Protein 5JLY (pdb70)

Nearest PDB structures (foldseek):
  5jly-assembly3_C  TM=1.000E+00  e=2.913E-35  Schistosoma japonicum
  3zl5-assembly1_E  TM=9.931E-01  e=4.928E-30  Schistosoma mansoni
  4kw6-assembly1_A  TM=9.925E-01  e=2.539E-27  Ancylostoma ceylanicum
  7kiz-assembly1_B  TM=9.862E-01  e=1.540E-26  Homo sapiens
  5jcg-assembly1_D  TM=9.773E-01  e=9.342E-26  Homo sapiens

CATH classification: 3.40.30.10

Solvent-accessible surface area: 22152 Å² total; per-residue (Å²): 137,96,32,31,0,83,95,92,5,32,110,6,115,14,37,1,6,43,128,31,90,73,119,129,8,48,13,141,91,27,89,46,90,6,2,0,0,0,1,6,27,56,9,97,40,155,52,44,10,87,16,2,25,38,0,0,66,68,11,88,75,0,140,90,46,68,9,45,3,0,0,0,2,23,28,44,66,142,34,0,39,44,1,21,143,52,74,83,179,76,25,1,0,12,119,25,150,5,11,1,0,6,3,79,100,63,54,16,1,131,34,4,30,1,18,12,104,114,130,20,31,0,6,13,0,5,1,0,0,15,19,178,22,36,0,40,1,12,19,11,1,14,48,60,2,19,22,24,20,114,27,5,13,77,6,0,64,26,12,25,103,43,104,139,151,40,192,98,122,28,22,1,84,73,102,5,28,123,7,116,11,36,0,6,42,120,24,78,71,109,119,8,51,10,97,91,28,62,34,93,8,1,0,0,0,0,1,16,14,0,24,27,189,79,79,5,94,20,1,26,34,0,2,86,70,8,88,73,0,108,92,51,68,8,34,2,0,0,0,0,13,13,20,58,40,1,0,40,15,0,17,140,55,76,92,191,71,27,0,0,10,114,22,142,3,10,1,0,5,2,40,48,13,55,13,0,116,27,4,21,0,14,17,103,115,103,4,29,0,6,29,0,4,1,0,1,13,13,148,15,37,2,49,0,10,17,9,1,12,41,77,3,23,20,22,21,114,28,4,14,80,8,0,62,27,12,34,118,40,95,145,158,22,151,187,132,39,100,60,102,125,101,10,35,87,5,122,14,35,0,2,46,130,24,89,72,117,105,3,33,16,143,92,30,90,46,63,9,2,0,0,0,1,2,19,9,1,26,27,156,98,32,16,84,12,4,41,33,0,0,78,59,7,94,65,0,86,93,62,64,0,23,0,0,0,1,0,11,13,20,57,66,1,0,40,18,6,18,140,60,53,83,186,72,37,3,0,12,112,11,162,2,13,0,0,5,2,46,46,14,56,12,0,122,36,4,44,1,24,25,119,148,99,6,25,0,59,12,0,4,1,0,1,13,21,176,21,34,2,72,31,61,40,78,39,97,34,109,85,33,29,57,20,108,76,4,10,128,28,0,60,39,53,27,110,85,109,148,149,76

Radius of gyration: 26.95 Å; Cα contacts (8 Å, |Δi|>4): 1079; chains: 3; bounding box: 70×69×59 Å

Structure (mmCIF, N/CA/C/O backbone):
data_5JLY
#
_entry.id   5JLY
#
_cell.length_a   135.734
_cell.length_b   199.019
_cell.length_c   70.775
_cell.angle_alpha   90.000
_cell.angle_beta   90.000
_cell.angle_gamma   90.000
#
_symmetry.space_group_name_H-M   'C 2 2 21'
#
loop_
_atom_site.group_PDB
_atom_site.id
_atom_site.type_symbol
_atom_site.label_atom_id
_atom_site.label_alt_id
_atom_site.label_comp_id
_atom_site.label_asym_id
_atom_site.label_entity_id
_atom_site.label_seq_id
_atom_site.pdbx_PDB_ins_code
_atom_site.Cartn_x
_atom_site.Cartn_y
_atom_site.Cartn_z
_atom_site.occupancy
_atom_site.B_iso_or_equiv
_atom_site.auth_seq_id
_atom_site.auth_comp_id
_atom_site.auth_asym_id
_atom_site.auth_atom_id
_atom_site.pdbx_PDB_model_num
ATOM 1 N N . MET A 1 7 ? 17.811 29.280 7.928 1.00 83.09 1 MET A N 1
ATOM 2 C CA . MET A 1 7 ? 18.445 28.028 7.548 1.00 90.57 1 MET A CA 1
ATOM 3 C C . MET A 1 7 ? 19.982 28.078 7.630 1.00 96.16 1 MET A C 1
ATOM 4 O O . MET A 1 7 ? 20.567 28.612 8.589 1.00 79.55 1 MET A O 1
ATOM 9 N N . VAL A 1 8 ? 20.610 27.494 6.605 1.00 109.72 2 VAL A N 1
ATOM 10 C CA . VAL A 1 8 ? 22.065 27.460 6.430 1.00 104.57 2 VAL A CA 1
ATOM 11 C C . VAL A 1 8 ? 22.520 28.700 5.670 1.00 96.33 2 VAL A C 1
ATOM 12 O O . VAL A 1 8 ? 22.866 28.639 4.485 1.00 95.55 2 VAL A O 1
ATOM 16 N N . LEU A 1 9 ? 22.500 29.827 6.368 1.00 80.91 3 LEU A N 1
ATOM 17 C CA . LEU A 1 9 ? 22.913 31.098 5.801 1.00 55.46 3 LEU A CA 1
ATOM 18 C C . LEU A 1 9 ? 24.429 31.219 5.887 1.00 45.65 3 LEU A C 1
ATOM 19 O O . LEU A 1 9 ? 25.048 30.931 6.903 1.00 43.62 3 LEU A O 1
ATOM 24 N N . ILE A 1 10 ? 25.039 31.610 4.790 1.00 47.24 4 ILE A N 1
ATOM 25 C CA . ILE A 1 10 ? 26.485 31.637 4.733 1.00 43.28 4 ILE A CA 1
ATOM 26 C C . ILE A 1 10 ? 26.926 32.830 3.892 1.00 38.36 4 ILE A C 1
ATOM 27 O O . ILE A 1 10 ? 26.291 33.157 2.892 1.00 46.72 4 ILE A O 1
ATOM 32 N N . PRO A 1 11 ? 27.989 33.519 4.313 1.00 29.51 5 PRO A N 1
ATOM 33 C CA . PRO A 1 11 ? 28.401 34.645 3.479 1.00 30.94 5 PRO A CA 1
ATOM 34 C C . PRO A 1 11 ? 28.972 34.190 2.144 1.00 31.34 5 PRO A C 1
ATOM 35 O O . PRO A 1 11 ? 29.325 33.030 1.978 1.00 36.73 5 PRO A O 1
ATOM 39 N N . ASN A 1 12 ? 29.060 35.129 1.213 1.00 36.63 6 ASN A N 1
ATOM 40 C CA . ASN A 1 12 ? 29.479 34.881 -0.157 1.00 41.10 6 ASN A CA 1
ATOM 41 C C . ASN A 1 12 ? 28.484 33.998 -0.918 1.00 38.88 6 ASN A C 1
ATOM 42 O O . ASN A 1 12 ? 28.829 33.349 -1.899 1.00 40.45 6 ASN A O 1
ATOM 47 N N . LYS A 1 13 ? 27.244 33.977 -0.452 1.00 40.93 7 LYS A N 1
ATOM 48 C CA . LYS A 1 13 ? 26.152 33.351 -1.188 1.00 42.72 7 LYS A CA 1
ATOM 49 C C . LYS A 1 13 ? 25.016 34.356 -1.311 1.00 49.67 7 LYS A C 1
ATOM 50 O O . LYS A 1 13 ? 24.919 35.277 -0.509 1.00 46.82 7 LYS A O 1
ATOM 56 N N . PRO A 1 14 ? 24.185 34.220 -2.353 1.00 55.72 8 PRO A N 1
ATOM 57 C CA . PRO A 1 14 ? 23.079 35.160 -2.557 1.00 59.73 8 PRO A CA 1
ATOM 58 C C . PRO A 1 14 ? 22.097 35.163 -1.399 1.00 52.62 8 PRO A C 1
ATOM 59 O O . PRO A 1 14 ? 21.640 34.114 -0.972 1.00 49.53 8 PRO A O 1
ATOM 63 N N . ALA A 1 15 ? 21.795 36.351 -0.893 1.00 54.23 9 ALA A N 1
ATOM 64 C CA . ALA A 1 15 ? 20.913 36.481 0.248 1.00 48.78 9 ALA A CA 1
ATOM 65 C C . ALA A 1 15 ? 19.520 36.076 -0.164 1.00 49.90 9 ALA A C 1
ATOM 66 O O . ALA A 1 15 ? 19.104 36.381 -1.285 1.00 58.72 9 ALA A O 1
ATOM 68 N N . PRO A 1 16 ? 18.804 35.372 0.728 1.00 40.35 10 PRO A N 1
ATOM 69 C CA . PRO A 1 16 ? 17.396 35.047 0.499 1.00 46.56 10 PRO A CA 1
ATOM 70 C C . PRO A 1 16 ? 16.583 36.266 0.090 1.00 46.93 10 PRO A C 1
ATOM 71 O O . PRO A 1 16 ? 16.677 37.332 0.700 1.00 40.07 10 PRO A O 1
ATOM 75 N N . GLU A 1 17 ? 15.812 36.109 -0.976 1.00 51.14 11 GLU A N 1
ATOM 76 C CA . GLU A 1 17 ? 15.033 37.217 -1.485 1.00 55.46 11 GLU A CA 1
ATOM 77 C C . GLU A 1 17 ? 13.810 37.418 -0.608 1.00 46.46 11 GLU A C 1
ATOM 78 O O . GLU A 1 17 ? 13.319 36.485 0.017 1.00 37.35 11 GLU A O 1
ATOM 84 N N . PHE A 1 18 ? 13.351 38.657 -0.530 1.00 44.79 12 PHE A N 1
ATOM 85 C CA . PHE A 1 18 ? 12.205 38.977 0.300 1.00 52.69 12 PHE A CA 1
ATOM 86 C C . PHE A 1 18 ? 11.438 40.110 -0.354 1.00 54.97 12 PHE A C 1
ATOM 87 O O . PHE A 1 18 ? 12.019 40.995 -0.964 1.00 56.76 12 PHE A O 1
ATOM 95 N N . HIS A 1 19 ? 10.124 40.048 -0.254 1.00 59.09 13 HIS A N 1
ATOM 96 C CA . HIS A 1 19 ? 9.249 41.119 -0.700 1.00 62.78 13 HIS A CA 1
ATOM 97 C C . HIS A 1 19 ? 8.310 41.360 0.464 1.00 56.30 13 HIS A C 1
ATOM 98 O O . HIS A 1 19 ? 8.266 40.547 1.382 1.00 52.37 13 HIS A O 1
ATOM 105 N N . GLY A 1 20 ? 7.590 42.472 0.462 1.00 44.24 14 GLY A N 1
ATOM 106 C CA . GLY A 1 20 ? 6.621 42.692 1.513 1.00 42.68 14 GLY A CA 1
ATOM 107 C C . GLY A 1 20 ? 6.106 44.107 1.515 1.00 51.41 14 GLY A C 1
ATOM 108 O O . GLY A 1 20 ? 6.599 44.949 0.770 1.00 61.40 14 GLY A O 1
ATOM 109 N N . CYS A 1 21 ? 5.103 44.374 2.340 1.00 49.43 15 CYS A N 1
ATOM 110 C CA . CYS A 1 21 ? 4.612 45.733 2.448 1.00 50.62 15 CYS A CA 1
ATOM 111 C C . CYS A 1 21 ? 5.418 46.423 3.539 1.00 46.81 15 CYS A C 1
ATOM 112 O O . CYS A 1 21 ? 5.611 45.864 4.613 1.00 52.60 15 CYS A O 1
ATOM 115 N N . ALA A 1 22 ? 5.904 47.624 3.262 1.00 43.30 16 ALA A N 1
ATOM 116 C CA . ALA A 1 22 ? 6.662 48.363 4.260 1.00 48.25 16 ALA A CA 1
ATOM 117 C C . ALA A 1 22 ? 6.083 49.756 4.397 1.00 43.74 16 ALA A C 1
ATOM 118 O O . ALA A 1 22 ? 5.672 50.339 3.408 1.00 45.77 16 ALA A O 1
ATOM 120 N N . VAL A 1 23 ? 6.033 50.297 5.608 1.00 39.39 17 VAL A N 1
ATOM 121 C CA . VAL A 1 23 ? 5.629 51.692 5.734 1.00 48.26 17 VAL A CA 1
ATOM 122 C C . VAL A 1 23 ? 6.830 52.626 5.525 1.00 48.25 17 VAL A C 1
ATOM 123 O O . VAL A 1 23 ? 7.873 52.501 6.179 1.00 43.58 17 VAL A O 1
ATOM 127 N N . ILE A 1 24 ? 6.655 53.558 4.588 1.00 54.81 18 ILE A N 1
ATOM 128 C CA . ILE A 1 24 ? 7.687 54.510 4.188 1.00 59.65 18 ILE A CA 1
ATOM 129 C C . ILE A 1 24 ? 7.126 55.922 4.121 1.00 67.66 18 ILE A C 1
ATOM 130 O O . ILE A 1 24 ? 6.239 56.191 3.305 1.00 70.42 18 ILE A O 1
ATOM 135 N N . ASP A 1 25 ? 7.657 56.815 4.956 1.00 73.81 19 ASP A N 1
ATOM 136 C CA . ASP A 1 25 ? 7.182 58.195 5.031 1.00 81.57 19 ASP A CA 1
ATOM 137 C C . ASP A 1 25 ? 5.669 58.267 5.251 1.00 80.84 19 ASP A C 1
ATOM 138 O O . ASP A 1 25 ? 4.994 59.120 4.679 1.00 85.32 19 ASP A O 1
ATOM 143 N N . GLY A 1 26 ? 5.143 57.334 6.041 1.00 74.06 20 GLY A N 1
ATOM 144 C CA . GLY A 1 26 ? 3.721 57.259 6.337 1.00 69.36 20 GLY A CA 1
ATOM 145 C C . GLY A 1 26 ? 2.805 56.640 5.297 1.00 72.43 20 GLY A C 1
ATOM 146 O O . GLY A 1 26 ? 1.597 56.880 5.336 1.00 82.22 20 GLY A O 1
ATOM 147 N N . ASP A 1 27 ? 3.353 55.818 4.403 1.00 67.50 21 ASP A N 1
ATOM 148 C CA . ASP A 1 27 ? 2.572 55.185 3.340 1.00 69.41 21 ASP A CA 1
ATOM 149 C C . ASP A 1 27 ? 2.963 53.722 3.151 1.00 65.09 21 ASP A C 1
ATOM 150 O O . ASP A 1 27 ? 4.106 53.346 3.381 1.00 66.33 21 ASP A O 1
ATOM 155 N N . PHE A 1 28 ? 2.004 52.904 2.728 1.00 66.77 22 PHE A N 1
ATOM 156 C CA . PHE A 1 28 ? 2.249 51.499 2.403 1.00 56.83 22 PHE A CA 1
ATOM 157 C C . PHE A 1 28 ? 2.821 51.388 0.993 1.00 55.64 22 PHE A C 1
ATOM 158 O O . PHE A 1 28 ? 2.141 51.712 0.020 1.00 62.65 22 PHE A O 1
ATOM 166 N N . LYS A 1 29 ? 4.067 50.942 0.882 1.00 52.15 23 LYS A N 1
ATOM 167 C CA . LYS A 1 29 ? 4.669 50.665 -0.417 1.00 53.18 23 LYS A CA 1
ATOM 168 C C . LYS A 1 29 ? 5.205 49.244 -0.413 1.00 47.33 23 LYS A C 1
ATOM 169 O O . LYS A 1 29 ? 5.708 48.767 0.606 1.00 45.45 23 LYS A O 1
ATOM 175 N N . GLU A 1 30 ? 5.132 48.567 -1.550 1.00 52.26 24 GLU A N 1
ATOM 176 C CA . GLU A 1 30 ? 5.682 47.221 -1.607 1.00 65.88 24 GLU A CA 1
ATOM 177 C C . GLU A 1 30 ? 7.150 47.275 -2.001 1.00 68.40 24 GLU A C 1
ATOM 178 O O . GLU A 1 30 ? 7.538 47.950 -2.959 1.00 74.24 24 GLU A O 1
ATOM 184 N N . ILE A 1 31 ? 7.967 46.558 -1.244 1.00 61.00 25 ILE A N 1
ATOM 185 C CA . ILE A 1 31 ? 9.386 46.558 -1.494 1.00 58.83 25 ILE A CA 1
ATOM 186 C C . ILE A 1 31 ? 9.828 45.139 -1.775 1.00 55.86 25 ILE A C 1
ATOM 187 O O . ILE A 1 31 ? 9.162 44.169 -1.395 1.00 49.33 25 ILE A O 1
ATOM 192 N N . ASN A 1 32 ? 10.908 45.041 -2.537 1.00 48.99 26 ASN A N 1
ATOM 193 C CA . ASN A 1 32 ? 11.482 43.774 -2.913 1.00 43.54 26 ASN A CA 1
ATOM 194 C C . ASN A 1 32 ? 12.981 43.919 -2.783 1.00 48.33 26 ASN A C 1
ATOM 195 O O . ASN A 1 32 ? 13.497 44.991 -3.058 1.00 60.25 26 ASN A O 1
ATOM 200 N N . LEU A 1 33 ? 13.690 42.868 -2.376 1.00 48.80 27 LEU A N 1
ATOM 201 C CA . LEU A 1 33 ? 15.148 42.949 -2.273 1.00 43.33 27 LEU A CA 1
ATOM 202 C C . LEU A 1 33 ? 15.759 43.384 -3.609 1.00 46.25 27 LEU A C 1
ATOM 203 O O . LEU A 1 33 ? 16.733 44.140 -3.631 1.00 42.29 27 LEU A O 1
ATOM 208 N N . LYS A 1 34 ? 15.177 42.914 -4.712 1.00 49.29 28 LYS A N 1
ATOM 209 C CA . LYS A 1 34 ? 15.652 43.274 -6.043 1.00 45.35 28 LYS A CA 1
ATOM 210 C C . LYS A 1 34 ? 15.554 44.778 -6.330 1.00 47.68 28 LYS A C 1
ATOM 211 O O . LYS A 1 34 ? 16.335 45.311 -7.120 1.00 40.50 28 LYS A O 1
ATOM 217 N N . ASP A 1 35 ? 14.624 45.467 -5.667 1.00 56.29 29 ASP A N 1
ATOM 218 C CA . ASP A 1 35 ? 14.497 46.928 -5.796 1.00 56.22 29 ASP A CA 1
ATOM 219 C C . ASP A 1 35 ? 15.749 47.690 -5.352 1.00 52.01 29 ASP A C 1
ATOM 220 O O . ASP A 1 35 ? 15.865 48.894 -5.580 1.00 57.24 29 ASP A O 1
ATOM 225 N N . TYR A 1 36 ? 16.656 47.011 -4.662 1.00 40.29 30 TYR A N 1
ATOM 226 C CA . TYR A 1 36 ? 17.811 47.692 -4.112 1.00 37.07 30 TYR A CA 1
ATOM 227 C C . TYR A 1 36 ? 19.072 47.196 -4.770 1.00 39.96 30 TYR A C 1
ATOM 228 O O . TYR A 1 36 ? 20.178 47.451 -4.288 1.00 38.48 30 TYR A O 1
ATOM 237 N N . SER A 1 37 ? 18.900 46.500 -5.887 1.00 39.42 31 SER A N 1
ATOM 238 C CA . SER A 1 37 ? 20.038 46.071 -6.681 1.00 40.25 31 SER A CA 1
ATOM 239 C C . SER A 1 37 ? 20.894 47.289 -6.983 1.00 40.74 31 SER A C 1
ATOM 240 O O . SER A 1 37 ? 20.371 48.348 -7.310 1.00 54.86 31 SER A O 1
ATOM 243 N N . GLY A 1 38 ? 22.196 47.168 -6.767 1.00 36.86 32 GLY A N 1
ATOM 244 C CA . GLY A 1 38 ? 23.110 48.274 -6.980 1.00 40.95 32 GLY A CA 1
ATOM 245 C C . GLY A 1 38 ? 23.460 49.009 -5.709 1.00 45.08 32 GLY A C 1
ATOM 246 O O . GLY A 1 38 ? 24.410 49.783 -5.677 1.00 45.02 32 GLY A O 1
ATOM 247 N N . LYS A 1 39 ? 22.704 48.737 -4.652 1.00 51.90 33 LYS A N 1
ATOM 248 C CA . LYS A 1 39 ? 22.934 49.343 -3.347 1.00 48.78 33 LYS A CA 1
ATOM 249 C C . LYS A 1 39 ? 23.280 48.277 -2.313 1.00 35.84 33 LYS A C 1
ATOM 250 O O . LYS A 1 39 ? 22.909 47.116 -2.463 1.00 32.84 33 LYS A O 1
ATOM 256 N N . TYR A 1 40 ? 24.030 48.667 -1.292 1.00 33.79 34 TYR A N 1
ATOM 257 C CA . TYR A 1 40 ? 24.185 47.841 -0.098 1.00 32.92 34 TYR A CA 1
ATOM 258 C C . TYR A 1 40 ? 22.884 47.871 0.680 1.00 29.93 34 TYR A C 1
ATOM 259 O O . TYR A 1 40 ? 22.191 48.894 0.718 1.00 31.60 34 TYR A O 1
ATOM 268 N N . VAL A 1 41 ? 22.536 46.752 1.296 1.00 25.76 35 VAL A N 1
ATOM 269 C CA . VAL A 1 41 ? 21.345 46.732 2.113 1.00 29.20 35 VAL A CA 1
ATOM 270 C C . VAL A 1 41 ? 21.679 46.150 3.463 1.00 23.40 35 VAL A C 1
ATOM 271 O O . VAL A 1 41 ? 22.296 45.094 3.550 1.00 37.49 35 VAL A O 1
ATOM 275 N N . VAL A 1 42 ? 21.318 46.882 4.506 1.00 23.28 36 VAL A N 1
ATOM 276 C CA . VAL A 1 42 ? 21.355 46.369 5.862 1.00 22.58 36 VAL A CA 1
ATOM 277 C C . VAL A 1 42 ? 19.934 46.004 6.299 1.00 26.80 36 VAL A C 1
ATOM 278 O O . VAL A 1 42 ? 19.060 46.870 6.430 1.00 25.65 36 VAL A O 1
ATOM 282 N N . LEU A 1 43 ? 19.705 44.716 6.497 1.00 23.31 37 LEU A N 1
ATOM 283 C CA . LEU A 1 43 ? 18.413 44.235 6.918 1.00 24.16 37 LEU A CA 1
ATOM 284 C C . LEU A 1 43 ? 18.462 43.893 8.381 1.00 23.67 37 LEU A C 1
ATOM 285 O O . LEU A 1 43 ? 19.205 43.015 8.778 1.00 41.42 37 LEU A O 1
ATOM 290 N N . PHE A 1 44 ? 17.712 44.590 9.220 1.00 26.60 38 PHE A N 1
ATOM 291 C CA . PHE A 1 44 ? 17.776 44.173 10.601 1.00 30.34 38 PHE A CA 1
ATOM 292 C C . PHE A 1 44 ? 16.401 43.975 11.220 1.00 26.59 38 PHE A C 1
ATOM 293 O O . PHE A 1 44 ? 15.495 44.792 11.065 1.00 31.15 38 PHE A O 1
ATOM 301 N N . PHE A 1 45 ? 16.286 42.845 11.913 1.00 25.02 39 PHE A N 1
ATOM 302 C CA . PHE A 1 45 ? 15.060 42.381 12.519 1.00 26.17 39 PHE A CA 1
ATOM 303 C C . PHE A 1 45 ? 15.019 42.825 13.960 1.00 30.11 39 PHE A C 1
ATOM 304 O O . PHE A 1 45 ? 16.077 43.009 14.570 1.00 25.79 39 PHE A O 1
ATOM 312 N N . TYR A 1 46 ? 13.812 42.983 14.506 1.00 30.64 40 TYR A N 1
ATOM 313 C CA . TYR A 1 46 ? 13.625 43.189 15.938 1.00 34.56 40 TYR A CA 1
ATOM 314 C C . TYR A 1 46 ? 12.355 42.444 16.345 1.00 46.03 40 TYR A C 1
ATOM 315 O O . TYR A 1 46 ? 11.603 41.980 15.477 1.00 49.57 40 TYR A O 1
ATOM 324 N N . PRO A 1 47 ? 12.144 42.268 17.663 1.00 43.60 41 PRO A N 1
ATOM 325 C CA . PRO A 1 47 ? 10.993 41.562 18.245 1.00 44.40 41 PRO A CA 1
ATOM 326 C C . PRO A 1 47 ? 9.892 42.529 18.674 1.00 49.84 41 PRO A C 1
ATOM 327 O O . PRO A 1 47 ? 10.241 43.700 18.753 1.00 50.77 41 PRO A O 1
ATOM 331 N N . ALA A 1 48 ? 8.652 42.076 18.951 1.00 58.18 42 ALA A N 1
ATOM 332 C CA . ALA A 1 48 ? 7.562 42.923 19.506 1.00 66.39 42 ALA A CA 1
ATOM 333 C C . ALA A 1 48 ? 7.436 44.286 18.805 1.00 80.14 42 ALA A C 1
ATOM 334 O O . ALA A 1 48 ? 7.661 44.372 17.604 1.00 85.68 42 ALA A O 1
ATOM 336 N N . ASP A 1 49 ? 7.041 45.331 19.544 1.00 77.32 43 ASP A N 1
ATOM 337 C CA . ASP A 1 49 ? 6.933 46.713 19.023 1.00 62.58 43 ASP A CA 1
ATOM 338 C C . ASP A 1 49 ? 7.039 47.757 20.095 1.00 71.08 43 ASP A C 1
ATOM 339 O O . ASP A 1 49 ? 8.116 47.928 20.674 1.00 78.63 43 ASP A O 1
ATOM 344 N N . PHE A 1 50 ? 5.910 48.443 20.337 1.00 63.16 44 PHE A N 1
ATOM 345 C CA . PHE A 1 50 ? 5.806 49.618 21.223 1.00 70.20 44 PHE A CA 1
ATOM 346 C C . PHE A 1 50 ? 6.427 49.365 22.598 1.00 89.51 44 PHE A C 1
ATOM 347 O O . PHE A 1 50 ? 5.767 49.527 23.617 1.00 85.93 44 PHE A O 1
ATOM 355 N N . THR A 1 51 ? 7.710 49.040 22.637 1.00 109.54 45 THR A N 1
ATOM 356 C CA . THR A 1 51 ? 8.279 48.395 23.813 1.00 120.58 45 THR A CA 1
ATOM 357 C C . THR A 1 51 ? 8.636 49.404 24.909 1.00 126.53 45 THR A C 1
ATOM 358 O O . THR A 1 51 ? 8.835 50.589 24.615 1.00 105.03 45 THR A O 1
ATOM 362 N N . PHE A 1 52 ? 8.697 48.922 26.162 1.00 156.79 46 PHE A N 1
ATOM 363 C CA . PHE A 1 52 ? 9.079 49.745 27.326 1.00 180.34 46 PHE A CA 1
ATOM 364 C C . PHE A 1 52 ? 10.588 50.013 27.303 1.00 194.98 46 PHE A C 1
ATOM 365 O O . PHE A 1 52 ? 11.092 50.860 28.048 1.00 200.81 46 PHE A O 1
ATOM 373 N N . VAL A 1 53 ? 11.302 49.267 26.463 1.00 195.85 47 VAL A N 1
ATOM 374 C CA . VAL A 1 53 ? 12.725 49.489 26.236 1.00 189.32 47 VAL A CA 1
ATOM 375 C C . VAL A 1 53 ? 12.978 49.220 24.754 1.00 180.52 47 VAL A C 1
ATOM 376 O O . VAL A 1 53 ? 12.250 48.468 24.114 1.00 169.75 47 VAL A O 1
ATOM 380 N N . CYS A 1 54 ? 13.978 49.894 24.205 1.00 185.25 48 CYS A N 1
ATOM 381 C CA . CYS A 1 54 ? 14.397 49.723 22.811 1.00 189.99 48 CYS A CA 1
ATOM 382 C C . CYS A 1 54 ? 13.410 50.106 21.671 1.00 101.36 48 CYS A C 1
ATOM 383 O O . CYS A 1 54 ? 13.339 49.410 20.653 1.00 103.08 48 CYS A O 1
ATOM 386 N N . PRO A 1 55 ? 12.658 51.216 21.832 1.00 81.85 49 PRO A N 1
ATOM 387 C CA . PRO A 1 55 ? 12.250 51.797 20.556 1.00 62.62 49 PRO A CA 1
ATOM 388 C C . PRO A 1 55 ? 13.468 52.597 20.118 1.00 61.96 49 PRO A C 1
ATOM 389 O O . PRO A 1 55 ? 13.671 52.951 18.960 1.00 58.52 49 PRO A O 1
ATOM 393 N N . THR A 1 56 ? 14.329 52.803 21.107 1.00 63.18 50 THR A N 1
ATOM 394 C CA . THR A 1 56 ? 15.550 53.582 21.008 1.00 60.52 50 THR A CA 1
ATOM 395 C C . THR A 1 56 ? 16.576 53.041 20.009 1.00 61.18 50 THR A C 1
ATOM 396 O O . THR A 1 56 ? 17.232 53.814 19.300 1.00 61.71 50 THR A O 1
ATOM 400 N N . GLU A 1 57 ? 16.733 51.723 19.963 1.00 55.77 51 GLU A N 1
ATOM 401 C CA . GLU A 1 57 ? 17.631 51.123 18.991 1.00 48.92 51 GLU A CA 1
ATOM 402 C C . GLU A 1 57 ? 17.218 51.471 17.549 1.00 45.07 51 GLU A C 1
ATOM 403 O O . GLU A 1 57 ? 18.052 51.843 16.713 1.00 40.18 51 GLU A O 1
ATOM 409 N N . ILE A 1 58 ? 15.925 51.393 17.264 1.00 42.89 52 ILE A N 1
ATOM 410 C CA . ILE A 1 58 ? 15.450 51.678 15.917 1.00 43.65 52 ILE A CA 1
ATOM 411 C C . ILE A 1 58 ? 15.621 53.172 15.658 1.00 45.44 52 ILE A C 1
ATOM 412 O O . ILE A 1 58 ? 15.943 53.606 14.545 1.00 41.07 52 ILE A O 1
ATOM 417 N N . ILE A 1 59 ? 15.414 53.963 16.701 1.00 43.27 53 ILE A N 1
ATOM 418 C CA . ILE A 1 59 ? 15.554 55.400 16.575 1.00 40.50 53 ILE A CA 1
ATOM 419 C C . ILE A 1 59 ? 16.999 55.724 16.300 1.00 41.22 53 ILE A C 1
ATOM 420 O O . ILE A 1 59 ? 17.308 56.574 15.462 1.00 36.90 53 ILE A O 1
ATOM 425 N N . ALA A 1 60 ? 17.884 54.983 16.961 1.00 45.17 54 ALA A N 1
ATOM 426 C CA . ALA A 1 60 ? 19.315 55.175 16.788 1.00 45.22 54 ALA A CA 1
ATOM 427 C C . ALA A 1 60 ? 19.718 55.067 15.317 1.00 43.96 54 ALA A C 1
ATOM 428 O O . ALA A 1 60 ? 20.404 55.922 14.787 1.00 45.10 54 ALA A O 1
ATOM 430 N N . PHE A 1 61 ? 19.265 54.021 14.649 1.00 44.50 55 PHE A N 1
ATOM 431 C CA . PHE A 1 61 ? 19.589 53.850 13.242 1.00 40.55 55 PHE A CA 1
ATOM 432 C C . PHE A 1 61 ? 18.913 54.878 12.360 1.00 36.40 55 PHE A C 1
ATOM 433 O O . PHE A 1 61 ? 19.494 55.350 11.389 1.00 38.70 55 PHE A O 1
ATOM 441 N N . SER A 1 62 ? 17.692 55.249 12.722 1.00 35.97 56 SER A N 1
ATOM 442 C CA . SER A 1 62 ? 16.945 56.214 11.943 1.00 39.68 56 SER A CA 1
ATOM 443 C C . SER A 1 62 ? 17.650 57.580 11.982 1.00 44.58 56 SER A C 1
ATOM 444 O O . SER A 1 62 ? 17.738 58.265 10.958 1.00 40.92 56 SER A O 1
ATOM 447 N N . ASP A 1 63 ? 18.145 57.971 13.158 1.00 47.80 57 ASP A N 1
ATOM 448 C CA . ASP A 1 63 ? 18.811 59.263 13.327 1.00 31.09 57 ASP A CA 1
ATOM 449 C C . ASP A 1 63 ? 20.127 59.373 12.572 1.00 49.61 57 ASP A C 1
ATOM 450 O O . ASP A 1 63 ? 20.526 60.460 12.164 1.00 56.41 57 ASP A O 1
ATOM 455 N N . GLU A 1 64 ? 20.809 58.249 12.390 1.00 36.87 58 GLU A N 1
ATOM 456 C CA . GLU A 1 64 ? 22.085 58.254 11.691 1.00 34.80 58 GLU A CA 1
ATOM 457 C C . GLU A 1 64 ? 21.934 57.821 10.243 1.00 33.33 58 GLU A C 1
ATOM 458 O O . GLU A 1 64 ? 22.910 57.436 9.590 1.00 30.73 58 GLU A O 1
ATOM 464 N N . VAL A 1 65 ? 20.711 57.935 9.733 1.00 34.05 59 VAL A N 1
ATOM 465 C CA . VAL A 1 65 ? 20.380 57.477 8.390 1.00 40.14 59 VAL A CA 1
ATOM 466 C C . VAL A 1 65 ? 21.250 58.199 7.362 1.00 44.52 59 VAL A C 1
ATOM 467 O O . VAL A 1 65 ? 21.534 57.667 6.284 1.00 41.10 59 VAL A O 1
ATOM 471 N N . ASP A 1 66 ? 21.728 59.381 7.742 1.00 53.64 60 ASP A N 1
ATOM 472 C CA . ASP A 1 66 ? 22.588 60.191 6.895 1.00 58.32 60 ASP A CA 1
ATOM 473 C C . ASP A 1 66 ? 23.885 59.452 6.585 1.00 47.48 60 ASP A C 1
ATOM 474 O O . ASP A 1 66 ? 24.375 59.465 5.449 1.00 38.09 60 ASP A O 1
ATOM 479 N N . GLN A 1 67 ? 24.421 58.795 7.611 1.00 40.56 61 GLN A N 1
ATOM 480 C CA . GLN A 1 67 ? 25.656 58.030 7.497 1.00 34.30 61 GLN A CA 1
ATOM 481 C C . GLN A 1 67 ? 25.487 56.850 6.530 1.00 37.02 61 GLN A C 1
ATOM 482 O O . GLN A 1 67 ? 26.417 56.464 5.835 1.00 33.32 61 GLN A O 1
ATOM 488 N N . PHE A 1 68 ? 24.280 56.305 6.454 1.00 39.86 62 PHE A N 1
ATOM 489 C CA . PHE A 1 68 ? 24.043 55.163 5.590 1.00 30.48 62 PHE A CA 1
ATOM 490 C C . PHE A 1 68 ? 23.795 55.590 4.151 1.00 37.16 62 PHE A C 1
ATOM 491 O O . PHE A 1 68 ? 24.287 54.942 3.228 1.00 37.19 62 PHE A O 1
ATOM 499 N N . LYS A 1 69 ? 23.059 56.686 3.961 1.00 35.60 63 LYS A N 1
ATOM 500 C CA . LYS A 1 69 ? 22.869 57.250 2.631 1.00 40.48 63 LYS A CA 1
ATOM 501 C C . LYS A 1 69 ? 24.236 57.618 2.035 1.00 43.82 63 LYS A C 1
ATOM 502 O O . LYS A 1 69 ? 24.512 57.388 0.859 1.00 32.62 63 LYS A O 1
ATOM 508 N N . SER A 1 70 ? 25.108 58.140 2.889 1.00 47.91 64 SER A N 1
ATOM 509 C CA . SER A 1 70 ? 26.486 58.433 2.538 1.00 40.70 64 SER A CA 1
ATOM 510 C C . SER A 1 70 ? 27.237 57.233 1.954 1.00 55.19 64 SER A C 1
ATOM 511 O O . SER A 1 70 ? 27.984 57.394 0.993 1.00 71.50 64 SER A O 1
ATOM 514 N N . ARG A 1 71 ? 27.029 56.037 2.513 1.00 51.07 65 ARG A N 1
ATOM 515 C CA . ARG A 1 71 ? 27.738 54.828 2.065 1.00 35.48 65 ARG A CA 1
ATOM 516 C C . ARG A 1 71 ? 26.976 54.086 0.961 1.00 36.14 65 ARG A C 1
ATOM 517 O O . ARG A 1 71 ? 27.293 52.936 0.674 1.00 29.69 65 ARG A O 1
ATOM 525 N N . ASN A 1 72 ? 26.004 54.738 0.328 1.00 26.52 66 ASN A N 1
ATOM 526 C CA . ASN A 1 72 ? 25.175 54.087 -0.680 1.00 33.46 66 ASN A CA 1
ATOM 527 C C . ASN A 1 72 ? 24.482 52.831 -0.120 1.00 33.52 66 ASN A C 1
ATOM 528 O O . ASN A 1 72 ? 24.454 51.763 -0.735 1.00 29.87 66 ASN A O 1
ATOM 533 N N . CYS A 1 73 ? 23.912 52.978 1.065 1.00 33.57 67 CYS A N 1
ATOM 534 C CA . CYS A 1 73 ? 23.287 51.858 1.746 1.00 37.06 67 CYS A CA 1
ATOM 535 C C . CYS A 1 73 ? 21.843 52.120 2.164 1.00 36.08 67 CYS A C 1
ATOM 536 O O . CYS A 1 73 ? 21.550 53.110 2.829 1.00 38.61 67 CYS A O 1
ATOM 539 N N . GLN A 1 74 ? 20.966 51.179 1.838 1.00 32.07 68 GLN A N 1
ATOM 540 C CA . GLN A 1 74 ? 19.573 51.218 2.268 1.00 29.65 68 GLN A CA 1
ATOM 541 C C . GLN A 1 74 ? 19.347 50.383 3.510 1.00 31.45 68 GLN A C 1
ATOM 542 O O . GLN A 1 74 ? 19.570 49.181 3.508 1.00 39.41 68 GLN A O 1
ATOM 548 N N . VAL A 1 75 ? 18.912 51.022 4.581 1.00 29.82 69 VAL A N 1
ATOM 549 C CA . VAL A 1 75 ? 18.628 50.291 5.802 1.00 31.43 69 VAL A CA 1
ATOM 550 C C . VAL A 1 75 ? 17.165 49.902 5.878 1.00 33.67 69 VAL A C 1
ATOM 551 O O . VAL A 1 75 ? 16.291 50.720 5.596 1.00 37.12 69 VAL A O 1
ATOM 555 N N . ILE A 1 76 ? 16.895 48.648 6.227 1.00 32.66 70 ILE A N 1
ATOM 556 C CA . ILE A 1 76 ? 15.509 48.192 6.335 1.00 33.93 70 ILE A CA 1
ATOM 557 C C . ILE A 1 76 ? 15.233 47.492 7.651 1.00 33.45 70 ILE A C 1
ATOM 558 O O . ILE A 1 76 ? 15.850 46.468 7.941 1.00 39.83 70 ILE A O 1
ATOM 563 N N . ALA A 1 77 ? 14.308 48.025 8.445 1.00 28.06 71 ALA A N 1
ATOM 564 C CA . ALA A 1 77 ? 13.925 47.354 9.692 1.00 37.77 71 ALA A CA 1
ATOM 565 C C . ALA A 1 77 ? 12.792 46.354 9.458 1.00 32.11 71 ALA A C 1
ATOM 566 O O . ALA A 1 77 ? 11.903 46.582 8.645 1.00 34.31 71 ALA A O 1
ATOM 568 N N . CYS A 1 78 ? 12.783 45.262 10.204 1.00 33.42 72 CYS A N 1
ATOM 569 C CA . CYS A 1 78 ? 11.760 44.259 9.974 1.00 35.37 72 CYS A CA 1
ATOM 570 C C . CYS A 1 78 ? 11.380 43.540 11.250 1.00 33.83 72 CYS A C 1
ATOM 571 O O . CYS A 1 78 ? 12.220 43.252 12.100 1.00 31.00 72 CYS A O 1
ATOM 574 N N . SER A 1 79 ? 10.087 43.271 11.379 1.00 33.59 73 SER A N 1
ATOM 575 C CA . SER A 1 79 ? 9.580 42.465 12.480 1.00 44.10 73 SER A CA 1
ATOM 576 C C . SER A 1 79 ? 8.366 41.720 12.025 1.00 48.61 73 SER A C 1
ATOM 577 O O . SER A 1 79 ? 7.859 41.910 10.919 1.00 34.55 73 SER A O 1
ATOM 580 N N . THR A 1 80 ? 7.897 40.887 12.933 1.00 45.15 74 THR A N 1
ATOM 581 C CA . THR A 1 80 ? 6.865 39.931 12.646 1.00 44.09 74 THR A CA 1
ATOM 582 C C . THR A 1 80 ? 5.461 40.507 12.886 1.00 54.53 74 THR A C 1
ATOM 583 O O . THR A 1 80 ? 4.472 39.785 12.931 1.00 62.38 74 THR A O 1
ATOM 587 N N . ASP A 1 81 ? 5.388 41.830 12.964 1.00 61.01 75 ASP A N 1
ATOM 588 C CA . ASP A 1 81 ? 4.128 42.541 13.159 1.00 68.77 75 ASP A CA 1
ATOM 589 C C . ASP A 1 81 ? 3.421 42.829 11.849 1.00 73.38 75 ASP A C 1
ATOM 590 O O . ASP A 1 81 ? 3.979 42.601 10.774 1.00 74.76 75 ASP A O 1
ATOM 595 N N . SER A 1 82 ? 2.173 43.290 11.945 1.00 70.50 76 SER A N 1
ATOM 596 C CA . SER A 1 82 ? 1.396 43.633 10.759 1.00 58.44 76 SER A CA 1
ATOM 597 C C . SER A 1 82 ? 1.779 45.015 10.239 1.00 59.88 76 SER A C 1
ATOM 598 O O . SER A 1 82 ? 2.277 45.872 10.982 1.00 48.92 76 SER A O 1
ATOM 601 N N . LYS A 1 83 ? 1.513 45.222 8.956 1.00 64.55 77 LYS A N 1
ATOM 602 C CA . LYS A 1 83 ? 1.754 46.493 8.301 1.00 61.75 77 LYS A CA 1
ATOM 603 C C . LYS A 1 83 ? 1.089 47.662 9.037 1.00 62.39 77 LYS A C 1
ATOM 604 O O . LYS A 1 83 ? 1.621 48.772 9.065 1.00 69.07 77 LYS A O 1
ATOM 610 N N . TYR A 1 84 ? -0.045 47.382 9.676 1.00 58.48 78 TYR A N 1
ATOM 611 C CA . TYR A 1 84 ? -0.815 48.385 10.402 1.00 57.99 78 TYR A CA 1
ATOM 612 C C . TYR A 1 84 ? -0.206 48.719 11.757 1.00 56.74 78 TYR A C 1
ATOM 613 O O . TYR A 1 84 ? -0.274 49.869 12.193 1.00 53.18 78 TYR A O 1
ATOM 622 N N . SER A 1 85 ? 0.409 47.723 12.400 1.00 55.12 79 SER A N 1
ATOM 623 C CA . SER A 1 85 ? 1.048 47.911 13.702 1.00 48.46 79 SER A CA 1
ATOM 624 C C . SER A 1 85 ? 2.223 48.847 13.570 1.00 48.23 79 SER A C 1
ATOM 625 O O . SER A 1 85 ? 2.411 49.744 14.395 1.00 43.77 79 SER A O 1
ATOM 628 N N . HIS A 1 86 ? 2.991 48.632 12.503 1.00 49.47 80 HIS A N 1
ATOM 629 C CA . HIS A 1 86 ? 4.138 49.458 12.163 1.00 43.83 80 HIS A CA 1
ATOM 630 C C . HIS A 1 86 ? 3.735 50.889 11.940 1.00 44.60 80 HIS A C 1
ATOM 631 O O . HIS A 1 86 ? 4.369 51.807 12.463 1.00 41.97 80 HIS A O 1
ATOM 638 N N . LEU A 1 87 ? 2.679 51.069 11.156 1.00 42.97 81 LEU A N 1
ATOM 639 C CA . LEU A 1 87 ? 2.160 52.390 10.874 1.00 44.34 81 LEU A CA 1
ATOM 640 C C . LEU A 1 87 ? 1.777 53.098 12.152 1.00 49.01 81 LEU A C 1
ATOM 641 O O . LEU A 1 87 ? 2.036 54.286 12.309 1.00 52.11 81 LEU A O 1
ATOM 646 N N . ALA A 1 88 ? 1.170 52.363 13.072 1.00 52.00 82 ALA A N 1
ATOM 647 C CA . ALA A 1 88 ? 0.804 52.930 14.359 1.00 55.30 82 ALA A CA 1
ATOM 648 C C . ALA A 1 88 ? 2.038 53.392 15.136 1.00 60.86 82 ALA A C 1
ATOM 649 O O . ALA A 1 88 ? 2.016 54.453 15.762 1.00 64.44 82 ALA A O 1
ATOM 651 N N . TRP A 1 89 ? 3.117 52.610 15.088 1.00 57.80 83 TRP A N 1
ATOM 652 C CA . TRP A 1 89 ? 4.315 52.984 15.824 1.00 54.53 83 TRP A CA 1
ATOM 653 C C . TRP A 1 89 ? 4.912 54.298 15.342 1.00 57.65 83 TRP A C 1
ATOM 654 O O . TRP A 1 89 ? 5.413 55.078 16.153 1.00 58.13 83 TRP A O 1
ATOM 665 N N . THR A 1 90 ? 4.848 54.549 14.037 1.00 57.29 84 THR A N 1
ATOM 666 C CA . THR A 1 90 ? 5.331 55.814 13.491 1.00 58.89 84 THR A CA 1
ATOM 667 C C . THR A 1 90 ? 4.512 56.982 14.032 1.00 63.74 84 THR A C 1
ATOM 668 O O . THR A 1 90 ? 5.066 58.026 14.364 1.00 71.42 84 THR A O 1
ATOM 672 N N . LYS A 1 91 ? 3.193 56.816 14.094 1.00 58.99 85 LYS A N 1
ATOM 673 C CA . LYS A 1 91 ? 2.319 57.899 14.530 1.00 60.02 85 LYS A CA 1
ATOM 674 C C . LYS A 1 91 ? 2.482 58.211 16.022 1.00 63.83 85 LYS A C 1
ATOM 675 O O . LYS A 1 91 ? 2.274 59.342 16.445 1.00 76.03 85 LYS A O 1
ATOM 681 N N . GLN A 1 92 ? 2.894 57.227 16.812 1.00 59.99 86 GLN A N 1
ATOM 682 C CA . GLN A 1 92 ? 3.174 57.449 18.232 1.00 68.17 86 GLN A CA 1
ATOM 683 C C . GLN A 1 92 ? 4.480 58.250 18.399 1.00 86.91 86 GLN A C 1
ATOM 684 O O . GLN A 1 92 ? 5.477 57.921 17.758 1.00 97.33 86 GLN A O 1
ATOM 690 N N . ASP A 1 93 ? 4.478 59.319 19.202 1.00 95.15 87 ASP A N 1
ATOM 691 C CA . ASP A 1 93 ? 5.686 60.151 19.351 1.00 104.74 87 ASP A CA 1
ATOM 692 C C . ASP A 1 93 ? 6.690 59.482 20.277 1.00 102.63 87 ASP A C 1
ATOM 693 O O . ASP A 1 93 ? 6.323 58.603 21.062 1.00 98.14 87 ASP A O 1
ATOM 698 N N . ARG A 1 94 ? 7.944 59.927 20.207 1.00 102.67 88 ARG A N 1
ATOM 699 C CA . ARG A 1 94 ? 9.042 59.246 20.894 1.00 99.76 88 ARG A CA 1
ATOM 700 C C . ARG A 1 94 ? 8.879 59.305 22.400 1.00 98.22 88 ARG A C 1
ATOM 701 O O . ARG A 1 94 ? 9.282 58.390 23.125 1.00 87.84 88 ARG A O 1
ATOM 709 N N . LYS A 1 95 ? 8.230 60.372 22.848 1.00 104.26 89 LYS A N 1
ATOM 710 C CA . LYS A 1 95 ? 8.027 60.635 24.265 1.00 107.29 89 LYS A CA 1
ATOM 711 C C . LYS A 1 95 ? 7.182 59.557 24.977 1.00 100.24 89 LYS A C 1
ATOM 712 O O . LYS A 1 95 ? 7.338 59.327 26.177 1.00 88.64 89 LYS A O 1
ATOM 718 N N . SER A 1 96 ? 6.310 58.884 24.228 1.00 102.58 90 SER A N 1
ATOM 719 C CA . SER A 1 96 ? 5.345 57.943 24.808 1.00 98.67 90 SER A CA 1
ATOM 720 C C . SER A 1 96 ? 5.779 56.470 24.769 1.00 90.16 90 SER A C 1
ATOM 721 O O . SER A 1 96 ? 5.048 55.595 25.235 1.00 82.05 90 SER A O 1
ATOM 724 N N . GLY A 1 97 ? 6.971 56.201 24.241 1.00 90.37 91 GLY A N 1
ATOM 725 C CA . GLY A 1 97 ? 7.414 54.830 24.022 1.00 83.52 91 GLY A CA 1
ATOM 726 C C . GLY A 1 97 ? 7.217 54.471 22.559 1.00 75.09 91 GLY A C 1
ATOM 727 O O . GLY A 1 97 ? 7.442 53.327 22.124 1.00 63.78 91 GLY A O 1
ATOM 728 N N . GLY A 1 98 ? 6.815 55.489 21.799 1.00 72.43 92 GLY A N 1
ATOM 729 C CA . GLY A 1 98 ? 6.605 55.375 20.372 1.00 65.93 92 GLY A CA 1
ATOM 730 C C . GLY A 1 98 ? 7.861 55.491 19.544 1.00 65.09 92 GLY A C 1
ATOM 731 O O . GLY A 1 98 ? 8.966 55.258 20.027 1.00 82.46 92 GLY A O 1
ATOM 732 N N . LEU A 1 99 ? 7.695 55.858 18.285 1.00 54.70 93 LEU A N 1
ATOM 733 C CA . LEU A 1 99 ? 8.814 55.845 17.361 1.00 55.99 93 LEU A CA 1
ATOM 734 C C . LEU A 1 99 ? 9.076 57.190 16.719 1.00 62.77 93 LEU A C 1
ATOM 735 O O . LEU A 1 99 ? 10.115 57.385 16.096 1.00 67.84 93 LEU A O 1
ATOM 740 N N . GLY A 1 100 ? 8.147 58.124 16.882 1.00 64.75 94 GLY A N 1
ATOM 741 C CA . GLY A 1 100 ? 8.312 59.443 16.301 1.00 69.94 94 GLY A CA 1
ATOM 742 C C . GLY A 1 100 ? 8.510 59.398 14.797 1.00 69.70 94 GLY A C 1
ATOM 743 O O . GLY A 1 100 ? 7.883 58.599 14.097 1.00 56.86 94 GLY A O 1
ATOM 744 N N . ASP A 1 101 ? 9.381 60.271 14.297 1.00 81.28 95 ASP A N 1
ATOM 745 C CA . ASP A 1 101 ? 9.647 60.329 12.866 1.00 83.24 95 ASP A CA 1
ATOM 746 C C . ASP A 1 101 ? 10.609 59.249 12.414 1.00 70.43 95 ASP A C 1
ATOM 747 O O . ASP A 1 101 ? 11.700 59.100 12.967 1.00 68.67 95 ASP A O 1
ATOM 752 N N . MET A 1 102 ? 10.198 58.528 11.373 1.00 58.32 96 MET A N 1
ATOM 753 C CA . MET A 1 102 ? 10.999 57.454 10.823 1.00 47.66 96 MET A CA 1
ATOM 754 C C . MET A 1 102 ? 11.515 57.738 9.448 1.00 49.28 96 MET A C 1
ATOM 755 O O . MET A 1 102 ? 10.766 57.997 8.504 1.00 54.86 96 MET A O 1
ATOM 760 N N . ARG A 1 103 ? 12.825 57.602 9.353 1.00 43.86 97 ARG A N 1
ATOM 761 C CA . ARG A 1 103 ? 13.542 57.860 8.142 1.00 46.90 97 ARG A CA 1
ATOM 762 C C . ARG A 1 103 ? 13.954 56.539 7.462 1.00 47.36 97 ARG A C 1
ATOM 763 O O . ARG A 1 103 ? 14.509 56.559 6.361 1.00 51.37 97 ARG A O 1
ATOM 771 N N . ILE A 1 104 ? 13.655 55.392 8.091 1.00 32.32 98 ILE A N 1
ATOM 772 C CA . ILE A 1 104 ? 13.947 54.076 7.466 1.00 47.37 98 ILE A CA 1
ATOM 773 C C . ILE A 1 104 ? 12.714 53.173 7.404 1.00 43.60 98 ILE A C 1
ATOM 774 O O . ILE A 1 104 ? 11.939 53.120 8.349 1.00 53.03 98 ILE A O 1
ATOM 779 N N . PRO A 1 105 ? 12.549 52.429 6.295 1.00 39.56 99 PRO A N 1
ATOM 780 C CA . PRO A 1 105 ? 11.376 51.577 6.052 1.00 39.68 99 PRO A CA 1
ATOM 781 C C . PRO A 1 105 ? 11.144 50.483 7.084 1.00 46.44 99 PRO A C 1
ATOM 782 O O . PRO A 1 105 ? 12.067 49.778 7.458 1.00 54.57 99 PRO A O 1
ATOM 786 N N . LEU A 1 106 ? 9.894 50.319 7.488 1.00 50.34 100 LEU A N 1
ATOM 787 C CA . LEU A 1 106 ? 9.497 49.241 8.374 1.00 46.04 100 LEU A CA 1
ATOM 788 C C . LEU A 1 106 ? 8.803 48.183 7.561 1.00 46.76 100 LEU A C 1
ATOM 789 O O . LEU A 1 106 ? 7.658 48.356 7.161 1.00 50.16 100 LEU A O 1
ATOM 794 N N . LEU A 1 107 ? 9.506 47.098 7.295 1.00 44.16 101 LEU A N 1
ATOM 795 C CA . LEU A 1 107 ? 8.975 46.051 6.454 1.00 36.33 101 LEU A CA 1
ATOM 796 C C . LEU A 1 107 ? 8.249 45.060 7.359 1.00 39.20 101 LEU A C 1
ATOM 797 O O . LEU A 1 107 ? 8.835 44.526 8.295 1.00 33.74 101 LEU A O 1
ATOM 802 N N . ALA A 1 108 ? 6.971 44.820 7.073 1.00 52.97 102 ALA A N 1
ATOM 803 C CA . ALA A 1 108 ? 6.142 43.943 7.892 1.00 37.42 102 ALA A CA 1
ATOM 804 C C . ALA A 1 108 ? 6.231 42.504 7.443 1.00 51.77 102 ALA A C 1
ATOM 805 O O . ALA A 1 108 ? 6.183 42.217 6.249 1.00 52.55 102 ALA A O 1
ATOM 807 N N . ASP A 1 109 ? 6.356 41.607 8.418 1.00 52.73 103 ASP A N 1
ATOM 808 C CA . ASP A 1 109 ? 6.506 40.176 8.170 1.00 53.84 103 ASP A CA 1
ATOM 809 C C . ASP A 1 109 ? 5.511 39.352 9.001 1.00 51.13 103 ASP A C 1
ATOM 810 O O . ASP A 1 109 ? 5.902 38.604 9.887 1.00 50.67 103 ASP A O 1
ATOM 815 N N . PRO A 1 110 ? 4.210 39.471 8.700 1.00 60.66 104 PRO A N 1
ATOM 816 C CA . PRO A 1 110 ? 3.171 38.862 9.544 1.00 62.63 104 PRO A CA 1
ATOM 817 C C . PRO A 1 110 ? 3.053 37.341 9.396 1.00 56.64 104 PRO A C 1
ATOM 818 O O . PRO A 1 110 ? 2.556 36.667 10.294 1.00 61.18 104 PRO A O 1
ATOM 822 N N . THR A 1 111 ? 3.525 36.814 8.276 1.00 52.65 105 THR A N 1
ATOM 823 C CA . THR A 1 111 ? 3.499 35.383 8.009 1.00 53.42 105 THR A CA 1
ATOM 824 C C . THR A 1 111 ? 4.722 34.695 8.577 1.00 52.43 105 THR A C 1
ATOM 825 O O . THR A 1 111 ? 4.906 33.486 8.394 1.00 54.80 105 THR A O 1
ATOM 829 N N . LYS A 1 112 ? 5.582 35.496 9.202 1.00 45.97 106 LYS A N 1
ATOM 830 C CA . LYS A 1 112 ? 6.832 35.036 9.806 1.00 46.20 106 LYS A CA 1
ATOM 831 C C . LYS A 1 112 ? 7.809 34.432 8.780 1.00 46.55 106 LYS A C 1
ATOM 832 O O . LYS A 1 112 ? 8.875 33.932 9.147 1.00 50.72 106 LYS A O 1
ATOM 838 N N . SER A 1 113 ? 7.488 34.531 7.497 1.00 46.49 107 SER A N 1
ATOM 839 C CA . SER A 1 113 ? 8.244 33.776 6.506 1.00 52.52 107 SER A CA 1
ATOM 840 C C . SER A 1 113 ? 9.606 34.399 6.194 1.00 50.67 107 SER A C 1
ATOM 841 O O . SER A 1 113 ? 10.579 33.676 5.966 1.00 47.66 107 SER A O 1
ATOM 844 N N . ILE A 1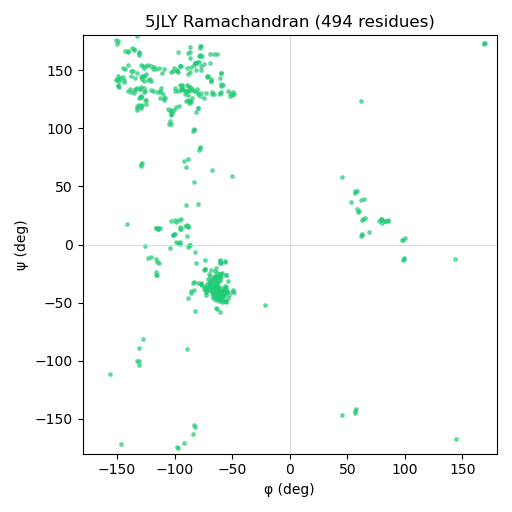 114 ? 9.685 35.727 6.227 1.00 48.36 108 ILE A N 1
ATOM 845 C CA . ILE A 1 114 ? 10.950 36.410 5.996 1.00 45.78 108 ILE A CA 1
ATOM 846 C C . ILE A 1 114 ? 11.924 36.121 7.139 1.00 47.05 108 ILE A C 1
ATOM 847 O O . ILE A 1 114 ? 13.105 35.869 6.914 1.00 47.03 108 ILE A O 1
ATOM 852 N N . ALA A 1 115 ? 11.418 36.142 8.366 1.00 48.09 109 ALA A N 1
ATOM 853 C CA . ALA A 1 115 ? 12.254 35.881 9.528 1.00 42.68 109 ALA A CA 1
ATOM 854 C C . ALA A 1 115 ? 12.760 34.450 9.522 1.00 46.58 109 ALA A C 1
ATOM 855 O O . ALA A 1 115 ? 13.926 34.194 9.806 1.00 43.56 109 ALA A O 1
ATOM 857 N N . ARG A 1 116 ? 11.898 33.509 9.162 1.00 51.53 110 ARG A N 1
ATOM 858 C CA . ARG A 1 116 ? 12.339 32.131 9.149 1.00 52.08 110 ARG A CA 1
ATOM 859 C C . ARG A 1 116 ? 13.319 31.945 7.987 1.00 48.36 110 ARG A C 1
ATOM 860 O O . ARG A 1 116 ? 14.268 31.163 8.088 1.00 44.12 110 ARG A O 1
ATOM 868 N N . ALA A 1 117 ? 13.138 32.722 6.923 1.00 37.97 111 ALA A N 1
ATOM 869 C CA . ALA A 1 117 ? 14.019 32.631 5.763 1.00 39.91 111 ALA A CA 1
ATOM 870 C C . ALA A 1 117 ? 15.452 33.072 6.086 1.00 49.47 111 ALA A C 1
ATOM 871 O O . ALA A 1 117 ? 16.412 32.542 5.530 1.00 55.77 111 ALA A O 1
ATOM 873 N N . TYR A 1 118 ? 15.588 34.059 6.966 1.00 48.87 112 TYR A N 1
ATOM 874 C CA . TYR A 1 118 ? 16.897 34.528 7.409 1.00 40.31 112 TYR A CA 1
ATOM 875 C C . TYR A 1 118 ? 17.329 33.857 8.706 1.00 43.33 112 TYR A C 1
ATOM 876 O O . TYR A 1 118 ? 18.242 34.345 9.378 1.00 43.30 112 TYR A O 1
ATOM 885 N N . GLY A 1 119 ? 16.645 32.763 9.054 1.00 46.78 113 GLY A N 1
ATOM 886 C CA . GLY A 1 119 ? 16.983 31.921 10.189 1.00 28.23 113 GLY A CA 1
ATOM 887 C C . GLY A 1 119 ? 16.993 32.591 11.549 1.00 41.95 113 GLY A C 1
ATOM 888 O O . GLY A 1 119 ? 17.679 32.138 12.457 1.00 40.35 113 GLY A O 1
ATOM 889 N N . VAL A 1 120 ? 16.198 33.638 11.726 1.00 45.49 114 VAL A N 1
ATOM 890 C CA . VAL A 1 120 ? 16.249 34.393 12.975 1.00 43.02 114 VAL A CA 1
ATOM 891 C C . VAL A 1 120 ? 14.962 34.275 13.771 1.00 44.83 114 VAL A C 1
ATOM 892 O O . VAL A 1 120 ? 14.761 34.994 14.746 1.00 48.28 114 VAL A O 1
ATOM 896 N N . LEU A 1 121 ? 14.118 33.327 13.391 1.00 52.66 115 LEU A N 1
ATOM 897 C CA . LEU A 1 121 ? 12.812 33.184 14.017 1.00 55.93 115 LEU A CA 1
ATOM 898 C C . LEU A 1 121 ? 12.851 32.331 15.278 1.00 55.20 115 LEU A C 1
ATOM 899 O O . LEU A 1 121 ? 13.263 31.178 15.239 1.00 55.00 115 LEU A O 1
ATOM 904 N N . ASP A 1 122 ? 12.409 32.897 16.397 1.00 62.35 116 ASP A N 1
ATOM 905 C CA . ASP A 1 122 ? 12.260 32.116 17.623 1.00 73.42 116 ASP A CA 1
ATOM 906 C C . ASP A 1 122 ? 10.909 31.394 17.556 1.00 77.20 116 ASP A C 1
ATOM 907 O O . ASP A 1 122 ? 9.851 31.973 17.806 1.00 83.22 116 ASP A O 1
ATOM 912 N N . GLU A 1 123 ? 10.963 30.128 17.171 1.00 72.97 117 GLU A N 1
ATOM 913 C CA . GLU A 1 123 ? 9.778 29.311 16.941 1.00 75.59 117 GLU A CA 1
ATOM 914 C C . GLU A 1 123 ? 8.943 29.107 18.215 1.00 85.37 117 GLU A C 1
ATOM 915 O O . GLU A 1 123 ? 7.715 29.034 18.155 1.00 78.26 117 GLU A O 1
ATOM 921 N N . GLU A 1 124 ? 9.621 29.056 19.362 1.00 94.98 118 GLU A N 1
ATOM 922 C CA . GLU A 1 124 ? 8.983 28.860 20.665 1.00 92.31 118 GLU A CA 1
ATOM 923 C C . GLU A 1 124 ? 8.146 30.056 21.070 1.00 87.76 118 GLU A C 1
ATOM 924 O O . GLU A 1 124 ? 7.162 29.905 21.775 1.00 92.74 118 GLU A O 1
ATOM 930 N N . GLU A 1 125 ? 8.569 31.250 20.665 1.00 85.16 119 GLU A N 1
ATOM 931 C CA . GLU A 1 125 ? 7.925 32.480 21.118 1.00 84.07 119 GLU A CA 1
ATOM 932 C C . GLU A 1 125 ? 7.245 33.236 19.966 1.00 75.14 119 GLU A C 1
ATOM 933 O O . GLU A 1 125 ? 6.451 34.144 20.198 1.00 69.01 119 GLU A O 1
ATOM 939 N N . GLY A 1 126 ? 7.575 32.879 18.727 1.00 73.60 120 GLY A N 1
ATOM 940 C CA . GLY A 1 126 ? 6.895 33.429 17.565 1.00 81.00 120 GLY A CA 1
ATOM 941 C C . GLY A 1 126 ? 7.320 34.815 17.096 1.00 87.32 120 GLY A C 1
ATOM 942 O O . GLY A 1 126 ? 6.577 35.492 16.376 1.00 86.72 120 GLY A O 1
ATOM 943 N N . ASN A 1 127 ? 8.500 35.260 17.518 1.00 87.38 121 ASN A N 1
ATOM 944 C CA . ASN A 1 127 ? 9.055 36.506 17.004 1.00 75.29 121 ASN A CA 1
ATOM 945 C C . ASN A 1 127 ? 10.538 36.301 16.713 1.00 68.09 121 ASN A C 1
ATOM 946 O O . ASN A 1 127 ? 11.134 35.292 17.100 1.00 54.40 121 ASN A O 1
ATOM 951 N N . ALA A 1 128 ? 11.127 37.273 16.035 1.00 68.73 122 ALA A N 1
ATOM 952 C CA . ALA A 1 128 ? 12.498 37.170 15.571 1.00 53.56 122 ALA A CA 1
ATOM 953 C C . ALA A 1 128 ? 13.523 37.524 16.659 1.00 50.89 122 ALA A C 1
ATOM 954 O O . ALA A 1 128 ? 13.208 38.214 17.634 1.00 49.61 122 ALA A O 1
ATOM 956 N N . PHE A 1 129 ? 14.737 36.997 16.504 1.00 45.45 123 PHE A N 1
ATOM 957 C CA . PHE A 1 129 ? 15.888 37.446 17.281 1.00 43.15 123 PHE A CA 1
ATOM 958 C C . PHE A 1 129 ? 16.413 38.763 16.732 1.00 42.61 123 PHE A C 1
ATOM 959 O O . PHE A 1 129 ? 15.998 39.218 15.664 1.00 42.32 123 PHE A O 1
ATOM 967 N N . ARG A 1 130 ? 17.342 39.371 17.455 1.00 37.98 124 ARG A N 1
ATOM 968 C CA . ARG A 1 130 ? 17.971 40.574 16.946 1.00 28.57 124 ARG A CA 1
ATOM 969 C C . ARG A 1 130 ? 19.022 40.209 15.910 1.00 30.22 124 ARG A C 1
ATOM 970 O O . ARG A 1 130 ? 20.204 40.090 16.212 1.00 39.14 124 ARG A O 1
ATOM 978 N N . GLY A 1 131 ? 18.570 40.013 14.681 1.00 32.01 125 GLY A N 1
ATOM 979 C CA . GLY A 1 131 ? 19.454 39.686 13.589 1.00 22.60 125 GLY A CA 1
ATOM 980 C C . GLY A 1 131 ? 19.700 40.919 12.758 1.00 28.03 125 GLY A C 1
ATOM 981 O O . GLY A 1 131 ? 18.849 41.787 12.650 1.00 36.68 125 GLY A O 1
ATOM 982 N N . LEU A 1 132 ? 20.887 40.969 12.173 1.00 27.02 126 LEU A N 1
ATOM 983 C CA . LEU A 1 132 ? 21.371 42.048 11.336 1.00 20.98 126 LEU A CA 1
ATOM 984 C C . LEU A 1 132 ? 22.085 41.391 10.154 1.00 25.78 126 LEU A C 1
ATOM 985 O O . LEU A 1 132 ? 22.907 40.501 10.343 1.00 20.17 126 LEU A O 1
ATOM 990 N N . PHE A 1 133 ? 21.780 41.814 8.937 1.00 24.67 127 PHE A N 1
ATOM 991 C CA . PHE A 1 133 ? 22.391 41.212 7.761 1.00 20.97 127 PHE A CA 1
ATOM 992 C C . PHE A 1 133 ? 22.865 42.264 6.767 1.00 31.19 127 PHE A C 1
ATOM 993 O O . PHE A 1 133 ? 22.138 43.184 6.422 1.00 37.31 127 PHE A O 1
ATOM 1001 N N . ILE A 1 134 ? 24.083 42.126 6.277 1.00 20.34 128 ILE A N 1
ATOM 1002 C CA . ILE A 1 134 ? 24.561 43.061 5.273 1.00 23.80 128 ILE A CA 1
ATOM 1003 C C . ILE A 1 134 ? 24.642 42.383 3.913 1.00 24.65 128 ILE A C 1
ATOM 1004 O O . ILE A 1 134 ? 25.248 41.318 3.772 1.00 27.90 128 ILE A O 1
ATOM 1009 N N . ILE A 1 135 ? 24.001 42.998 2.922 1.00 24.48 129 ILE A N 1
ATOM 1010 C CA . ILE A 1 135 ? 23.893 42.418 1.591 1.00 22.82 129 ILE A CA 1
ATOM 1011 C C . ILE A 1 135 ? 24.520 43.327 0.514 1.00 35.76 129 ILE A C 1
ATOM 1012 O O . ILE A 1 135 ? 24.395 44.556 0.565 1.00 32.85 129 ILE A O 1
ATOM 1017 N N . ASP A 1 136 ? 25.195 42.679 -0.437 1.00 40.23 130 ASP A N 1
ATOM 1018 C CA . ASP A 1 136 ? 25.965 43.265 -1.541 1.00 30.67 130 ASP A CA 1
ATOM 1019 C C . ASP A 1 136 ? 25.084 43.940 -2.551 1.00 34.78 130 ASP A C 1
ATOM 1020 O O . ASP A 1 136 ? 23.907 43.601 -2.671 1.00 30.96 130 ASP A O 1
ATOM 1025 N N . PRO A 1 137 ? 25.650 44.891 -3.304 1.00 43.98 131 PRO A N 1
ATOM 1026 C CA . PRO A 1 137 ? 24.908 45.506 -4.407 1.00 27.25 131 PRO A CA 1
ATOM 1027 C C . PRO A 1 137 ? 24.478 44.475 -5.452 1.00 36.47 131 PRO A C 1
ATOM 1028 O O . PRO A 1 137 ? 23.600 44.754 -6.274 1.00 36.39 131 PRO A O 1
ATOM 1032 N N . LYS A 1 138 ? 25.084 43.289 -5.401 1.00 37.83 132 LYS A N 1
ATOM 1033 C CA . LYS A 1 138 ? 24.719 42.189 -6.287 1.00 37.53 132 LYS A CA 1
ATOM 1034 C C . LYS A 1 138 ? 23.837 41.175 -5.541 1.00 33.82 132 LYS A C 1
ATOM 1035 O O . LYS A 1 138 ? 23.566 40.084 -6.046 1.00 35.41 132 LYS A O 1
ATOM 1041 N N . GLY A 1 139 ? 23.412 41.529 -4.327 1.00 31.94 133 GLY A N 1
ATOM 1042 C CA . GLY A 1 139 ? 22.451 40.721 -3.592 1.00 28.18 133 GLY A CA 1
ATOM 1043 C C . GLY A 1 139 ? 23.073 39.554 -2.852 1.00 40.52 133 GLY A C 1
ATOM 1044 O O . GLY A 1 139 ? 22.387 38.605 -2.471 1.00 43.03 133 GLY A O 1
ATOM 1045 N N . ILE A 1 140 ? 24.373 39.656 -2.610 1.00 38.93 134 ILE A N 1
ATOM 1046 C CA . ILE A 1 140 ? 25.144 38.600 -1.986 1.00 25.43 134 ILE A CA 1
ATOM 1047 C C . ILE A 1 140 ? 25.305 38.851 -0.494 1.00 44.59 134 ILE A C 1
ATOM 1048 O O . ILE A 1 140 ? 25.680 39.934 -0.078 1.00 46.26 134 ILE A O 1
ATOM 1053 N N . LEU A 1 141 ? 25.052 37.846 0.326 1.00 41.20 135 LEU A N 1
ATOM 1054 C CA . LEU A 1 141 ? 25.198 38.023 1.762 1.00 37.87 135 LEU A CA 1
ATOM 1055 C C . LEU A 1 141 ? 26.655 38.240 2.201 1.00 32.43 135 LEU A C 1
ATOM 1056 O O . LEU A 1 141 ? 27.532 37.465 1.840 1.00 33.46 135 LEU A O 1
ATOM 1061 N N . ARG A 1 142 ? 26.914 39.283 2.991 1.00 25.22 136 ARG A N 1
ATOM 1062 C CA . ARG A 1 142 ? 28.285 39.573 3.441 1.00 24.33 136 ARG A CA 1
ATOM 1063 C C . ARG A 1 142 ? 28.513 39.465 4.943 1.00 22.18 136 ARG A C 1
ATOM 1064 O O . ARG A 1 142 ? 29.625 39.248 5.382 1.00 18.37 136 ARG A O 1
ATOM 1072 N N . GLN A 1 143 ? 27.472 39.654 5.737 1.00 32.44 137 GLN A N 1
ATOM 1073 C CA . GLN A 1 143 ? 27.651 39.725 7.174 1.00 18.42 137 GLN A CA 1
ATOM 1074 C C . GLN A 1 143 ? 26.428 39.198 7.883 1.00 51.97 137 GLN A C 1
ATOM 1075 O O . GLN A 1 143 ? 25.299 39.469 7.484 1.00 19.52 137 GLN A O 1
ATOM 1081 N N . ILE A 1 144 ? 26.661 38.415 8.922 1.00 18.66 138 ILE A N 1
ATOM 1082 C CA . ILE A 1 144 ? 25.588 37.873 9.714 1.00 19.18 138 ILE A CA 1
ATOM 1083 C C . ILE A 1 144 ? 25.806 38.230 11.164 1.00 22.10 138 ILE A C 1
ATOM 1084 O O . ILE A 1 144 ? 26.864 37.938 11.713 1.00 29.04 138 ILE A O 1
ATOM 1089 N N . THR A 1 145 ? 24.822 38.876 11.787 1.00 20.07 139 THR A N 1
ATOM 1090 C CA . THR A 1 145 ? 24.877 39.144 13.222 1.00 25.45 139 THR A CA 1
ATOM 1091 C C . THR A 1 145 ? 23.578 38.717 13.862 1.00 25.81 139 THR A C 1
ATOM 1092 O O . THR A 1 145 ? 22.532 39.139 13.420 1.00 31.97 139 THR A O 1
ATOM 1096 N N . VAL A 1 146 ? 23.625 37.876 14.888 1.00 27.54 140 VAL A N 1
ATOM 1097 C CA . VAL A 1 146 ? 22.421 37.589 15.640 1.00 21.12 140 VAL A CA 1
ATOM 1098 C C . VAL A 1 146 ? 22.694 37.678 17.137 1.00 28.05 140 VAL A C 1
ATOM 1099 O O . VAL A 1 146 ? 23.558 36.966 17.666 1.00 22.37 140 VAL A O 1
ATOM 1103 N N . ASN A 1 147 ? 21.992 38.596 17.797 1.00 26.40 141 ASN A N 1
ATOM 1104 C CA . ASN A 1 147 ? 22.058 38.733 19.240 1.00 22.13 141 ASN A CA 1
ATOM 1105 C C . ASN A 1 147 ? 20.915 38.038 19.919 1.00 27.68 141 ASN A C 1
ATOM 1106 O O . ASN A 1 147 ? 19.800 37.990 19.391 1.00 29.64 141 ASN A O 1
ATOM 1111 N N . ASP A 1 148 ? 21.181 37.565 21.131 1.00 25.35 142 ASP A N 1
ATOM 1112 C CA . ASP A 1 148 ? 20.113 37.195 22.032 1.00 33.61 142 ASP A CA 1
ATOM 1113 C C . ASP A 1 148 ? 19.272 38.452 22.257 1.00 33.44 142 ASP A C 1
ATOM 1114 O O . ASP A 1 148 ? 19.784 39.581 22.228 1.00 30.97 142 ASP A O 1
ATOM 1119 N N . LYS A 1 149 ? 17.979 38.248 22.457 1.00 28.31 143 LYS A N 1
ATOM 1120 C CA . LYS A 1 149 ? 17.011 39.333 22.463 1.00 29.03 143 LYS A CA 1
ATOM 1121 C C . LYS A 1 149 ? 17.364 40.572 23.337 1.00 35.96 143 LYS A C 1
ATOM 1122 O O . LYS A 1 149 ? 17.134 41.712 22.897 1.00 30.19 143 LYS A O 1
ATOM 1128 N N . PRO A 1 150 ? 17.924 40.371 24.557 1.00 34.72 144 PRO A N 1
ATOM 1129 C CA . PRO A 1 150 ? 18.178 41.541 25.424 1.00 39.16 144 PRO A CA 1
ATOM 1130 C C . PRO A 1 150 ? 19.206 42.566 24.930 1.00 41.65 144 PRO A C 1
ATOM 1131 O O . PRO A 1 150 ? 19.159 43.713 25.348 1.00 56.08 144 PRO A O 1
ATOM 1135 N N . VAL A 1 151 ? 20.108 42.168 24.049 1.00 29.77 145 VAL A N 1
ATOM 1136 C CA . VAL A 1 151 ? 21.235 43.015 23.696 1.00 27.58 145 VAL A CA 1
ATOM 1137 C C . VAL A 1 151 ? 21.144 43.560 22.270 1.00 34.97 145 VAL A C 1
ATOM 1138 O O . VAL A 1 151 ? 20.980 42.801 21.311 1.00 47.89 145 VAL A O 1
ATOM 1142 N N . GLY A 1 152 ? 21.308 44.874 22.139 1.00 25.13 146 GLY A N 1
ATOM 1143 C CA . GLY A 1 152 ? 21.137 45.554 20.869 1.00 28.96 146 GLY A CA 1
ATOM 1144 C C . GLY A 1 152 ? 22.384 45.843 20.041 1.00 37.21 146 GLY A C 1
ATOM 1145 O O . GLY A 1 152 ? 23.512 45.495 20.420 1.00 34.71 146 GLY A O 1
ATOM 1146 N N . ARG A 1 153 ? 22.177 46.559 18.935 1.00 37.19 147 ARG A N 1
ATOM 1147 C CA . ARG A 1 153 ? 23.201 46.740 17.913 1.00 30.45 147 ARG A CA 1
ATOM 1148 C C . ARG A 1 153 ? 23.760 48.161 17.798 1.00 26.30 147 ARG A C 1
ATOM 1149 O O . ARG A 1 153 ? 23.051 49.132 17.983 1.00 41.62 147 ARG A O 1
ATOM 1157 N N . SER A 1 154 ? 25.033 48.263 17.433 1.00 27.50 148 SER A N 1
ATOM 1158 C CA . SER A 1 154 ? 25.710 49.544 17.314 1.00 21.10 148 SER A CA 1
ATOM 1159 C C . SER A 1 154 ? 25.648 50.097 15.887 1.00 36.03 148 SER A C 1
ATOM 1160 O O . SER A 1 154 ? 25.851 49.377 14.908 1.00 38.39 148 SER A O 1
ATOM 1163 N N . VAL A 1 155 ? 25.392 51.393 15.767 1.00 28.72 149 VAL A N 1
ATOM 1164 C CA . VAL A 1 155 ? 25.364 52.001 14.448 1.00 27.96 149 VAL A CA 1
ATOM 1165 C C . VAL A 1 155 ? 26.789 52.105 13.934 1.00 37.31 149 VAL A C 1
ATOM 1166 O O . VAL A 1 155 ? 27.067 51.861 12.760 1.00 38.76 149 VAL A O 1
ATOM 1170 N N . ASP A 1 156 ? 27.698 52.413 14.842 1.00 36.90 150 ASP A N 1
ATOM 1171 C CA . ASP A 1 156 ? 29.099 52.543 14.505 1.00 29.06 150 ASP A CA 1
ATOM 1172 C C . ASP A 1 156 ? 29.690 51.226 13.999 1.00 28.26 150 ASP A C 1
ATOM 1173 O O . ASP A 1 156 ? 30.484 51.196 13.041 1.00 22.72 150 ASP A O 1
ATOM 1178 N N . GLU A 1 157 ? 29.318 50.129 14.639 1.00 22.68 151 GLU A N 1
ATOM 1179 C CA . GLU A 1 157 ? 29.835 48.859 14.186 1.00 18.56 151 GLU A CA 1
ATOM 1180 C C . GLU A 1 157 ? 29.336 48.534 12.795 1.00 22.09 151 GLU A C 1
ATOM 1181 O O . GLU A 1 157 ? 30.083 48.037 11.961 1.00 24.84 151 GLU A O 1
ATOM 1187 N N . THR A 1 158 ? 28.074 48.816 12.534 1.00 18.87 152 THR A N 1
ATOM 1188 C CA . THR A 1 158 ? 27.536 48.540 11.218 1.00 18.91 152 THR A CA 1
ATOM 1189 C C . THR A 1 158 ? 28.205 49.378 10.136 1.00 25.39 152 THR A C 1
ATOM 1190 O O . THR A 1 158 ? 28.461 48.891 9.021 1.00 26.06 152 THR A O 1
ATOM 1194 N N . LEU A 1 159 ? 28.531 50.621 10.491 1.00 21.57 153 LEU A N 1
ATOM 1195 C CA . LEU A 1 159 ? 29.217 51.524 9.581 1.00 24.33 153 LEU A CA 1
ATOM 1196 C C . LEU A 1 159 ? 30.648 51.045 9.375 1.00 33.27 153 LEU A C 1
ATOM 1197 O O . LEU A 1 159 ? 31.158 51.042 8.249 1.00 19.33 153 LEU A O 1
ATOM 1202 N N . ARG A 1 160 ? 31.275 50.568 10.446 1.00 18.83 154 ARG A N 1
ATOM 1203 C CA . ARG A 1 160 ? 32.615 50.056 10.291 1.00 18.35 154 ARG A CA 1
ATOM 1204 C C . ARG A 1 160 ? 32.650 48.907 9.295 1.00 23.44 154 ARG A C 1
ATOM 1205 O O . ARG A 1 160 ? 33.467 48.916 8.369 1.00 26.72 154 ARG A O 1
ATOM 1213 N N . LEU A 1 161 ? 31.715 47.972 9.440 1.00 26.78 155 LEU A N 1
ATOM 1214 C CA . LEU A 1 161 ? 31.623 46.814 8.568 1.00 17.38 155 LEU A CA 1
ATOM 1215 C C . LEU A 1 161 ? 31.337 47.244 7.133 1.00 29.04 155 LEU A C 1
ATOM 1216 O O . LEU A 1 161 ? 32.010 46.797 6.198 1.00 17.87 155 LEU A O 1
ATOM 1221 N N . LEU A 1 162 ? 30.377 48.149 6.962 1.00 19.12 156 LEU A N 1
ATOM 1222 C CA . LEU A 1 162 ? 30.081 48.678 5.630 1.00 25.40 156 LEU A CA 1
ATOM 1223 C C . LEU A 1 162 ? 31.319 49.272 4.991 1.00 27.10 156 LEU A C 1
ATOM 1224 O O . LEU A 1 162 ? 31.580 49.085 3.805 1.00 22.43 156 LEU A O 1
ATOM 1229 N N . ASP A 1 163 ? 32.098 49.990 5.777 1.00 19.22 157 ASP A N 1
ATOM 1230 C CA . ASP A 1 163 ? 33.325 50.527 5.229 1.00 21.34 157 ASP A CA 1
ATOM 1231 C C . ASP A 1 163 ? 34.296 49.428 4.756 1.00 27.26 157 ASP A C 1
ATOM 1232 O O . ASP A 1 163 ? 34.820 49.501 3.640 1.00 23.94 157 ASP A O 1
ATOM 1237 N N . ALA A 1 164 ? 34.510 48.409 5.589 1.00 18.28 158 ALA A N 1
ATOM 1238 C CA . ALA A 1 164 ? 35.406 47.299 5.254 1.00 17.94 158 ALA A CA 1
ATOM 1239 C C . ALA A 1 164 ? 35.002 46.624 3.961 1.00 28.73 158 ALA A C 1
ATOM 1240 O O . ALA A 1 164 ? 35.824 46.427 3.057 1.00 27.53 158 ALA A O 1
ATOM 1242 N N . PHE A 1 165 ? 33.719 46.304 3.854 1.00 18.82 159 PHE A N 1
ATOM 1243 C CA . PHE A 1 165 ? 33.251 45.634 2.656 1.00 30.34 159 PHE A CA 1
ATOM 1244 C C . PHE A 1 165 ? 33.403 46.537 1.429 1.00 28.24 159 PHE A C 1
ATOM 1245 O O . PHE A 1 165 ? 33.965 46.120 0.421 1.00 30.88 159 PHE A O 1
ATOM 1253 N N . GLN A 1 166 ? 32.994 47.794 1.535 1.00 26.14 160 GLN A N 1
ATOM 1254 C CA . GLN A 1 166 ? 33.105 48.679 0.382 1.00 28.69 160 GLN A CA 1
ATOM 1255 C C . GLN A 1 166 ? 34.562 48.949 0.044 1.00 27.39 160 GLN A C 1
ATOM 1256 O O . GLN A 1 166 ? 34.896 49.170 -1.107 1.00 25.62 160 GLN A O 1
ATOM 1262 N N . PHE A 1 167 ? 35.432 48.922 1.046 1.00 26.79 161 PHE A N 1
ATOM 1263 C CA . PHE A 1 167 ? 36.847 49.075 0.777 1.00 20.77 161 PHE A CA 1
ATOM 1264 C C . PHE A 1 167 ? 37.339 47.898 -0.060 1.00 39.82 161 PHE A C 1
ATOM 1265 O O . PHE A 1 167 ? 37.952 48.092 -1.114 1.00 21.68 161 PHE A O 1
ATOM 1273 N N . VAL A 1 168 ? 37.104 46.681 0.432 1.00 28.93 162 VAL A N 1
ATOM 1274 C CA . VAL A 1 168 ? 37.513 45.488 -0.299 1.00 32.29 162 VAL A CA 1
ATOM 1275 C C . VAL A 1 168 ? 36.919 45.476 -1.718 1.00 35.44 162 VAL A C 1
ATOM 1276 O O . VAL A 1 168 ? 37.591 45.087 -2.679 1.00 32.65 162 VAL A O 1
ATOM 1280 N N . GLU A 1 169 ? 35.684 45.941 -1.863 1.00 39.29 163 GLU A N 1
ATOM 1281 C CA . GLU A 1 169 ? 35.053 45.999 -3.173 1.00 22.80 163 GLU A CA 1
ATOM 1282 C C . GLU A 1 169 ? 35.862 46.846 -4.166 1.00 34.75 163 GLU A C 1
ATOM 1283 O O . GLU A 1 169 ? 36.040 46.462 -5.308 1.00 34.20 163 GLU A O 1
ATOM 1289 N N . LYS A 1 170 ? 36.416 47.962 -3.708 1.00 36.89 164 LYS A N 1
ATOM 1290 C CA . LYS A 1 170 ? 37.224 48.829 -4.567 1.00 38.72 164 LYS A CA 1
ATOM 1291 C C . LYS A 1 170 ? 38.656 48.320 -4.751 1.00 34.09 164 LYS A C 1
ATOM 1292 O O . LYS A 1 170 ? 39.253 48.553 -5.793 1.00 43.64 164 LYS A O 1
ATOM 1298 N N . TYR A 1 171 ? 39.209 47.673 -3.719 1.00 27.74 165 TYR A N 1
ATOM 1299 C CA . TYR A 1 171 ? 40.620 47.251 -3.680 1.00 31.89 165 TYR A CA 1
ATOM 1300 C C . TYR A 1 171 ? 40.794 45.775 -3.216 1.00 46.46 165 TYR A C 1
ATOM 1301 O O . TYR A 1 171 ? 40.626 44.875 -4.024 1.00 49.45 165 TYR A O 1
ATOM 1310 N N . GLY A 1 172 ? 41.146 45.535 -1.942 1.00 46.03 166 GLY A N 1
ATOM 1311 C CA . GLY A 1 172 ? 41.199 44.195 -1.350 1.00 34.83 166 GLY A CA 1
ATOM 1312 C C . GLY A 1 172 ? 42.315 43.887 -0.327 1.00 61.53 166 GLY A C 1
ATOM 1313 O O . GLY A 1 172 ? 42.276 42.863 0.367 1.00 56.09 166 GLY A O 1
ATOM 1314 N N . GLU A 1 173 ? 43.314 44.767 -0.225 1.00 79.40 167 GLU A N 1
ATOM 1315 C CA . GLU A 1 173 ? 44.488 44.554 0.639 1.00 71.34 167 GLU A CA 1
ATOM 1316 C C . GLU A 1 173 ? 44.293 44.899 2.112 1.00 68.21 167 GLU A C 1
ATOM 1317 O O . GLU A 1 173 ? 45.158 45.546 2.720 1.00 63.17 167 GLU A O 1
ATOM 1323 N N . MET B 1 7 ? 24.193 25.844 9.439 1.00 101.18 1 MET B N 1
ATOM 1324 C CA . MET B 1 7 ? 23.917 25.251 10.745 1.00 102.77 1 MET B CA 1
ATOM 1325 C C . MET B 1 7 ? 22.828 26.050 11.472 1.00 103.35 1 MET B C 1
ATOM 1326 O O . MET B 1 7 ? 22.728 27.271 11.304 1.00 90.39 1 MET B O 1
ATOM 1331 N N . VAL B 1 8 ? 22.000 25.356 12.257 1.00 115.64 2 VAL B N 1
ATOM 1332 C CA . VAL B 1 8 ? 20.950 26.029 13.019 1.00 113.75 2 VAL B CA 1
ATOM 1333 C C . VAL B 1 8 ? 21.490 26.439 14.399 1.00 101.69 2 VAL B C 1
ATOM 1334 O O . VAL B 1 8 ? 21.088 25.919 15.450 1.00 100.86 2 VAL B O 1
ATOM 1338 N N . LEU B 1 9 ? 22.434 27.377 14.373 1.00 82.09 3 LEU B N 1
ATOM 1339 C CA . LEU B 1 9 ? 22.918 27.988 15.596 1.00 58.88 3 LEU B CA 1
ATOM 1340 C C . LEU B 1 9 ? 22.051 29.182 15.920 1.00 49.36 3 LEU B C 1
ATOM 1341 O O . LEU B 1 9 ? 21.799 30.024 15.061 1.00 53.60 3 LEU B O 1
ATOM 1346 N N . ILE B 1 10 ? 21.565 29.234 17.151 1.00 46.26 4 ILE B N 1
ATOM 1347 C CA . ILE B 1 10 ? 20.705 30.330 17.588 1.00 53.35 4 ILE B CA 1
ATOM 1348 C C . ILE B 1 10 ? 20.981 30.654 19.052 1.00 53.82 4 ILE B C 1
ATOM 1349 O O . ILE B 1 10 ? 21.262 29.765 19.864 1.00 47.51 4 ILE B O 1
ATOM 1354 N N . PRO B 1 11 ? 20.910 31.943 19.393 1.00 48.42 5 PRO B N 1
ATOM 1355 C CA . PRO B 1 11 ? 21.159 32.333 20.781 1.00 49.36 5 PRO B CA 1
ATOM 1356 C C . PRO B 1 11 ? 20.124 31.736 21.726 1.00 38.98 5 PRO B C 1
ATOM 1357 O O . PRO B 1 11 ? 19.101 31.263 21.257 1.00 34.07 5 PRO B O 1
ATOM 1361 N N . ASN B 1 12 ? 20.414 31.744 23.024 1.00 40.97 6 ASN B N 1
ATOM 1362 C CA . ASN B 1 12 ? 19.581 31.106 24.038 1.00 35.39 6 ASN B CA 1
ATOM 1363 C C . ASN B 1 12 ? 19.484 29.582 23.890 1.00 36.85 6 ASN B C 1
ATOM 1364 O O . ASN B 1 12 ? 18.537 28.969 24.370 1.00 48.22 6 ASN B O 1
ATOM 1369 N N . LYS B 1 13 ? 20.458 28.980 23.212 1.00 38.63 7 LYS B N 1
ATOM 1370 C CA . LYS B 1 13 ? 20.606 27.522 23.163 1.00 45.29 7 LYS B CA 1
ATOM 1371 C C . LYS B 1 13 ? 22.045 27.169 23.526 1.00 48.26 7 LYS B C 1
ATOM 1372 O O . LYS B 1 13 ? 22.940 28.000 23.377 1.00 37.28 7 LYS B O 1
ATOM 1378 N N . PRO B 1 14 ? 22.270 25.947 24.041 1.00 52.36 8 PRO B N 1
ATOM 1379 C CA . PRO B 1 14 ? 23.618 25.504 24.421 1.00 48.73 8 PRO B CA 1
ATOM 1380 C C . PRO B 1 14 ? 24.607 25.504 23.251 1.00 49.69 8 PRO B C 1
ATOM 1381 O O . PRO B 1 14 ? 24.304 24.998 22.175 1.00 33.04 8 PRO B O 1
ATOM 1385 N N . ALA B 1 15 ? 25.778 26.090 23.450 1.00 47.00 9 ALA B N 1
ATOM 1386 C CA . ALA B 1 15 ? 26.764 26.126 22.382 1.00 44.67 9 ALA B CA 1
ATOM 1387 C C . ALA B 1 15 ? 27.295 24.728 22.109 1.00 44.66 9 ALA B C 1
ATOM 1388 O O . ALA B 1 15 ? 27.473 23.948 23.046 1.00 53.16 9 ALA B O 1
ATOM 1390 N N . PRO B 1 16 ? 27.538 24.408 20.826 1.00 40.57 10 PRO B N 1
ATOM 1391 C CA . PRO B 1 16 ? 28.208 23.165 20.421 1.00 42.40 10 PRO B CA 1
ATOM 1392 C C . PRO B 1 16 ? 29.480 22.937 21.231 1.00 48.30 10 PRO B C 1
ATOM 1393 O O . PRO B 1 16 ? 30.271 23.866 21.363 1.00 46.93 10 PRO B O 1
ATOM 1397 N N . GLU B 1 17 ? 29.655 21.754 21.812 1.00 57.78 11 GLU B N 1
ATOM 1398 C CA . GLU B 1 17 ? 30.842 21.505 22.623 1.00 62.02 11 GLU B CA 1
ATOM 1399 C C . GLU B 1 17 ? 31.995 21.162 21.697 1.00 55.24 11 GLU B C 1
ATOM 1400 O O . GLU B 1 17 ? 31.792 20.651 20.602 1.00 51.97 11 GLU B O 1
ATOM 1406 N N . PHE B 1 18 ? 33.204 21.487 22.119 1.00 54.33 12 PHE B N 1
ATOM 1407 C CA . PHE B 1 18 ? 34.372 21.259 21.292 1.00 50.31 12 PHE B CA 1
ATOM 1408 C C . PHE B 1 18 ? 35.597 20.975 22.157 1.00 54.18 12 PHE B C 1
ATOM 1409 O O . PHE B 1 18 ? 35.753 21.522 23.253 1.00 54.06 12 PHE B O 1
ATOM 1417 N N . HIS B 1 19 ? 36.462 20.102 21.675 1.00 55.03 13 HIS B N 1
ATOM 1418 C CA . HIS B 1 19 ? 37.724 19.860 22.352 1.00 54.78 13 HIS B CA 1
ATOM 1419 C C . HIS B 1 19 ? 38.834 19.947 21.323 1.00 48.48 13 HIS B C 1
ATOM 1420 O O . HIS B 1 19 ? 38.577 19.876 20.129 1.00 40.46 13 HIS B O 1
ATOM 1427 N N . GLY B 1 20 ? 40.074 20.068 21.763 1.00 51.30 14 GLY B N 1
ATOM 1428 C CA . GLY B 1 20 ? 41.148 20.066 20.799 1.00 39.97 14 GLY B CA 1
ATOM 1429 C C . GLY B 1 20 ? 42.474 20.449 21.388 1.00 71.39 14 GLY B C 1
ATOM 1430 O O . GLY B 1 20 ? 42.577 20.832 22.556 1.00 67.77 14 GLY B O 1
ATOM 1431 N N . CYS B 1 21 ? 43.501 20.330 20.564 1.00 41.42 15 CYS B N 1
ATOM 1432 C CA . CYS B 1 21 ? 44.817 20.726 20.985 1.00 42.34 15 CYS B CA 1
ATOM 1433 C C . CYS B 1 21 ? 44.966 22.221 20.697 1.00 51.79 15 CYS B C 1
ATOM 1434 O O . CYS B 1 21 ? 44.554 22.701 19.634 1.00 47.75 15 CYS B O 1
ATOM 1437 N N . ALA B 1 22 ? 45.514 22.958 21.662 1.00 50.18 16 ALA B N 1
ATOM 1438 C CA . ALA B 1 22 ? 45.748 24.390 21.496 1.00 41.17 16 ALA B CA 1
ATOM 1439 C C . ALA B 1 22 ? 47.183 24.792 21.831 1.00 49.07 16 ALA B C 1
ATOM 1440 O O . ALA B 1 22 ? 47.808 24.245 22.744 1.00 54.97 16 ALA B O 1
ATOM 1442 N N . VAL B 1 23 ? 47.697 25.767 21.092 1.00 50.13 17 VAL B N 1
ATOM 1443 C CA . VAL B 1 23 ? 48.978 26.365 21.432 1.00 51.31 17 VAL B CA 1
ATOM 1444 C C . VAL B 1 23 ? 48.704 27.366 22.525 1.00 49.54 17 VAL B C 1
ATOM 1445 O O . VAL B 1 23 ? 47.757 28.152 22.420 1.00 47.43 17 VAL B O 1
ATOM 1449 N N . ILE B 1 24 ? 49.480 27.313 23.601 1.00 53.30 18 ILE B N 1
ATOM 1450 C CA . ILE B 1 24 ? 49.272 28.265 24.683 1.00 61.44 18 ILE B CA 1
ATOM 1451 C C . ILE B 1 24 ? 50.607 28.907 25.103 1.00 67.97 18 ILE B C 1
ATOM 1452 O O . ILE B 1 24 ? 51.000 29.937 24.546 1.00 69.93 18 ILE B O 1
ATOM 1457 N N . ASP B 1 25 ? 51.331 28.315 26.039 1.00 71.29 19 ASP B N 1
ATOM 1458 C CA . ASP B 1 25 ? 52.587 28.932 26.454 1.00 88.80 19 ASP B CA 1
ATOM 1459 C C . ASP B 1 25 ? 53.675 28.607 25.445 1.00 84.26 19 ASP B C 1
ATOM 1460 O O . ASP B 1 25 ? 54.828 28.392 25.807 1.00 94.26 19 ASP B O 1
ATOM 1465 N N . GLY B 1 26 ? 53.292 28.536 24.178 1.00 72.43 20 GLY B N 1
ATOM 1466 C CA . GLY B 1 26 ? 54.210 28.141 23.133 1.00 76.09 20 GLY B CA 1
ATOM 1467 C C . GLY B 1 26 ? 54.382 26.638 23.177 1.00 83.65 20 GLY B C 1
ATOM 1468 O O . GLY B 1 26 ? 55.366 26.107 22.670 1.00 94.95 20 GLY B O 1
ATOM 1469 N N . ASP B 1 27 ? 53.419 25.961 23.802 1.00 83.00 21 ASP B N 1
ATOM 1470 C CA . ASP B 1 27 ? 53.408 24.503 23.938 1.00 87.63 21 ASP B CA 1
ATOM 1471 C C . ASP B 1 27 ? 51.975 23.989 23.751 1.00 78.40 21 ASP B C 1
ATOM 1472 O O . ASP B 1 27 ? 51.007 24.726 23.957 1.00 78.25 21 ASP B O 1
ATOM 1477 N N . PHE B 1 28 ? 51.854 22.734 23.327 1.00 73.53 22 PHE B N 1
ATOM 1478 C CA . PHE B 1 28 ? 50.562 22.101 23.058 1.00 65.86 22 PHE B CA 1
ATOM 1479 C C . PHE B 1 28 ? 49.825 21.611 24.306 1.00 64.49 22 PHE B C 1
ATOM 1480 O O . PHE B 1 28 ? 50.304 20.738 25.019 1.00 72.52 22 PHE B O 1
ATOM 1488 N N . LYS B 1 29 ? 48.654 22.179 24.565 1.00 61.18 23 LYS B N 1
ATOM 1489 C CA . LYS B 1 29 ? 47.802 21.708 25.651 1.00 64.96 23 LYS B CA 1
ATOM 1490 C C . LYS B 1 29 ? 46.424 21.378 25.098 1.00 56.50 23 LYS B C 1
ATOM 1491 O O . LYS B 1 29 ? 45.953 22.001 24.154 1.00 53.95 23 LYS B O 1
ATOM 1497 N N . GLU B 1 30 ? 45.773 20.379 25.658 1.00 57.56 24 GLU B N 1
ATOM 1498 C CA . GLU B 1 30 ? 44.452 20.071 25.170 1.00 62.93 24 GLU B CA 1
ATOM 1499 C C . GLU B 1 30 ? 43.379 20.824 25.938 1.00 59.33 24 GLU B C 1
ATOM 1500 O O . GLU B 1 30 ? 43.403 20.879 27.163 1.00 66.06 24 GLU B O 1
ATOM 1506 N N . ILE B 1 31 ? 42.455 21.439 25.212 1.00 53.61 25 ILE B N 1
ATOM 1507 C CA . ILE B 1 31 ? 41.389 22.196 25.857 1.00 54.79 25 ILE B CA 1
ATOM 1508 C C . ILE B 1 31 ? 40.004 21.713 25.455 1.00 56.72 25 ILE B C 1
ATOM 1509 O O . ILE B 1 31 ? 39.813 21.096 24.408 1.00 54.89 25 ILE B O 1
ATOM 1514 N N . ASN B 1 32 ? 39.053 21.952 26.347 1.00 52.90 26 ASN B N 1
ATOM 1515 C CA . ASN B 1 32 ? 37.673 21.570 26.134 1.00 49.15 26 ASN B CA 1
ATOM 1516 C C . ASN B 1 32 ? 36.768 22.727 26.520 1.00 48.51 26 ASN B C 1
ATOM 1517 O O . ASN B 1 32 ? 37.044 23.421 27.494 1.00 50.69 26 ASN B O 1
ATOM 1522 N N . LEU B 1 33 ? 35.674 22.918 25.788 1.00 43.73 27 LEU B N 1
ATOM 1523 C CA . LEU B 1 33 ? 34.757 24.004 26.107 1.00 41.28 27 LEU B CA 1
ATOM 1524 C C . LEU B 1 33 ? 34.310 23.918 27.565 1.00 46.35 27 LEU B C 1
ATOM 1525 O O . LEU B 1 33 ? 34.261 24.938 28.264 1.00 40.18 27 LEU B O 1
ATOM 1530 N N . LYS B 1 34 ? 34.063 22.691 28.032 1.00 51.25 28 LYS B N 1
ATOM 1531 C CA . LYS B 1 34 ? 33.627 22.468 29.405 1.00 54.50 28 LYS B CA 1
ATOM 1532 C C . LYS B 1 34 ? 34.649 22.944 30.426 1.00 55.62 28 LYS B C 1
ATOM 1533 O O . LYS B 1 34 ? 34.283 23.293 31.544 1.00 60.08 28 LYS B O 1
ATOM 1539 N N . ASP B 1 35 ? 35.917 22.996 30.033 1.00 56.20 29 ASP B N 1
ATOM 1540 C CA . ASP B 1 35 ? 36.968 23.494 30.911 1.00 53.00 29 ASP B CA 1
ATOM 1541 C C . ASP B 1 35 ? 36.702 24.943 31.315 1.00 55.54 29 ASP B C 1
ATOM 1542 O O . ASP B 1 35 ? 37.270 25.431 32.286 1.00 60.69 29 ASP B O 1
ATOM 1547 N N . TYR B 1 36 ? 35.816 25.629 30.600 1.00 52.79 30 TYR B N 1
ATOM 1548 C CA . TYR B 1 36 ? 35.616 27.044 30.877 1.00 48.88 30 TYR B CA 1
ATOM 1549 C C . TYR B 1 36 ? 34.256 27.351 31.450 1.00 55.08 30 TYR B C 1
ATOM 1550 O O . TYR B 1 36 ? 33.863 28.518 31.514 1.00 54.09 30 TYR B O 1
ATOM 1559 N N . SER B 1 37 ? 33.562 26.307 31.896 1.00 62.40 31 SER B N 1
ATOM 1560 C CA . SER B 1 37 ? 32.310 26.470 32.620 1.00 60.68 31 SER B CA 1
ATOM 1561 C C . SER B 1 37 ? 32.509 27.441 33.779 1.00 52.29 31 SER B C 1
ATOM 1562 O O . SER B 1 37 ? 33.472 27.330 34.533 1.00 50.26 31 SER B O 1
ATOM 1565 N N . GLY B 1 38 ? 31.621 28.423 33.879 1.00 43.63 32 GLY B N 1
ATOM 1566 C CA . GLY B 1 38 ? 31.760 29.460 34.878 1.00 43.01 32 GLY B CA 1
ATOM 1567 C C . GLY B 1 38 ? 32.370 30.714 34.280 1.00 46.63 32 GLY B C 1
ATOM 1568 O O . GLY B 1 38 ? 32.402 31.759 34.917 1.00 50.48 32 GLY B O 1
ATOM 1569 N N . LYS B 1 39 ? 32.880 30.606 33.059 1.00 51.96 33 LYS B N 1
ATOM 1570 C CA . LYS B 1 39 ? 33.432 31.762 32.362 1.00 53.25 33 LYS B CA 1
ATOM 1571 C C . LYS B 1 39 ? 32.694 32.074 31.056 1.00 52.17 33 LYS B C 1
ATOM 1572 O O . LYS B 1 39 ? 32.154 31.180 30.399 1.00 51.49 33 LYS B O 1
ATOM 1578 N N . TYR B 1 40 ? 32.688 33.349 30.680 1.00 45.13 34 TYR B N 1
ATOM 1579 C CA . TYR B 1 40 ? 32.279 33.730 29.339 1.00 35.39 34 TYR B CA 1
ATOM 1580 C C . TYR B 1 40 ? 33.359 33.286 28.357 1.00 36.13 34 TYR B C 1
ATOM 1581 O O . TYR B 1 40 ? 34.543 33.300 28.672 1.00 28.49 34 TYR B O 1
ATOM 1590 N N . VAL B 1 41 ? 32.953 32.883 27.164 1.00 33.32 35 VAL B N 1
ATOM 1591 C CA . VAL B 1 41 ? 33.917 32.509 26.146 1.00 27.97 35 VAL B CA 1
ATOM 1592 C C . VAL B 1 41 ? 33.644 33.211 24.836 1.00 29.89 35 VAL B C 1
ATOM 1593 O O . VAL B 1 41 ? 32.526 33.197 24.329 1.00 24.17 35 VAL B O 1
ATOM 1597 N N . VAL B 1 42 ? 34.676 33.861 24.318 1.00 23.96 36 VAL B N 1
ATOM 1598 C CA . VAL B 1 42 ? 34.643 34.390 22.965 1.00 32.86 36 VAL B CA 1
ATOM 1599 C C . VAL B 1 42 ? 35.453 33.462 22.083 1.00 31.66 36 VAL B C 1
ATOM 1600 O O . VAL B 1 42 ? 36.665 33.313 22.242 1.00 34.80 36 VAL B O 1
ATOM 1604 N N . LEU B 1 43 ? 34.747 32.798 21.185 1.00 34.04 37 LEU B N 1
ATOM 1605 C CA . LEU B 1 43 ? 35.347 31.881 20.246 1.00 33.34 37 LEU B CA 1
ATOM 1606 C C . LEU B 1 43 ? 35.374 32.533 18.871 1.00 29.41 37 LEU B C 1
ATOM 1607 O O . LEU B 1 43 ? 34.331 32.860 18.315 1.00 24.64 37 LEU B O 1
ATOM 1612 N N . PHE B 1 44 ? 36.552 32.774 18.326 1.00 21.98 38 PHE B N 1
ATOM 1613 C CA . PHE B 1 44 ? 36.579 33.348 16.999 1.00 36.48 38 PHE B CA 1
ATOM 1614 C C . PHE B 1 44 ? 37.492 32.594 16.030 1.00 32.87 38 PHE B C 1
ATOM 1615 O O . PHE B 1 44 ? 38.619 32.211 16.358 1.00 39.65 38 PHE B O 1
ATOM 1623 N N . PHE B 1 45 ? 36.943 32.363 14.836 1.00 22.71 39 PHE B N 1
ATOM 1624 C CA . PHE B 1 45 ? 37.607 31.627 13.768 1.00 24.65 39 PHE B CA 1
ATOM 1625 C C . PHE B 1 45 ? 38.317 32.564 12.785 1.00 24.59 39 PHE B C 1
ATOM 1626 O O . PHE B 1 45 ? 37.929 33.701 12.595 1.00 31.55 39 PHE B O 1
ATOM 1634 N N . TYR B 1 46 ? 39.346 32.062 12.130 1.00 27.16 40 TYR B N 1
ATOM 1635 C CA . TYR B 1 46 ? 39.962 32.795 11.043 1.00 30.86 40 TYR B CA 1
ATOM 1636 C C . TYR B 1 46 ? 40.308 31.777 9.969 1.00 40.38 40 TYR B C 1
ATOM 1637 O O . TYR B 1 46 ? 40.310 30.578 10.240 1.00 47.51 40 TYR B O 1
ATOM 1646 N N . PRO B 1 47 ? 40.625 32.237 8.755 1.00 25.70 41 PRO B N 1
ATOM 1647 C CA . PRO B 1 47 ? 40.703 31.200 7.728 1.00 53.59 41 PRO B CA 1
ATOM 1648 C C . PRO B 1 47 ? 42.049 30.524 7.572 1.00 50.15 41 PRO B C 1
ATOM 1649 O O . PRO B 1 47 ? 42.048 29.288 7.521 1.00 58.52 41 PRO B O 1
ATOM 1653 N N . ALA B 1 48 ? 43.152 31.267 7.529 1.00 40.46 42 ALA B N 1
ATOM 1654 C CA . ALA B 1 48 ? 44.451 30.618 7.360 1.00 40.73 42 ALA B CA 1
ATOM 1655 C C . ALA B 1 48 ? 45.631 31.256 8.089 1.00 44.61 42 ALA B C 1
ATOM 1656 O O . ALA B 1 48 ? 45.685 32.465 8.292 1.00 50.83 42 ALA B O 1
ATOM 1658 N N . ASP B 1 49 ? 46.604 30.414 8.419 1.00 45.89 43 ASP B N 1
ATOM 1659 C CA . ASP B 1 49 ? 47.825 30.822 9.098 1.00 42.45 43 ASP B CA 1
ATOM 1660 C C . ASP B 1 49 ? 48.811 31.250 8.026 1.00 51.14 43 ASP B C 1
ATOM 1661 O O . ASP B 1 49 ? 48.669 30.832 6.875 1.00 66.64 43 ASP B O 1
ATOM 1666 N N . PHE B 1 50 ? 49.832 32.017 8.402 1.00 49.84 44 PHE B N 1
ATOM 1667 C CA . PHE B 1 50 ? 50.771 32.603 7.434 1.00 55.19 44 PHE B CA 1
ATOM 1668 C C . PHE B 1 50 ? 49.998 33.183 6.283 1.00 51.51 44 PHE B C 1
ATOM 1669 O O . PHE B 1 50 ? 50.255 32.860 5.119 1.00 44.37 44 PHE B O 1
ATOM 1677 N N . THR B 1 51 ? 49.123 34.115 6.634 1.00 54.15 45 THR B N 1
ATOM 1678 C CA . THR B 1 51 ? 48.005 34.482 5.796 1.00 59.38 45 THR B CA 1
ATOM 1679 C C . THR B 1 51 ? 48.311 35.462 4.687 1.00 67.76 45 THR B C 1
ATOM 1680 O O . THR B 1 51 ? 47.424 35.730 3.873 1.00 82.28 45 THR B O 1
ATOM 1684 N N . PHE B 1 52 ? 49.535 36.000 4.653 1.00 61.48 46 PHE B N 1
ATOM 1685 C CA . PHE B 1 52 ? 49.968 36.910 3.576 1.00 65.00 46 PHE B CA 1
ATOM 1686 C C . PHE B 1 52 ? 49.216 38.270 3.673 1.00 83.86 46 PHE B C 1
ATOM 1687 O O . PHE B 1 52 ? 49.323 39.123 2.792 1.00 77.47 46 PHE B O 1
ATOM 1695 N N . VAL B 1 53 ? 48.507 38.493 4.780 1.00 82.79 47 VAL B N 1
ATOM 1696 C CA . VAL B 1 53 ? 47.725 39.713 4.939 1.00 80.18 47 VAL B CA 1
ATOM 1697 C C . VAL B 1 53 ? 47.772 40.273 6.366 1.00 88.45 47 VAL B C 1
ATOM 1698 O O . VAL B 1 53 ? 46.940 41.105 6.744 1.00 92.18 47 VAL B O 1
ATOM 1702 N N . CYS B 1 54 ? 48.759 39.828 7.144 1.00 90.58 48 CYS B N 1
ATOM 1703 C CA . CYS B 1 54 ? 48.986 40.323 8.509 1.00 89.42 48 CYS B CA 1
ATOM 1704 C C . CYS B 1 54 ? 47.793 40.045 9.422 1.00 84.72 48 CYS B C 1
ATOM 1705 O O . CYS B 1 54 ? 46.670 40.501 9.179 1.00 90.30 48 CYS B O 1
ATOM 1708 N N . PRO B 1 55 ? 48.055 39.354 10.531 1.00 68.95 49 PRO B N 1
ATOM 1709 C CA . PRO B 1 55 ? 47.037 39.055 11.538 1.00 72.39 49 PRO B CA 1
ATOM 1710 C C . PRO B 1 55 ? 46.822 40.195 12.508 1.00 67.40 49 PRO B C 1
ATOM 1711 O O . PRO B 1 55 ? 46.858 39.958 13.713 1.00 66.24 49 PRO B O 1
ATOM 1715 N N . THR B 1 56 ? 46.556 41.393 12.001 1.00 62.62 50 THR B N 1
ATOM 1716 C CA . THR B 1 56 ? 46.394 42.556 12.870 1.00 57.81 50 THR B CA 1
ATOM 1717 C C . THR B 1 56 ? 45.219 42.318 13.821 1.00 46.43 50 THR B C 1
ATOM 1718 O O . THR B 1 56 ? 45.286 42.593 15.022 1.00 42.76 50 THR B O 1
ATOM 1722 N N . GLU B 1 57 ? 44.166 41.752 13.261 1.00 34.17 51 GLU B N 1
ATOM 1723 C CA . GLU B 1 57 ? 42.989 41.355 13.995 1.00 32.22 51 GLU B CA 1
ATOM 1724 C C . GLU B 1 57 ? 43.273 40.348 15.121 1.00 33.96 51 GLU B C 1
ATOM 1725 O O . GLU B 1 57 ? 42.740 40.464 16.221 1.00 38.76 51 GLU B O 1
ATOM 1731 N N . ILE B 1 58 ? 44.090 39.341 14.846 1.00 32.04 52 ILE B N 1
ATOM 1732 C CA . ILE B 1 58 ? 44.332 38.311 15.849 1.00 33.51 52 ILE B CA 1
ATOM 1733 C C . ILE B 1 58 ? 45.252 38.859 16.932 1.00 39.68 52 ILE B C 1
ATOM 1734 O O . ILE B 1 58 ? 45.039 38.625 18.120 1.00 37.42 52 ILE B O 1
ATOM 1739 N N . ILE B 1 59 ? 46.230 39.655 16.519 1.00 46.39 53 ILE B N 1
ATOM 1740 C CA . ILE B 1 59 ? 47.180 40.263 17.448 1.00 41.53 53 ILE B CA 1
ATOM 1741 C C . ILE B 1 59 ? 46.452 41.239 18.368 1.00 40.33 53 ILE B C 1
ATOM 1742 O O . ILE B 1 59 ? 46.731 41.284 19.569 1.00 36.56 53 ILE B O 1
ATOM 1747 N N . ALA B 1 60 ? 45.471 41.957 17.814 1.00 42.03 54 ALA B N 1
ATOM 1748 C CA . ALA B 1 60 ? 44.653 42.891 18.582 1.00 24.78 54 ALA B CA 1
ATOM 1749 C C . ALA B 1 60 ? 43.998 42.222 19.783 1.00 24.47 54 ALA B C 1
ATOM 1750 O O . ALA B 1 60 ? 44.134 42.680 20.904 1.00 36.60 54 ALA B O 1
ATOM 1752 N N . PHE B 1 61 ? 43.351 41.087 19.556 1.00 23.76 55 PHE B N 1
ATOM 1753 C CA . PHE B 1 61 ? 42.707 40.360 20.633 1.00 23.68 55 PHE B CA 1
ATOM 1754 C C . PHE B 1 61 ? 43.721 39.854 21.656 1.00 43.41 55 PHE B C 1
ATOM 1755 O O . PHE B 1 61 ? 43.435 39.831 22.852 1.00 42.03 55 PHE B O 1
ATOM 1763 N N . SER B 1 62 ? 44.910 39.468 21.202 1.00 37.34 56 SER B N 1
ATOM 1764 C CA . SER B 1 62 ? 45.933 39.039 22.145 1.00 44.04 56 SER B CA 1
ATOM 1765 C C . SER B 1 62 ? 46.407 40.229 23.021 1.00 43.89 56 SER B C 1
ATOM 1766 O O . SER B 1 62 ? 46.500 40.100 24.244 1.00 34.14 56 SER B O 1
ATOM 1769 N N . ASP B 1 63 ? 46.643 41.396 22.414 1.00 39.69 57 ASP B N 1
ATOM 1770 C CA . ASP B 1 63 ? 47.146 42.550 23.167 1.00 44.59 57 ASP B CA 1
ATOM 1771 C C . ASP B 1 63 ? 46.159 43.048 24.223 1.00 51.67 57 ASP B C 1
ATOM 1772 O O . ASP B 1 63 ? 46.551 43.467 25.319 1.00 49.96 57 ASP B O 1
ATOM 1777 N N . GLU B 1 64 ? 44.873 42.918 23.910 1.00 48.90 58 GLU B N 1
ATOM 1778 C CA . GLU B 1 64 ? 43.806 43.428 24.755 1.00 35.31 58 GLU B CA 1
ATOM 1779 C C . GLU B 1 64 ? 43.207 42.326 25.623 1.00 37.72 58 GLU B C 1
ATOM 1780 O O . GLU B 1 64 ? 42.102 42.468 26.162 1.00 35.21 58 GLU B O 1
ATOM 1786 N N . VAL B 1 65 ? 43.952 41.238 25.782 1.00 38.58 59 VAL B N 1
ATOM 1787 C CA . VAL B 1 65 ? 43.464 40.083 26.520 1.00 37.05 59 VAL B CA 1
ATOM 1788 C C . VAL B 1 65 ? 43.100 40.420 27.979 1.00 40.41 59 VAL B C 1
ATOM 1789 O O . VAL B 1 65 ? 42.268 39.761 28.594 1.00 44.88 59 VAL B O 1
ATOM 1793 N N . ASP B 1 66 ? 43.710 41.461 28.522 1.00 40.89 60 ASP B N 1
ATOM 1794 C CA . ASP B 1 66 ? 43.422 41.888 29.881 1.00 47.86 60 ASP B CA 1
ATOM 1795 C C . ASP B 1 66 ? 41.982 42.365 30.058 1.00 43.82 60 ASP B C 1
ATOM 1796 O O . ASP B 1 66 ? 41.368 42.145 31.111 1.00 32.07 60 ASP B O 1
ATOM 1801 N N . GLN B 1 67 ? 41.460 43.032 29.032 1.00 40.29 61 GLN B N 1
ATOM 1802 C CA . GLN B 1 67 ? 40.092 43.533 29.042 1.00 44.90 61 GLN B CA 1
ATOM 1803 C C . GLN B 1 67 ? 39.072 42.403 29.192 1.00 47.04 61 GLN B C 1
ATOM 1804 O O . GLN B 1 67 ? 38.003 42.586 29.772 1.00 50.37 61 GLN B O 1
ATOM 1810 N N . PHE B 1 68 ? 39.419 41.231 28.677 1.00 42.72 62 PHE B N 1
ATOM 1811 C CA . PHE B 1 68 ? 38.515 40.094 28.705 1.00 43.36 62 PHE B CA 1
ATOM 1812 C C . PHE B 1 68 ? 38.624 39.332 30.015 1.00 48.07 62 PHE B C 1
ATOM 1813 O O . PHE B 1 68 ? 37.620 38.903 30.586 1.00 50.15 62 PHE B O 1
ATOM 1821 N N . LYS B 1 69 ? 39.852 39.157 30.489 1.00 50.06 63 LYS B N 1
ATOM 1822 C CA . LYS B 1 69 ? 40.079 38.576 31.803 1.00 51.23 63 LYS B CA 1
ATOM 1823 C C . LYS B 1 69 ? 39.447 39.499 32.847 1.00 53.21 63 LYS B C 1
ATOM 1824 O O . LYS B 1 69 ? 38.891 39.036 33.843 1.00 48.26 63 LYS B O 1
ATOM 1830 N N . SER B 1 70 ? 39.518 40.807 32.594 1.00 56.97 64 SER B N 1
ATOM 1831 C CA . SER B 1 70 ? 38.796 41.787 33.397 1.00 54.72 64 SER B CA 1
ATOM 1832 C C . SER B 1 70 ? 37.317 41.409 33.481 1.00 51.91 64 SER B C 1
ATOM 1833 O O . SER B 1 70 ? 36.716 41.458 34.552 1.00 59.03 64 SER B O 1
ATOM 1836 N N . ARG B 1 71 ? 36.751 41.005 32.348 1.00 38.86 65 ARG B N 1
ATOM 1837 C CA . ARG B 1 71 ? 35.334 40.668 32.268 1.00 37.54 65 ARG B CA 1
ATOM 1838 C C . ARG B 1 71 ? 35.019 39.188 32.408 1.00 37.15 65 ARG B C 1
ATOM 1839 O O . ARG B 1 71 ? 33.956 38.752 31.978 1.00 37.45 65 ARG B O 1
ATOM 1847 N N . ASN B 1 72 ? 35.927 38.420 32.996 1.00 32.35 66 ASN B N 1
ATOM 1848 C CA . ASN B 1 72 ? 35.701 36.987 33.179 1.00 52.77 66 ASN B CA 1
ATOM 1849 C C . ASN B 1 72 ? 35.458 36.245 31.860 1.00 47.32 66 ASN B C 1
ATOM 1850 O O . ASN B 1 72 ? 34.544 35.425 31.737 1.00 45.57 66 ASN B O 1
ATOM 1855 N N . CYS B 1 73 ? 36.292 36.536 30.872 1.00 41.15 67 CYS B N 1
ATOM 1856 C CA . CYS B 1 73 ? 36.110 35.959 29.553 1.00 37.84 67 CYS B CA 1
ATOM 1857 C C . CYS B 1 73 ? 37.363 35.257 29.015 1.00 38.25 67 CYS B C 1
ATOM 1858 O O . CYS B 1 73 ? 38.476 35.771 29.091 1.00 45.40 67 CYS B O 1
ATOM 1861 N N . GLN B 1 74 ? 37.167 34.069 28.465 1.00 34.51 68 GLN B N 1
ATOM 1862 C CA . GLN B 1 74 ? 38.237 33.362 27.791 1.00 40.86 68 GLN B CA 1
ATOM 1863 C C . GLN B 1 74 ? 38.150 33.547 26.275 1.00 41.26 68 GLN B C 1
ATOM 1864 O O . GLN B 1 74 ? 37.161 33.186 25.650 1.00 41.17 68 GLN B O 1
ATOM 1870 N N . VAL B 1 75 ? 39.164 34.138 25.673 1.00 26.61 69 VAL B N 1
ATOM 1871 C CA . VAL B 1 75 ? 39.132 34.284 24.224 1.00 33.98 69 VAL B CA 1
ATOM 1872 C C . VAL B 1 75 ? 39.855 33.144 23.573 1.00 25.90 69 VAL B C 1
ATOM 1873 O O . VAL B 1 75 ? 40.967 32.789 23.978 1.00 36.66 69 VAL B O 1
ATOM 1877 N N . ILE B 1 76 ? 39.231 32.551 22.563 1.00 31.82 70 ILE B N 1
ATOM 1878 C CA . ILE B 1 76 ? 39.870 31.431 21.886 1.00 40.11 70 ILE B CA 1
ATOM 1879 C C . ILE B 1 76 ? 39.853 31.593 20.373 1.00 25.06 70 ILE B C 1
ATOM 1880 O O . ILE B 1 76 ? 38.800 31.693 19.766 1.00 39.36 70 ILE B O 1
ATOM 1885 N N . ALA B 1 77 ? 41.038 31.620 19.777 1.00 37.79 71 ALA B N 1
ATOM 1886 C CA . ALA B 1 77 ? 41.186 31.682 18.329 1.00 28.87 71 ALA B CA 1
ATOM 1887 C C . ALA B 1 77 ? 41.149 30.263 17.742 1.00 34.05 71 ALA B C 1
ATOM 1888 O O . ALA B 1 77 ? 41.559 29.294 18.393 1.00 38.19 71 ALA B O 1
ATOM 1890 N N . CYS B 1 78 ? 40.636 30.119 16.529 1.00 33.12 72 CYS B N 1
ATOM 1891 C CA . CYS B 1 78 ? 40.567 28.792 15.945 1.00 35.57 72 CYS B CA 1
ATOM 1892 C C . CYS B 1 78 ? 40.639 28.834 14.420 1.00 31.54 72 CYS B C 1
ATOM 1893 O O . CYS B 1 78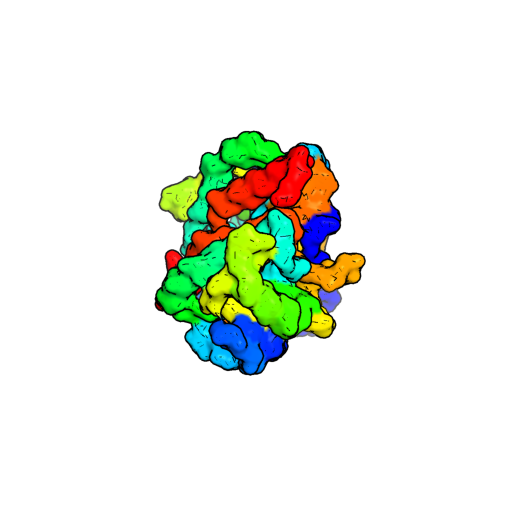 ? 40.077 29.723 13.796 1.00 25.56 72 CYS B O 1
ATOM 1896 N N . SER B 1 79 ? 41.339 27.879 13.818 1.00 31.99 73 SER B N 1
ATOM 1897 C CA . SER B 1 79 ? 41.307 27.728 12.360 1.00 33.86 73 SER B CA 1
ATOM 1898 C C . SER B 1 79 ? 41.532 26.279 11.966 1.00 37.57 73 SER B C 1
ATOM 1899 O O . SER B 1 79 ? 41.799 25.440 12.811 1.00 31.29 73 SER B O 1
ATOM 1902 N N . THR B 1 80 ? 41.435 25.996 10.673 1.00 33.94 74 THR B N 1
ATOM 1903 C CA . THR B 1 80 ? 41.491 24.628 10.205 1.00 32.79 74 THR B CA 1
ATOM 1904 C C . THR B 1 80 ? 42.919 24.172 9.937 1.00 34.61 74 THR B C 1
ATOM 1905 O O . THR B 1 80 ? 43.133 23.129 9.330 1.00 68.82 74 THR B O 1
ATOM 1909 N N . ASP B 1 81 ? 43.894 24.923 10.435 1.00 40.31 75 ASP B N 1
ATOM 1910 C CA . ASP B 1 81 ? 45.306 24.592 10.255 1.00 45.38 75 ASP B CA 1
ATOM 1911 C C . ASP B 1 81 ? 45.803 23.663 11.390 1.00 49.57 75 ASP B C 1
ATOM 1912 O O . ASP B 1 81 ? 45.146 23.569 12.431 1.00 46.05 75 ASP B O 1
ATOM 1917 N N . SER B 1 82 ? 46.965 23.014 11.226 1.00 47.79 76 SER B N 1
ATOM 1918 C CA . SER B 1 82 ? 47.449 22.089 12.266 1.00 47.56 76 SER B CA 1
ATOM 1919 C C . SER B 1 82 ? 48.083 22.824 13.427 1.00 48.54 76 SER B C 1
ATOM 1920 O O . SER B 1 82 ? 48.517 23.959 13.287 1.00 52.23 76 SER B O 1
ATOM 1923 N N . LYS B 1 83 ? 48.124 22.171 14.581 1.00 49.05 77 LYS B N 1
ATOM 1924 C CA . LYS B 1 83 ? 48.787 22.737 15.744 1.00 48.31 77 LYS B CA 1
ATOM 1925 C C . LYS B 1 83 ? 50.249 23.110 15.432 1.00 52.44 77 LYS B C 1
ATOM 1926 O O . LYS B 1 83 ? 50.810 24.015 16.046 1.00 56.79 77 LYS B O 1
ATOM 1932 N N . TYR B 1 84 ? 50.855 22.429 14.462 1.00 49.55 78 TYR B N 1
ATOM 1933 C CA . TYR B 1 84 ? 52.241 22.703 14.097 1.00 56.67 78 TYR B CA 1
ATOM 1934 C C . TYR B 1 84 ? 52.348 24.043 13.357 1.00 64.09 78 TYR B C 1
ATOM 1935 O O . TYR B 1 84 ? 53.356 24.744 13.462 1.00 68.94 78 TYR B O 1
ATOM 1944 N N . SER B 1 85 ? 51.324 24.375 12.581 1.00 43.81 79 SER B N 1
ATOM 1945 C CA . SER B 1 85 ? 51.271 25.654 11.900 1.00 46.33 79 SER B CA 1
ATOM 1946 C C . SER B 1 85 ? 50.997 26.788 12.865 1.00 45.13 79 SER B C 1
ATOM 1947 O O . SER B 1 85 ? 51.566 27.867 12.739 1.00 49.36 79 SER B O 1
ATOM 1950 N N . HIS B 1 86 ? 50.099 26.541 13.812 1.00 42.53 80 HIS B N 1
ATOM 1951 C CA . HIS B 1 86 ? 49.793 27.530 14.827 1.00 42.72 80 HIS B CA 1
ATOM 1952 C C . HIS B 1 86 ? 51.076 27.860 15.567 1.00 52.49 80 HIS B C 1
ATOM 1953 O O . HIS B 1 86 ? 51.436 29.027 15.711 1.00 58.90 80 HIS B O 1
ATOM 1960 N N . LEU B 1 87 ? 51.789 26.826 15.998 1.00 49.58 81 LEU B N 1
ATOM 1961 C CA . LEU B 1 87 ? 53.026 27.042 16.731 1.00 51.29 81 LEU B CA 1
ATOM 1962 C C . LEU B 1 87 ? 54.034 27.808 15.884 1.00 50.63 81 LEU B C 1
ATOM 1963 O O . LEU B 1 87 ? 54.640 28.763 16.346 1.00 47.27 81 LEU B O 1
ATOM 1968 N N . ALA B 1 88 ? 54.150 27.429 14.620 1.00 44.82 82 ALA B N 1
ATOM 1969 C CA . ALA B 1 88 ? 55.107 28.055 13.731 1.00 45.94 82 ALA B CA 1
ATOM 1970 C C . ALA B 1 88 ? 54.863 29.551 13.543 1.00 59.45 82 ALA B C 1
ATOM 1971 O O . ALA B 1 88 ? 55.807 30.333 13.494 1.00 45.14 82 ALA B O 1
ATOM 1973 N N . TRP B 1 89 ? 53.599 29.935 13.415 1.00 41.41 83 TRP B N 1
ATOM 1974 C CA . TRP B 1 89 ? 53.224 31.324 13.242 1.00 39.63 83 TRP B CA 1
ATOM 1975 C C . TRP B 1 89 ? 53.606 32.126 14.495 1.00 52.10 83 TRP B C 1
ATOM 1976 O O . TRP B 1 89 ? 53.922 33.317 14.423 1.00 44.47 83 TRP B O 1
ATOM 1987 N N . THR B 1 90 ? 53.540 31.467 15.644 1.00 50.07 84 THR B N 1
ATOM 1988 C CA . THR B 1 90 ? 53.983 32.043 16.907 1.00 47.20 84 THR B CA 1
ATOM 1989 C C . THR B 1 90 ? 55.474 32.376 16.872 1.00 55.52 84 THR B C 1
ATOM 1990 O O . THR B 1 90 ? 55.913 33.452 17.271 1.00 62.65 84 THR B O 1
ATOM 1994 N N . LYS B 1 91 ? 56.248 31.427 16.374 1.00 51.65 85 LYS B N 1
ATOM 1995 C CA . LYS B 1 91 ? 57.692 31.528 16.347 1.00 53.96 85 LYS B CA 1
ATOM 1996 C C . LYS B 1 91 ? 58.189 32.603 15.381 1.00 50.51 85 LYS B C 1
ATOM 1997 O O . LYS B 1 91 ? 59.348 33.014 15.456 1.00 50.50 85 LYS B O 1
ATOM 2003 N N . GLN B 1 92 ? 57.356 32.970 14.412 1.00 49.09 86 GLN B N 1
ATOM 2004 C CA . GLN B 1 92 ? 57.640 34.117 13.557 1.00 60.11 86 GLN B CA 1
ATOM 2005 C C . GLN B 1 92 ? 57.318 35.431 14.282 1.00 66.95 86 GLN B C 1
ATOM 2006 O O . GLN B 1 92 ? 56.197 35.619 14.757 1.00 70.03 86 GLN B O 1
ATOM 2012 N N . ASP B 1 93 ? 58.261 36.365 14.333 1.00 68.71 87 ASP B N 1
ATOM 2013 C CA . ASP B 1 93 ? 57.989 37.598 15.064 1.00 76.63 87 ASP B CA 1
ATOM 2014 C C . ASP B 1 93 ? 57.069 38.490 14.240 1.00 67.06 87 ASP B C 1
ATOM 2015 O O . ASP B 1 93 ? 56.908 38.288 13.032 1.00 68.55 87 ASP B O 1
ATOM 2020 N N . ARG B 1 94 ? 56.444 39.454 14.903 1.00 52.82 88 ARG B N 1
ATOM 2021 C CA . ARG B 1 94 ? 55.412 40.257 14.262 1.00 50.19 88 ARG B CA 1
ATOM 2022 C C . ARG B 1 94 ? 55.942 41.113 13.121 1.00 55.94 88 ARG B C 1
ATOM 2023 O O . ARG B 1 94 ? 55.207 41.427 12.190 1.00 54.52 88 ARG B O 1
ATOM 2031 N N . LYS B 1 95 ? 57.215 41.481 13.183 1.00 68.83 89 LYS B N 1
ATOM 2032 C CA . LYS B 1 95 ? 57.808 42.305 12.135 1.00 73.28 89 LYS B CA 1
ATOM 2033 C C . LYS B 1 95 ? 57.787 41.618 10.755 1.00 76.35 89 LYS B C 1
ATOM 2034 O O . LYS B 1 95 ? 57.728 42.294 9.726 1.00 71.24 89 LYS B O 1
ATOM 2040 N N . SER B 1 96 ? 57.796 40.282 10.744 1.00 76.55 90 SER B N 1
ATOM 2041 C CA . SER B 1 96 ? 57.923 39.498 9.511 1.00 70.75 90 SER B CA 1
ATOM 2042 C C . SER B 1 96 ? 56.587 39.060 8.931 1.00 69.69 90 SER B C 1
ATOM 2043 O O . SER B 1 96 ? 56.532 38.336 7.935 1.00 66.74 90 SER B O 1
ATOM 2046 N N . GLY B 1 97 ? 55.508 39.467 9.582 1.00 69.97 91 GLY B N 1
ATOM 2047 C CA . GLY B 1 97 ? 54.187 39.039 9.182 1.00 65.93 91 GLY B CA 1
ATOM 2048 C C . GLY B 1 97 ? 53.731 37.881 10.042 1.00 62.04 91 GLY B C 1
ATOM 2049 O O . GLY B 1 97 ? 52.671 37.310 9.794 1.00 65.41 91 GLY B O 1
ATOM 2050 N N . GLY B 1 98 ? 54.536 37.511 11.038 1.00 52.11 92 GLY B N 1
ATOM 2051 C CA . GLY B 1 98 ? 54.116 36.471 11.958 1.00 53.00 92 GLY B CA 1
ATOM 2052 C C . GLY B 1 98 ? 53.262 37.080 13.049 1.00 52.30 92 GLY B C 1
ATOM 2053 O O . GLY B 1 98 ? 52.791 38.215 12.901 1.00 60.66 92 GLY B O 1
ATOM 2054 N N . LEU B 1 99 ? 53.075 36.367 14.155 1.00 42.89 93 LEU B N 1
ATOM 2055 C CA . LEU B 1 99 ? 52.206 36.901 15.195 1.00 46.82 93 LEU B CA 1
ATOM 2056 C C . LEU B 1 99 ? 52.885 36.963 16.564 1.00 51.54 93 LEU B C 1
ATOM 2057 O O . LEU B 1 99 ? 52.280 37.369 17.551 1.00 56.11 93 LEU B O 1
ATOM 2062 N N . GLY B 1 100 ? 54.126 36.513 16.631 1.00 38.28 94 GLY B N 1
ATOM 2063 C CA . GLY B 1 100 ? 54.883 36.615 17.861 1.00 57.40 94 GLY B CA 1
ATOM 2064 C C . GLY B 1 100 ? 54.232 35.951 19.053 1.00 55.12 94 GLY B C 1
ATOM 2065 O O . GLY B 1 100 ? 53.593 34.917 18.915 1.00 59.33 94 GLY B O 1
ATOM 2066 N N . ASP B 1 101 ? 54.367 36.560 20.224 1.00 56.67 95 ASP B N 1
ATOM 2067 C CA . ASP B 1 101 ? 53.797 35.976 21.426 1.00 62.31 95 ASP B CA 1
ATOM 2068 C C . ASP B 1 101 ? 52.315 36.214 21.450 1.00 61.65 95 ASP B C 1
ATOM 2069 O O . ASP B 1 101 ? 51.845 37.327 21.223 1.00 71.95 95 ASP B O 1
ATOM 2074 N N . MET B 1 102 ? 51.581 35.140 21.694 1.00 50.35 96 MET B N 1
ATOM 2075 C CA . MET B 1 102 ? 50.149 35.213 21.755 1.00 42.28 96 MET B CA 1
ATOM 2076 C C . MET B 1 102 ? 49.688 34.872 23.164 1.00 41.95 96 MET B C 1
ATOM 2077 O O . MET B 1 102 ? 50.137 33.883 23.743 1.00 50.15 96 MET B O 1
ATOM 2082 N N . ARG B 1 103 ? 48.817 35.705 23.729 1.00 39.36 97 ARG B N 1
ATOM 2083 C CA . ARG B 1 103 ? 48.327 35.453 25.076 1.00 45.70 97 ARG B CA 1
ATOM 2084 C C . ARG B 1 103 ? 46.936 34.832 25.072 1.00 45.00 97 ARG B C 1
ATOM 2085 O O . ARG B 1 103 ? 46.284 34.766 26.117 1.00 45.20 97 ARG B O 1
ATOM 2093 N N . ILE B 1 104 ? 46.465 34.444 23.890 1.00 31.29 98 ILE B N 1
ATOM 2094 C CA . ILE B 1 104 ? 45.210 33.708 23.766 1.00 30.21 98 ILE B CA 1
ATOM 2095 C C . ILE B 1 104 ? 45.485 32.375 23.076 1.00 38.00 98 ILE B C 1
ATOM 2096 O O . ILE B 1 104 ? 46.323 32.302 22.177 1.00 50.88 98 ILE B O 1
ATOM 2101 N N . PRO B 1 105 ? 44.791 31.308 23.501 1.00 35.19 99 PRO B N 1
ATOM 2102 C CA . PRO B 1 105 ? 44.969 29.977 22.902 1.00 46.85 99 PRO B CA 1
ATOM 2103 C C . PRO B 1 105 ? 44.692 29.938 21.398 1.00 43.12 99 PRO B C 1
ATOM 2104 O O . PRO B 1 105 ? 43.744 30.550 20.927 1.00 44.45 99 PRO B O 1
ATOM 2108 N N . LEU B 1 106 ? 45.538 29.244 20.648 1.00 41.24 100 LEU B N 1
ATOM 2109 C CA . LEU B 1 106 ? 45.267 29.011 19.239 1.00 37.35 100 LEU B CA 1
ATOM 2110 C C . LEU B 1 106 ? 44.823 27.557 19.061 1.00 39.87 100 LEU B C 1
ATOM 2111 O O . LEU B 1 106 ? 45.631 26.623 19.086 1.00 37.58 100 LEU B O 1
ATOM 2116 N N . LEU B 1 107 ? 43.525 27.378 18.875 1.00 37.08 101 LEU B N 1
ATOM 2117 C CA . LEU B 1 107 ? 42.950 26.058 18.787 1.00 32.05 101 LEU B CA 1
ATOM 2118 C C . LEU B 1 107 ? 42.995 25.516 17.359 1.00 32.32 101 LEU B C 1
ATOM 2119 O O . LEU B 1 107 ? 42.479 26.123 16.426 1.00 33.96 101 LEU B O 1
ATOM 2124 N N . ALA B 1 108 ? 43.614 24.355 17.190 1.00 36.60 102 ALA B N 1
ATOM 2125 C CA . ALA B 1 108 ? 43.725 23.750 15.869 1.00 38.05 102 ALA B CA 1
ATOM 2126 C C . ALA B 1 108 ? 42.505 22.867 15.612 1.00 35.75 102 ALA B C 1
ATOM 2127 O O . ALA B 1 108 ? 42.032 22.168 16.499 1.00 41.69 102 ALA B O 1
ATOM 2129 N N . ASP B 1 109 ? 41.970 22.956 14.403 1.00 34.96 103 ASP B N 1
ATOM 2130 C CA . ASP B 1 109 ? 40.792 22.212 14.008 1.00 34.69 103 ASP B CA 1
ATOM 2131 C C . ASP B 1 109 ? 41.120 21.498 12.694 1.00 46.56 103 ASP B C 1
ATOM 2132 O O . ASP B 1 109 ? 40.590 21.827 11.635 1.00 44.94 103 ASP B O 1
ATOM 2137 N N . PRO B 1 110 ? 42.011 20.500 12.764 1.00 46.18 104 PRO B N 1
ATOM 2138 C CA . PRO B 1 110 ? 42.526 19.870 11.551 1.00 51.94 104 PRO B CA 1
ATOM 2139 C C . PRO B 1 110 ? 41.490 18.972 10.886 1.00 58.69 104 PRO B C 1
ATOM 2140 O O . PRO B 1 110 ? 41.619 18.680 9.701 1.00 57.84 104 PRO B O 1
ATOM 2144 N N . THR B 1 111 ? 40.492 18.529 11.649 1.00 63.58 105 THR B N 1
ATOM 2145 C CA . THR B 1 111 ? 39.410 17.704 11.110 1.00 68.02 105 THR B CA 1
ATOM 2146 C C . THR B 1 111 ? 38.246 18.543 10.567 1.00 64.11 105 THR B C 1
ATOM 2147 O O . THR B 1 111 ? 37.265 17.980 10.040 1.00 40.45 105 THR B O 1
ATOM 2151 N N . LYS B 1 112 ? 38.370 19.872 10.715 1.00 53.11 106 LYS B N 1
ATOM 2152 C CA . LYS B 1 112 ? 37.372 20.850 10.266 1.00 35.69 106 LYS B CA 1
ATOM 2153 C C . LYS B 1 112 ? 36.008 20.727 10.952 1.00 38.06 106 LYS B C 1
ATOM 2154 O O . LYS B 1 112 ? 35.042 21.381 10.562 1.00 34.08 106 LYS B O 1
ATOM 2160 N N . SER B 1 113 ? 35.939 19.896 11.983 1.00 37.45 107 SER B N 1
ATOM 2161 C CA . SER B 1 113 ? 34.676 19.547 12.607 1.00 40.25 107 SER B CA 1
ATOM 2162 C C . SER B 1 113 ? 34.142 20.661 13.539 1.00 42.06 107 SER B C 1
ATOM 2163 O O . SER B 1 113 ? 32.936 20.864 13.634 1.00 45.63 107 SER B O 1
ATOM 2166 N N . ILE B 1 114 ? 35.030 21.393 14.204 1.00 38.97 108 ILE B N 1
ATOM 2167 C CA . ILE B 1 114 ? 34.605 22.504 15.051 1.00 31.56 108 ILE B CA 1
ATOM 2168 C C . ILE B 1 114 ? 33.999 23.642 14.207 1.00 39.47 108 ILE B C 1
ATOM 2169 O O . ILE B 1 114 ? 32.989 24.234 14.578 1.00 31.22 108 ILE B O 1
ATOM 2174 N N . ALA B 1 115 ? 34.615 23.937 13.067 1.00 41.32 109 ALA B N 1
ATOM 2175 C CA . ALA B 1 115 ? 34.119 24.967 12.154 1.00 38.02 109 ALA B CA 1
ATOM 2176 C C . ALA B 1 115 ? 32.765 24.560 11.577 1.00 42.47 109 ALA B C 1
ATOM 2177 O O . ALA B 1 115 ? 31.869 25.389 11.406 1.00 38.02 109 ALA B O 1
ATOM 2179 N N . ARG B 1 116 ? 32.632 23.269 11.284 1.00 44.17 110 ARG B N 1
ATOM 2180 C CA . ARG B 1 116 ? 31.408 22.713 10.727 1.00 50.09 110 ARG B CA 1
ATOM 2181 C C . ARG B 1 116 ? 30.318 22.715 11.778 1.00 31.78 110 ARG B C 1
ATOM 2182 O O . ARG B 1 116 ? 29.160 22.933 11.469 1.00 32.34 110 ARG B O 1
ATOM 2190 N N . ALA B 1 117 ? 30.710 22.529 13.032 1.00 46.76 111 ALA B N 1
ATOM 2191 C CA . ALA B 1 117 ? 29.758 22.509 14.130 1.00 31.75 111 ALA B CA 1
ATOM 2192 C C . ALA B 1 117 ? 29.150 23.872 14.338 1.00 46.17 111 ALA B C 1
ATOM 2193 O O . ALA B 1 117 ? 27.957 23.989 14.619 1.00 50.65 111 ALA B O 1
ATOM 2195 N N . TYR B 1 118 ? 29.974 24.901 14.155 1.00 41.40 112 TYR B N 1
ATOM 2196 C CA . TYR B 1 118 ? 29.557 26.278 14.354 1.00 40.23 112 TYR B CA 1
ATOM 2197 C C . TYR B 1 118 ? 29.100 26.926 13.066 1.00 40.79 112 TYR B C 1
ATOM 2198 O O . TYR B 1 118 ? 28.935 28.141 13.008 1.00 43.17 112 TYR B O 1
ATOM 2207 N N . GLY B 1 119 ? 28.877 26.104 12.049 1.00 27.90 113 GLY B N 1
ATOM 2208 C CA . GLY B 1 119 ? 28.341 26.551 10.780 1.00 28.04 113 GLY B CA 1
ATOM 2209 C C . GLY B 1 119 ? 29.163 27.588 10.050 1.00 27.01 113 GLY B C 1
ATOM 2210 O O . GLY B 1 119 ? 28.625 28.411 9.319 1.00 41.19 113 GLY B O 1
ATOM 2211 N N . VAL B 1 120 ? 30.472 27.578 10.251 1.00 37.30 114 VAL B N 1
ATOM 2212 C CA . VAL B 1 120 ? 31.303 28.603 9.620 1.00 33.49 114 VAL B CA 1
ATOM 2213 C C . VAL B 1 120 ? 32.301 28.037 8.617 1.00 36.20 114 VAL B C 1
ATOM 2214 O O . VAL B 1 120 ? 33.222 28.730 8.202 1.00 39.23 114 VAL B O 1
ATOM 2218 N N . LEU B 1 121 ? 32.110 26.784 8.225 1.00 40.75 115 LEU B N 1
ATOM 2219 C CA . LEU B 1 121 ? 33.048 26.129 7.335 1.00 29.47 115 LEU B CA 1
ATOM 2220 C C . LEU B 1 121 ? 32.712 26.351 5.872 1.00 30.34 115 LEU B C 1
ATOM 2221 O O . LEU B 1 121 ? 31.601 26.077 5.439 1.00 56.38 115 LEU B O 1
ATOM 2226 N N . ASP B 1 122 ? 33.673 26.872 5.123 1.00 42.19 116 ASP B N 1
ATOM 2227 C CA . ASP B 1 122 ? 33.566 26.942 3.668 1.00 47.58 116 ASP B CA 1
ATOM 2228 C C . ASP B 1 122 ? 33.995 25.592 3.091 1.00 54.23 116 ASP B C 1
ATOM 2229 O O . ASP B 1 122 ? 35.193 25.306 2.972 1.00 52.35 116 ASP B O 1
ATOM 2234 N N . GLU B 1 123 ? 33.010 24.765 2.747 1.00 51.45 117 GLU B N 1
ATOM 2235 C CA . GLU B 1 123 ? 33.275 23.398 2.317 1.00 52.02 117 GLU B CA 1
ATOM 2236 C C . GLU B 1 123 ? 34.121 23.333 1.048 1.00 54.17 117 GLU B C 1
ATOM 2237 O O . GLU B 1 123 ? 34.923 22.411 0.865 1.00 59.74 117 GLU B O 1
ATOM 2243 N N . GLU B 1 124 ? 33.958 24.335 0.193 1.00 54.61 118 GLU B N 1
ATOM 2244 C CA . GLU B 1 124 ? 34.668 24.400 -1.080 1.00 53.45 118 GLU B CA 1
ATOM 2245 C C . GLU B 1 124 ? 36.173 24.632 -0.898 1.00 47.00 118 GLU B C 1
ATOM 2246 O O . GLU B 1 124 ? 36.969 24.133 -1.677 1.00 57.02 118 GLU B O 1
ATOM 2252 N N . GLU B 1 125 ? 36.567 25.365 0.135 1.00 44.77 119 GLU B N 1
ATOM 2253 C CA . GLU B 1 125 ? 37.965 25.767 0.297 1.00 46.45 119 GLU B CA 1
ATOM 2254 C C . GLU B 1 125 ? 38.599 25.106 1.509 1.00 47.72 119 GLU B C 1
ATOM 2255 O O . GLU B 1 125 ? 39.826 25.105 1.662 1.00 45.16 119 GLU B O 1
ATOM 2261 N N . GLY B 1 126 ? 37.755 24.573 2.389 1.00 48.14 120 GLY B N 1
ATOM 2262 C CA . GLY B 1 126 ? 38.237 23.799 3.516 1.00 50.14 120 GLY B CA 1
ATOM 2263 C C . GLY B 1 126 ? 38.737 24.650 4.663 1.00 52.94 120 GLY B C 1
ATOM 2264 O O . GLY B 1 126 ? 39.531 24.200 5.487 1.00 53.31 120 GLY B O 1
ATOM 2265 N N . ASN B 1 127 ? 38.301 25.897 4.717 1.00 32.96 121 ASN B N 1
ATOM 2266 C CA . ASN B 1 127 ? 38.703 26.738 5.825 1.00 33.36 121 ASN B CA 1
ATOM 2267 C C . ASN B 1 127 ? 37.533 27.499 6.377 1.00 33.28 121 ASN B C 1
ATOM 2268 O O . ASN B 1 127 ? 36.462 27.538 5.761 1.00 35.50 121 ASN B O 1
ATOM 2273 N N . ALA B 1 128 ? 37.727 28.099 7.546 1.00 31.75 122 ALA B N 1
ATOM 2274 C CA . ALA B 1 128 ? 36.607 28.756 8.196 1.00 33.25 122 ALA B CA 1
ATOM 2275 C C . ALA B 1 128 ? 36.389 30.207 7.710 1.00 32.40 122 ALA B C 1
ATOM 2276 O O . ALA B 1 128 ? 37.316 30.888 7.272 1.00 29.33 122 ALA B O 1
ATOM 2278 N N . PHE B 1 129 ? 35.146 30.667 7.793 1.00 34.11 123 PHE B N 1
ATOM 2279 C CA . PHE B 1 129 ? 34.832 32.078 7.627 1.00 29.61 123 PHE B CA 1
ATOM 2280 C C . PHE B 1 129 ? 35.184 32.836 8.915 1.00 29.71 123 PHE B C 1
ATOM 2281 O O . PHE B 1 129 ? 35.386 32.230 9.966 1.00 34.63 123 PHE B O 1
ATOM 2289 N N . ARG B 1 130 ? 35.174 34.161 8.863 1.00 24.89 124 ARG B N 1
ATOM 2290 C CA . ARG B 1 130 ? 35.472 34.955 10.049 1.00 27.02 124 ARG B CA 1
ATOM 2291 C C . ARG B 1 130 ? 34.257 35.013 10.989 1.00 31.67 124 ARG B C 1
ATOM 2292 O O . ARG B 1 130 ? 33.494 35.982 11.008 1.00 37.80 124 ARG B O 1
ATOM 2300 N N . GLY B 1 131 ? 34.116 33.971 11.796 1.00 26.19 125 GLY B N 1
ATOM 2301 C CA . GLY B 1 131 ? 33.031 33.886 12.751 1.00 28.26 125 GLY B CA 1
ATOM 2302 C C . GLY B 1 131 ? 33.472 34.247 14.158 1.00 30.22 125 GLY B C 1
ATOM 2303 O O . GLY B 1 131 ? 34.634 34.135 14.516 1.00 35.35 125 GLY B O 1
ATOM 2304 N N . LEU B 1 132 ? 32.537 34.750 14.942 1.00 26.51 126 LEU B N 1
ATOM 2305 C CA . LEU B 1 132 ? 32.800 35.143 16.313 1.00 25.81 126 LEU B CA 1
ATOM 2306 C C . LEU B 1 132 ? 31.575 34.699 17.104 1.00 35.32 126 LEU B C 1
ATOM 2307 O O . LEU B 1 132 ? 30.435 34.940 16.684 1.00 20.20 126 LEU B O 1
ATOM 2312 N N . PHE B 1 133 ? 31.806 34.031 18.228 1.00 38.67 127 PHE B N 1
ATOM 2313 C CA . PHE B 1 133 ? 30.714 33.508 19.035 1.00 21.31 127 PHE B CA 1
ATOM 2314 C C . PHE B 1 133 ? 30.925 33.802 20.513 1.00 33.52 127 PHE B C 1
ATOM 2315 O O . PHE B 1 133 ? 32.029 33.648 21.051 1.00 23.13 127 PHE B O 1
ATOM 2323 N N . ILE B 1 134 ? 29.868 34.269 21.162 1.00 21.91 128 ILE B N 1
ATOM 2324 C CA . ILE B 1 134 ? 29.947 34.498 22.583 1.00 28.23 128 ILE B CA 1
ATOM 2325 C C . ILE B 1 134 ? 29.120 33.493 23.363 1.00 31.86 128 ILE B C 1
ATOM 2326 O O . ILE B 1 134 ? 27.919 33.316 23.120 1.00 32.10 128 ILE B O 1
ATOM 2331 N N . ILE B 1 135 ? 29.780 32.842 24.310 1.00 24.70 129 ILE B N 1
ATOM 2332 C CA . ILE B 1 135 ? 29.152 31.800 25.096 1.00 32.03 129 ILE B CA 1
ATOM 2333 C C . ILE B 1 135 ? 29.151 32.196 26.567 1.00 36.08 129 ILE B C 1
ATOM 2334 O O . ILE B 1 135 ? 30.166 32.666 27.089 1.00 38.03 129 ILE B O 1
ATOM 2339 N N . ASP B 1 136 ? 28.002 32.058 27.221 1.00 28.34 130 ASP B N 1
ATOM 2340 C CA . ASP B 1 136 ? 27.890 32.453 28.622 1.00 43.86 130 ASP B CA 1
ATOM 2341 C C . ASP B 1 136 ? 28.509 31.400 29.571 1.00 44.72 130 ASP B C 1
ATOM 2342 O O . ASP B 1 136 ? 28.795 30.272 29.157 1.00 41.70 130 ASP B O 1
ATOM 2347 N N . PRO B 1 137 ? 28.784 31.787 30.829 1.00 48.21 131 PRO B N 1
ATOM 2348 C CA . PRO B 1 137 ? 29.360 30.868 31.817 1.00 51.29 131 PRO B CA 1
ATOM 2349 C C . PRO B 1 137 ? 28.567 29.575 32.066 1.00 50.05 131 PRO B C 1
ATOM 2350 O O . PRO B 1 137 ? 29.109 28.672 32.698 1.00 58.46 131 PRO B O 1
ATOM 2354 N N . LYS B 1 138 ? 27.319 29.485 31.619 1.00 40.13 132 LYS B N 1
ATOM 2355 C CA . LYS B 1 138 ? 26.596 28.216 31.709 1.00 39.80 132 LYS B CA 1
ATOM 2356 C C . LYS B 1 138 ? 26.574 27.493 30.345 1.00 40.74 132 LYS B C 1
ATOM 2357 O O . LYS B 1 138 ? 25.899 26.479 30.168 1.00 39.10 132 LYS B O 1
ATOM 2363 N N . GLY B 1 139 ? 27.333 28.018 29.386 1.00 42.33 133 GLY B N 1
ATOM 2364 C CA . GLY B 1 139 ? 27.539 27.353 28.109 1.00 41.19 133 GLY B CA 1
ATOM 2365 C C . GLY B 1 139 ? 26.515 27.575 27.019 1.00 43.52 133 GLY B C 1
ATOM 2366 O O . GLY B 1 139 ? 26.434 26.797 26.061 1.00 46.75 133 GLY B O 1
ATOM 2367 N N . ILE B 1 140 ? 25.754 28.651 27.153 1.00 32.15 134 ILE B N 1
ATOM 2368 C CA . ILE B 1 140 ? 24.718 29.006 26.193 1.00 31.50 134 ILE B CA 1
ATOM 2369 C C . ILE B 1 140 ? 25.185 30.082 25.224 1.00 49.31 134 ILE B C 1
ATOM 2370 O O . ILE B 1 140 ? 25.819 31.074 25.611 1.00 28.56 134 ILE B O 1
ATOM 2375 N N . LEU B 1 141 ? 24.893 29.856 23.952 1.00 28.78 135 LEU B N 1
ATOM 2376 C CA . LEU B 1 141 ? 25.238 30.798 22.921 1.00 38.27 135 LEU B CA 1
ATOM 2377 C C . LEU B 1 141 ? 24.434 32.114 23.102 1.00 39.34 135 LEU B C 1
ATOM 2378 O O . LEU B 1 141 ? 23.215 32.102 23.296 1.00 27.82 135 LEU B O 1
ATOM 2383 N N . ARG B 1 142 ? 25.127 33.251 23.098 1.00 30.37 136 ARG B N 1
ATOM 2384 C CA . ARG B 1 142 ? 24.447 34.532 23.281 1.00 26.30 136 ARG B CA 1
ATOM 2385 C C . ARG B 1 142 ? 24.572 35.419 22.060 1.00 31.18 136 ARG B C 1
ATOM 2386 O O . ARG B 1 142 ? 23.767 36.334 21.866 1.00 33.58 136 ARG B O 1
ATOM 2394 N N . GLN B 1 143 ? 25.607 35.184 21.262 1.00 23.32 137 GLN B N 1
ATOM 2395 C CA . GLN B 1 143 ? 25.871 36.064 20.137 1.00 32.68 137 GLN B CA 1
ATOM 2396 C C . GLN B 1 143 ? 26.526 35.320 18.971 1.00 28.76 137 GLN B C 1
ATOM 2397 O O . GLN B 1 143 ? 27.428 34.500 19.170 1.00 25.69 137 GLN B O 1
ATOM 2403 N N . ILE B 1 144 ? 26.057 35.606 17.760 1.00 21.78 138 ILE B N 1
ATOM 2404 C CA . ILE B 1 144 ? 26.606 35.004 16.553 1.00 21.58 138 ILE B CA 1
ATOM 2405 C C . ILE B 1 144 ? 27.030 36.079 15.598 1.00 27.55 138 ILE B C 1
ATOM 2406 O O . ILE B 1 144 ? 26.237 36.944 15.262 1.00 29.37 138 ILE B O 1
ATOM 2411 N N . THR B 1 145 ? 28.294 36.034 15.189 1.00 33.79 139 THR B N 1
ATOM 2412 C CA . THR B 1 145 ? 28.839 36.947 14.194 1.00 33.47 139 THR B CA 1
ATOM 2413 C C . THR B 1 145 ? 29.535 36.116 13.168 1.00 30.62 139 THR B C 1
ATOM 2414 O O . THR B 1 145 ? 30.355 35.268 13.547 1.00 20.24 139 THR B O 1
ATOM 2418 N N . VAL B 1 146 ? 29.185 36.319 11.896 1.00 26.74 140 VAL B N 1
ATOM 2419 C CA . VAL B 1 146 ? 29.941 35.758 10.788 1.00 21.03 140 VAL B CA 1
ATOM 2420 C C . VAL B 1 146 ? 30.228 36.779 9.691 1.00 29.47 140 VAL B C 1
ATOM 2421 O O . VAL B 1 146 ? 29.319 37.265 9.041 1.00 31.25 140 VAL B O 1
ATOM 2425 N N . ASN B 1 147 ? 31.499 37.091 9.480 1.00 26.49 141 ASN B N 1
ATOM 2426 C CA . ASN B 1 147 ? 31.899 37.965 8.386 1.00 27.38 141 ASN B CA 1
ATOM 2427 C C . ASN B 1 147 ? 32.355 37.126 7.233 1.00 31.87 141 ASN B C 1
ATOM 2428 O O . ASN B 1 147 ? 32.882 36.031 7.426 1.00 33.84 141 ASN B O 1
ATOM 2433 N N . ASP B 1 148 ? 32.159 37.661 6.038 1.00 32.83 142 ASP B N 1
ATOM 2434 C CA . ASP B 1 148 ? 32.825 37.173 4.850 1.00 24.28 142 ASP B CA 1
ATOM 2435 C C . ASP B 1 148 ? 34.312 37.327 5.122 1.00 39.35 142 ASP B C 1
ATOM 2436 O O . ASP B 1 148 ? 34.720 38.232 5.851 1.00 30.30 142 ASP B O 1
ATOM 2441 N N . LYS B 1 149 ? 35.109 36.419 4.576 1.00 44.96 143 LYS B N 1
ATOM 2442 C CA . LYS B 1 149 ? 36.520 36.288 4.937 1.00 42.21 143 LYS B CA 1
ATOM 2443 C C . LYS B 1 149 ? 37.424 37.545 4.928 1.00 39.58 143 LYS B C 1
ATOM 2444 O O . LYS B 1 149 ? 38.269 37.678 5.819 1.00 33.24 143 LYS B O 1
ATOM 2450 N N . PRO B 1 150 ? 37.282 38.447 3.932 1.00 39.23 144 PRO B N 1
ATOM 2451 C CA . PRO B 1 150 ? 38.182 39.596 3.868 1.00 25.83 144 PRO B CA 1
ATOM 2452 C C . PRO B 1 150 ? 38.095 40.578 5.028 1.00 28.81 144 PRO B C 1
ATOM 2453 O O . PRO B 1 150 ? 39.000 41.387 5.191 1.00 29.92 144 PRO B O 1
ATOM 2457 N N . VAL B 1 151 ? 36.997 40.579 5.773 1.00 27.08 145 VAL B N 1
ATOM 2458 C CA . VAL B 1 151 ? 36.743 41.626 6.768 1.00 22.79 145 VAL B CA 1
ATOM 2459 C C . VAL B 1 151 ? 36.780 41.138 8.205 1.00 27.25 145 VAL B C 1
ATOM 2460 O O . VAL B 1 151 ? 36.141 40.148 8.541 1.00 39.22 145 VAL B O 1
ATOM 2464 N N . GLY B 1 152 ? 37.502 41.853 9.062 1.00 23.83 146 GLY B N 1
ATOM 2465 C CA . GLY B 1 152 ? 37.718 41.406 10.429 1.00 27.00 146 GLY B CA 1
ATOM 2466 C C . GLY B 1 152 ? 36.826 41.973 11.523 1.00 34.01 146 GLY B C 1
ATOM 2467 O O . GLY B 1 152 ? 35.919 42.774 11.277 1.00 29.31 146 GLY B O 1
ATOM 2468 N N . ARG B 1 153 ? 37.161 41.608 12.758 1.00 36.22 147 ARG B N 1
ATOM 2469 C CA . ARG B 1 153 ? 36.343 41.891 13.929 1.00 27.31 147 ARG B CA 1
ATOM 2470 C C . ARG B 1 153 ? 36.971 42.936 14.832 1.00 26.03 147 ARG B C 1
ATOM 2471 O O . ARG B 1 153 ? 38.181 43.091 14.866 1.00 47.48 147 ARG B O 1
ATOM 2479 N N . SER B 1 154 ? 36.120 43.670 15.538 1.00 30.14 148 SER B N 1
ATOM 2480 C CA . SER B 1 154 ? 36.522 44.739 16.452 1.00 19.76 148 SER B CA 1
ATOM 2481 C C . SER B 1 154 ? 36.626 44.243 17.875 1.00 19.80 148 SER B C 1
ATOM 2482 O O . SER B 1 154 ? 35.782 43.494 18.342 1.00 45.96 148 SER B O 1
ATOM 2485 N N . VAL B 1 155 ? 37.665 44.655 18.576 1.00 31.64 149 VAL B N 1
ATOM 2486 C CA . VAL B 1 155 ? 37.769 44.297 19.980 1.00 29.06 149 VAL B CA 1
ATOM 2487 C C . VAL B 1 155 ? 36.777 45.106 20.794 1.00 37.88 149 VAL B C 1
ATOM 2488 O O . VAL B 1 155 ? 36.160 44.594 21.738 1.00 34.98 149 VAL B O 1
ATOM 2492 N N . ASP B 1 156 ? 36.615 46.370 20.407 1.00 38.53 150 ASP B N 1
ATOM 2493 C CA . ASP B 1 156 ? 35.690 47.240 21.097 1.00 37.24 150 ASP B CA 1
ATOM 2494 C C . ASP B 1 156 ? 34.269 46.728 20.977 1.00 39.12 150 ASP B C 1
ATOM 2495 O O . ASP B 1 156 ? 33.550 46.680 21.977 1.00 21.56 150 ASP B O 1
ATOM 2500 N N . GLU B 1 157 ? 33.870 46.280 19.790 1.00 34.66 151 GLU B N 1
ATOM 2501 C CA . GLU B 1 157 ? 32.504 45.766 19.655 1.00 28.97 151 GLU B CA 1
ATOM 2502 C C . GLU B 1 157 ? 32.284 44.535 20.516 1.00 24.47 151 GLU B C 1
ATOM 2503 O O . GLU B 1 157 ? 31.258 44.417 21.177 1.00 27.65 151 GLU B O 1
ATOM 2509 N N . THR B 1 158 ? 33.270 43.652 20.546 1.00 22.96 152 THR B N 1
ATOM 2510 C CA . THR B 1 158 ? 33.176 42.457 21.358 1.00 20.04 152 THR B CA 1
ATOM 2511 C C . THR B 1 158 ? 33.097 42.766 22.847 1.00 29.86 152 THR B C 1
ATOM 2512 O O . THR B 1 158 ? 32.395 42.072 23.581 1.00 21.28 152 THR B O 1
ATOM 2516 N N . LEU B 1 159 ? 33.785 43.816 23.288 1.00 21.37 153 LEU B N 1
ATOM 2517 C CA . LEU B 1 159 ? 33.698 44.257 24.683 1.00 36.97 153 LEU B CA 1
ATOM 2518 C C . LEU B 1 159 ? 32.346 44.912 24.980 1.00 41.84 153 LEU B C 1
ATOM 2519 O O . LEU B 1 159 ? 31.779 44.746 26.057 1.00 23.71 153 LEU B O 1
ATOM 2524 N N . ARG B 1 160 ? 31.832 45.660 24.015 1.00 22.41 154 ARG B N 1
ATOM 2525 C CA . ARG B 1 160 ? 30.550 46.289 24.208 1.00 22.98 154 ARG B CA 1
ATOM 2526 C C . ARG B 1 160 ? 29.478 45.256 24.455 1.00 24.30 154 ARG B C 1
ATOM 2527 O O . ARG B 1 160 ? 28.693 45.379 25.404 1.00 24.05 154 ARG B O 1
ATOM 2535 N N . LEU B 1 161 ? 29.487 44.222 23.612 1.00 23.91 155 LEU B N 1
ATOM 2536 C CA . LEU B 1 161 ? 28.548 43.118 23.680 1.00 22.26 155 LEU B CA 1
ATOM 2537 C C . LEU B 1 161 ? 28.702 42.349 24.975 1.00 36.16 155 LEU B C 1
ATOM 2538 O O . LEU B 1 161 ? 27.733 42.020 25.660 1.00 29.35 155 LEU B O 1
ATOM 2543 N N . LEU B 1 162 ? 29.945 42.069 25.308 1.00 22.90 156 LEU B N 1
ATOM 2544 C CA . LEU B 1 162 ? 30.257 41.369 26.532 1.00 23.85 156 LEU B CA 1
ATOM 2545 C C . LEU B 1 162 ? 29.710 42.129 27.739 1.00 31.51 156 LEU B C 1
ATOM 2546 O O . LEU B 1 162 ? 29.127 41.556 28.650 1.00 26.28 156 LEU B O 1
ATOM 2551 N N . ASP B 1 163 ? 29.878 43.439 27.729 1.00 31.52 157 ASP B N 1
ATOM 2552 C CA . ASP B 1 163 ? 29.361 44.242 28.813 1.00 36.86 157 ASP B CA 1
ATOM 2553 C C . ASP B 1 163 ? 27.851 44.148 28.899 1.00 35.61 157 ASP B C 1
ATOM 2554 O O . ASP B 1 163 ? 27.301 43.994 29.990 1.00 28.81 157 ASP B O 1
ATOM 2559 N N . ALA B 1 164 ? 27.196 44.246 27.742 1.00 32.49 158 ALA B N 1
ATOM 2560 C CA . ALA B 1 164 ? 25.733 44.219 27.670 1.00 32.02 158 ALA B CA 1
ATOM 2561 C C . ALA B 1 164 ? 25.191 42.964 28.300 1.00 32.55 158 ALA B C 1
ATOM 2562 O O . ALA B 1 164 ? 24.297 43.027 29.134 1.00 37.31 158 ALA B O 1
ATOM 2564 N N . PHE B 1 165 ? 25.755 41.824 27.936 1.00 27.02 159 PHE B N 1
ATOM 2565 C CA . PHE B 1 165 ? 25.267 40.571 28.483 1.00 29.52 159 PHE B CA 1
ATOM 2566 C C . PHE B 1 165 ? 25.484 40.458 29.985 1.00 32.01 159 PHE B C 1
ATOM 2567 O O . PHE B 1 165 ? 24.582 40.056 30.715 1.00 43.49 159 PHE B O 1
ATOM 2575 N N . GLN B 1 166 ? 26.652 40.858 30.459 1.00 30.98 160 GLN B N 1
ATOM 2576 C CA . GLN B 1 166 ? 26.931 40.766 31.883 1.00 38.30 160 GLN B CA 1
ATOM 2577 C C . GLN B 1 166 ? 26.020 41.704 32.661 1.00 32.69 160 GLN B C 1
ATOM 2578 O O . GLN B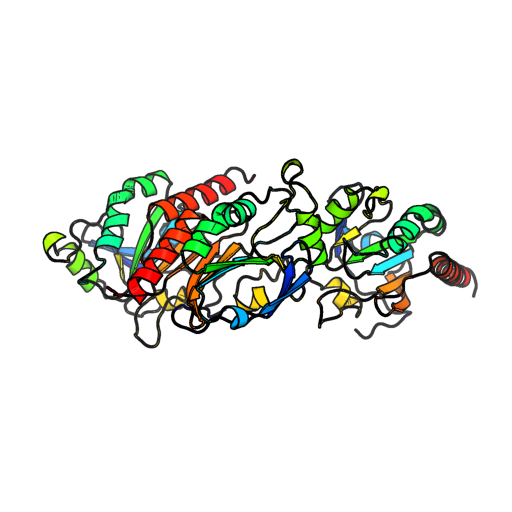 1 166 ? 25.625 41.416 33.792 1.00 34.60 160 GLN B O 1
ATOM 2584 N N . PHE B 1 167 ? 25.648 42.804 32.020 1.00 37.66 161 PHE B N 1
ATOM 2585 C CA . PHE B 1 167 ? 24.713 43.737 32.608 1.00 33.64 161 PHE B CA 1
ATOM 2586 C C . PHE B 1 167 ? 23.359 43.066 32.816 1.00 46.07 161 PHE B C 1
ATOM 2587 O O . PHE B 1 167 ? 22.807 43.080 33.908 1.00 51.75 161 PHE B O 1
ATOM 2595 N N . VAL B 1 168 ? 22.801 42.520 31.745 1.00 46.75 162 VAL B N 1
ATOM 2596 C CA . VAL B 1 168 ? 21.521 41.807 31.806 1.00 49.02 162 VAL B CA 1
ATOM 2597 C C . VAL B 1 168 ? 21.516 40.636 32.817 1.00 50.31 162 VAL B C 1
ATOM 2598 O O . VAL B 1 168 ? 20.524 40.407 33.515 1.00 38.23 162 VAL B O 1
ATOM 2602 N N . GLU B 1 169 ? 22.643 39.934 32.914 1.00 43.60 163 GLU B N 1
ATOM 2603 C CA . GLU B 1 169 ? 22.815 38.812 33.836 1.00 42.18 163 GLU B CA 1
ATOM 2604 C C . GLU B 1 169 ? 22.546 39.220 35.286 1.00 51.05 163 GLU B C 1
ATOM 2605 O O . GLU B 1 169 ? 21.972 38.447 36.050 1.00 57.47 163 GLU B O 1
ATOM 2611 N N . LYS B 1 170 ? 22.978 40.427 35.659 1.00 53.67 164 LYS B N 1
ATOM 2612 C CA . LYS B 1 170 ? 22.745 40.969 37.002 1.00 59.12 164 LYS B CA 1
ATOM 2613 C C . LYS B 1 170 ? 21.351 41.610 37.129 1.00 62.07 164 LYS B C 1
ATOM 2614 O O . LYS B 1 170 ? 20.761 41.600 38.209 1.00 67.12 164 LYS B O 1
ATOM 2620 N N . TYR B 1 171 ? 20.842 42.182 36.034 1.00 56.57 165 TYR B N 1
ATOM 2621 C CA . TYR B 1 171 ? 19.575 42.938 36.035 1.00 50.89 165 TYR B CA 1
ATOM 2622 C C . TYR B 1 171 ? 18.615 42.494 34.889 1.00 76.65 165 TYR B C 1
ATOM 2623 O O . TYR B 1 171 ? 17.922 41.489 35.027 1.00 80.41 165 TYR B O 1
ATOM 2632 N N . GLY B 1 172 ? 18.562 43.243 33.781 1.00 69.85 166 GLY B N 1
ATOM 2633 C CA . GLY B 1 172 ? 17.761 42.883 32.607 1.00 61.68 166 GLY B CA 1
ATOM 2634 C C . GLY B 1 172 ? 17.158 44.119 31.934 1.00 72.82 166 GLY B C 1
ATOM 2635 O O . GLY B 1 172 ? 17.576 45.232 32.246 1.00 82.09 166 GLY B O 1
ATOM 2636 N N . GLU B 1 173 ? 16.199 43.947 31.017 1.00 70.83 167 GLU B N 1
ATOM 2637 C CA . GLU B 1 173 ? 15.550 45.086 30.329 1.00 82.79 167 GLU B CA 1
ATOM 2638 C C . GLU B 1 173 ? 16.483 46.054 29.603 1.00 78.05 167 GLU B C 1
ATOM 2639 O O . GLU B 1 173 ? 16.292 47.277 29.690 1.00 71.03 167 GLU B O 1
ATOM 2645 N N . MET C 1 7 ? 40.309 4.517 -2.169 1.00 97.64 1 MET C N 1
ATOM 2646 C CA . MET C 1 7 ? 40.126 3.580 -1.067 1.00 111.39 1 MET C CA 1
ATOM 2647 C C . MET C 1 7 ? 40.628 2.180 -1.436 1.00 120.61 1 MET C C 1
ATOM 2648 O O . MET C 1 7 ? 41.536 1.649 -0.790 1.00 118.47 1 MET C O 1
ATOM 2653 N N . VAL C 1 8 ? 40.005 1.573 -2.446 1.00 131.55 2 VAL C N 1
ATOM 2654 C CA . VAL C 1 8 ? 40.432 0.276 -2.980 1.00 129.57 2 VAL C CA 1
ATOM 2655 C C . VAL C 1 8 ? 41.413 0.519 -4.135 1.00 121.53 2 VAL C C 1
ATOM 2656 O O . VAL C 1 8 ? 41.103 0.315 -5.314 1.00 124.02 2 VAL C O 1
ATOM 2660 N N . LEU C 1 9 ? 42.611 0.965 -3.780 1.00 102.40 3 LEU C N 1
ATOM 2661 C CA . LEU C 1 9 ? 43.644 1.228 -4.771 1.00 72.77 3 LEU C CA 1
ATOM 2662 C C . LEU C 1 9 ? 44.402 -0.013 -5.127 1.00 58.23 3 LEU C C 1
ATOM 2663 O O . LEU C 1 9 ? 44.793 -0.778 -4.254 1.00 62.67 3 LEU C O 1
ATOM 2668 N N . ILE C 1 10 ? 44.579 -0.231 -6.421 1.00 51.44 4 ILE C N 1
ATOM 2669 C CA . ILE C 1 10 ? 45.265 -1.425 -6.882 1.00 52.66 4 ILE C CA 1
ATOM 2670 C C . ILE C 1 10 ? 46.112 -1.091 -8.115 1.00 52.54 4 ILE C C 1
ATOM 2671 O O . ILE C 1 10 ? 45.720 -0.265 -8.945 1.00 53.60 4 ILE C O 1
ATOM 2676 N N . PRO C 1 11 ? 47.307 -1.695 -8.210 1.00 49.97 5 PRO C N 1
ATOM 2677 C CA . PRO C 1 11 ? 48.200 -1.444 -9.352 1.00 47.53 5 PRO C CA 1
ATOM 2678 C C . PRO C 1 11 ? 47.653 -1.953 -10.685 1.00 47.36 5 PRO C C 1
ATOM 2679 O O . PRO C 1 11 ? 46.720 -2.759 -10.730 1.00 50.22 5 PRO C O 1
ATOM 2683 N N . ASN C 1 12 ? 48.248 -1.459 -11.763 1.00 51.78 6 ASN C N 1
ATOM 2684 C CA . ASN C 1 12 ? 47.811 -1.755 -13.119 1.00 55.74 6 ASN C CA 1
ATOM 2685 C C . ASN C 1 12 ? 46.385 -1.239 -13.369 1.00 53.73 6 ASN C C 1
ATOM 2686 O O . ASN C 1 12 ? 45.703 -1.688 -14.283 1.00 60.66 6 ASN C O 1
ATOM 2691 N N . LYS C 1 13 ? 45.948 -0.279 -12.560 1.00 51.28 7 LYS C N 1
ATOM 2692 C CA . LYS C 1 13 ? 44.702 0.443 -12.813 1.00 51.55 7 LYS C CA 1
ATOM 2693 C C . LYS C 1 13 ? 45.026 1.936 -12.799 1.00 60.95 7 LYS C C 1
ATOM 2694 O O . LYS C 1 13 ? 45.965 2.357 -12.120 1.00 64.12 7 LYS C O 1
ATOM 2700 N N . PRO C 1 14 ? 44.253 2.744 -13.543 1.00 58.49 8 PRO C N 1
ATOM 2701 C CA . PRO C 1 14 ? 44.538 4.183 -13.620 1.00 56.69 8 PRO C CA 1
ATOM 2702 C C . PRO C 1 14 ? 44.474 4.888 -12.255 1.00 44.68 8 PRO C C 1
ATOM 2703 O O . PRO C 1 14 ? 43.517 4.705 -11.504 1.00 38.48 8 PRO C O 1
ATOM 2707 N N . ALA C 1 15 ? 45.507 5.661 -11.935 1.00 39.34 9 ALA C N 1
ATOM 2708 C CA . ALA C 1 15 ? 45.567 6.363 -10.658 1.00 41.40 9 ALA C CA 1
ATOM 2709 C C . ALA C 1 15 ? 44.508 7.463 -10.581 1.00 49.78 9 ALA C C 1
ATOM 2710 O O . ALA C 1 15 ? 44.260 8.165 -11.569 1.00 53.61 9 ALA C O 1
ATOM 2712 N N . PRO C 1 16 ? 43.888 7.620 -9.397 1.00 50.81 10 PRO C N 1
ATOM 2713 C CA . PRO C 1 16 ? 42.935 8.704 -9.131 1.00 51.50 10 PRO C CA 1
ATOM 2714 C C . PRO C 1 16 ? 43.525 10.030 -9.542 1.00 51.65 10 PRO C C 1
ATOM 2715 O O . PRO C 1 16 ? 44.632 10.350 -9.121 1.00 52.71 10 PRO C O 1
ATOM 2719 N N . GLU C 1 17 ? 42.795 10.799 -10.334 1.00 52.02 11 GLU C N 1
ATOM 2720 C CA . GLU C 1 17 ? 43.341 12.038 -10.848 1.00 57.57 11 GLU C CA 1
ATOM 2721 C C . GLU C 1 17 ? 43.303 13.083 -9.745 1.00 56.42 11 GLU C C 1
ATOM 2722 O O . GLU C 1 17 ? 42.539 12.950 -8.793 1.00 58.71 11 GLU C O 1
ATOM 2728 N N . PHE C 1 18 ? 44.199 14.060 -9.813 1.00 52.91 12 PHE C N 1
ATOM 2729 C CA . PHE C 1 18 ? 44.242 15.080 -8.789 1.00 57.71 12 PHE C CA 1
ATOM 2730 C C . PHE C 1 18 ? 44.694 16.404 -9.342 1.00 65.92 12 PHE C C 1
ATOM 2731 O O . PHE C 1 18 ? 45.573 16.467 -10.202 1.00 68.96 12 PHE C O 1
ATOM 2739 N N . HIS C 1 19 ? 44.078 17.461 -8.834 1.00 66.91 13 HIS C N 1
ATOM 2740 C CA . HIS C 1 19 ? 44.505 18.814 -9.128 1.00 66.63 13 HIS C CA 1
ATOM 2741 C C . HIS C 1 19 ? 44.627 19.581 -7.824 1.00 61.27 13 HIS C C 1
ATOM 2742 O O . HIS C 1 19 ? 44.096 19.182 -6.796 1.00 66.45 13 HIS C O 1
ATOM 2749 N N . GLY C 1 20 ? 45.322 20.696 -7.863 1.00 56.48 14 GLY C N 1
ATOM 2750 C CA . GLY C 1 20 ? 45.434 21.501 -6.675 1.00 60.71 14 GLY C CA 1
ATOM 2751 C C . GLY C 1 20 ? 46.478 22.569 -6.867 1.00 62.62 14 GLY C C 1
ATOM 2752 O O . GLY C 1 20 ? 47.194 22.591 -7.868 1.00 63.33 14 GLY C O 1
ATOM 2753 N N . CYS C 1 21 ? 46.575 23.448 -5.886 1.00 52.18 15 CYS C N 1
ATOM 2754 C CA . CYS C 1 21 ? 47.566 24.495 -5.919 1.00 51.54 15 CYS C CA 1
ATOM 2755 C C . CYS C 1 21 ? 48.879 23.974 -5.336 1.00 54.32 15 CYS C C 1
ATOM 2756 O O . CYS C 1 21 ? 48.886 23.349 -4.279 1.00 51.22 15 CYS C O 1
ATOM 2759 N N . ALA C 1 22 ? 49.989 24.223 -6.021 1.00 61.99 16 ALA C N 1
ATOM 2760 C CA . ALA C 1 22 ? 51.295 23.803 -5.514 1.00 61.34 16 ALA C CA 1
ATOM 2761 C C . ALA C 1 22 ? 52.282 24.972 -5.521 1.00 70.33 16 ALA C C 1
ATOM 2762 O O . ALA C 1 22 ? 52.204 25.842 -6.388 1.00 79.57 16 ALA C O 1
ATOM 2764 N N . VAL C 1 23 ? 53.159 25.037 -4.519 1.00 64.51 17 VAL C N 1
ATOM 2765 C CA . VAL C 1 23 ? 54.258 26.002 -4.544 1.00 64.00 17 VAL C CA 1
ATOM 2766 C C . VAL C 1 23 ? 55.405 25.365 -5.324 1.00 61.37 17 VAL C C 1
ATOM 2767 O O . VAL C 1 23 ? 55.721 24.189 -5.149 1.00 56.22 17 VAL C O 1
ATOM 2771 N N . ILE C 1 24 ? 55.999 26.127 -6.227 1.00 72.02 18 ILE C N 1
ATOM 2772 C CA . ILE C 1 24 ? 57.035 25.570 -7.074 1.00 82.28 18 ILE C CA 1
ATOM 2773 C C . ILE C 1 24 ? 58.284 26.434 -7.004 1.00 93.58 18 ILE C C 1
ATOM 2774 O O . ILE C 1 24 ? 59.203 26.128 -6.246 1.00 97.44 18 ILE C O 1
ATOM 2779 N N . ASP C 1 25 ? 58.311 27.526 -7.753 1.00 99.68 19 ASP C N 1
ATOM 2780 C CA . ASP C 1 25 ? 59.484 28.387 -7.780 1.00 109.31 19 ASP C CA 1
ATOM 2781 C C . ASP C 1 25 ? 59.370 29.462 -6.705 1.00 102.13 19 ASP C C 1
ATOM 2782 O O . ASP C 1 25 ? 59.852 30.581 -6.874 1.00 102.81 19 ASP C O 1
ATOM 2787 N N . GLY C 1 26 ? 58.753 29.099 -5.585 1.00 92.53 20 GLY C N 1
ATOM 2788 C CA . GLY C 1 26 ? 58.463 30.055 -4.536 1.00 87.03 20 GLY C CA 1
ATOM 2789 C C . GLY C 1 26 ? 57.231 30.817 -4.988 1.00 89.84 20 GLY C C 1
ATOM 2790 O O . GLY C 1 26 ? 56.949 31.916 -4.514 1.00 94.97 20 GLY C O 1
ATOM 2791 N N . ASP C 1 27 ? 56.475 30.200 -5.894 1.00 88.70 21 ASP C N 1
ATOM 2792 C CA . ASP C 1 27 ? 55.274 30.802 -6.457 1.00 83.48 21 ASP C CA 1
ATOM 2793 C C . ASP C 1 27 ? 54.159 29.764 -6.509 1.00 76.47 21 ASP C C 1
ATOM 2794 O O . ASP C 1 27 ? 54.412 28.572 -6.667 1.00 76.31 21 ASP C O 1
ATOM 2799 N N . PHE C 1 28 ? 52.924 30.235 -6.379 1.00 67.75 22 PHE C N 1
ATOM 2800 C CA . PHE C 1 28 ? 51.747 29.386 -6.437 1.00 59.34 22 PHE C CA 1
ATOM 2801 C C . PHE C 1 28 ? 51.379 29.056 -7.875 1.00 70.08 22 PHE C C 1
ATOM 2802 O O . PHE C 1 28 ? 51.086 29.955 -8.659 1.00 78.42 22 PHE C O 1
ATOM 2810 N N . LYS C 1 29 ? 51.426 27.778 -8.234 1.00 70.53 23 LYS C N 1
ATOM 2811 C CA . LYS C 1 29 ? 50.956 27.338 -9.544 1.00 68.59 23 LYS C CA 1
ATOM 2812 C C . LYS C 1 29 ? 49.943 26.210 -9.344 1.00 70.78 23 LYS C C 1
ATOM 2813 O O . LYS C 1 29 ? 50.071 25.419 -8.410 1.00 78.17 23 LYS C O 1
ATOM 2819 N N . GLU C 1 30 ? 48.924 26.144 -10.195 1.00 65.66 24 GLU C N 1
ATOM 2820 C CA . GLU C 1 30 ? 47.956 25.063 -10.100 1.00 64.54 24 GLU C CA 1
ATOM 2821 C C . GLU C 1 30 ? 48.430 23.911 -11.004 1.00 72.83 24 GLU C C 1
ATOM 2822 O O . GLU C 1 30 ? 48.792 24.143 -12.158 1.00 82.32 24 GLU C O 1
ATOM 2828 N N . ILE C 1 31 ? 48.484 22.687 -10.472 1.00 71.55 25 ILE C N 1
ATOM 2829 C CA . ILE C 1 31 ? 48.934 21.523 -11.254 1.00 68.10 25 ILE C CA 1
ATOM 2830 C C . ILE C 1 31 ? 47.930 20.368 -11.271 1.00 67.26 25 ILE C C 1
ATOM 2831 O O . ILE C 1 31 ? 47.140 20.187 -10.348 1.00 72.21 25 ILE C O 1
ATOM 2836 N N . ASN C 1 32 ? 48.004 19.574 -12.330 1.00 64.24 26 ASN C N 1
ATOM 2837 C CA . ASN C 1 32 ? 47.102 18.455 -12.558 1.00 54.29 26 ASN C CA 1
ATOM 2838 C C . ASN C 1 32 ? 47.891 17.213 -12.938 1.00 56.53 26 ASN C C 1
ATOM 2839 O O . ASN C 1 32 ? 48.940 17.303 -13.570 1.00 58.41 26 ASN C O 1
ATOM 2844 N N . LEU C 1 33 ? 47.397 16.048 -12.550 1.00 60.97 27 LEU C N 1
ATOM 2845 C CA . LEU C 1 33 ? 48.096 14.822 -12.895 1.00 64.32 27 LEU C CA 1
ATOM 2846 C C . LEU C 1 33 ? 48.300 14.724 -14.406 1.00 66.34 27 LEU C C 1
ATOM 2847 O O . LEU C 1 33 ? 49.381 14.347 -14.875 1.00 74.92 27 LEU C O 1
ATOM 2852 N N . LYS C 1 34 ? 47.286 15.141 -15.157 1.00 54.06 28 LYS C N 1
ATOM 2853 C CA . LYS C 1 34 ? 47.333 15.068 -16.608 1.00 53.21 28 LYS C CA 1
ATOM 2854 C C . LYS C 1 34 ? 48.504 15.878 -17.162 1.00 57.31 28 LYS C C 1
ATOM 2855 O O . LYS C 1 34 ? 49.078 15.527 -18.194 1.00 58.51 28 LYS C O 1
ATOM 2861 N N . ASP C 1 35 ? 48.901 16.919 -16.433 1.00 57.52 29 ASP C N 1
ATOM 2862 C CA . ASP C 1 35 ? 50.025 17.751 -16.849 1.00 65.37 29 ASP C CA 1
ATOM 2863 C C . ASP C 1 35 ? 51.312 16.946 -16.956 1.00 69.50 29 ASP C C 1
ATOM 2864 O O . ASP C 1 35 ? 52.294 17.423 -17.513 1.00 76.38 29 ASP C O 1
ATOM 2869 N N . TYR C 1 36 ? 51.329 15.741 -16.403 1.00 61.80 30 TYR C N 1
ATOM 2870 C CA . TYR C 1 36 ? 52.558 14.968 -16.419 1.00 59.73 30 TYR C CA 1
ATOM 2871 C C . TYR C 1 36 ? 52.424 13.722 -17.256 1.00 66.15 30 TYR C C 1
ATOM 2872 O O . TYR C 1 36 ? 53.301 12.854 -17.220 1.00 69.25 30 TYR C O 1
ATOM 2881 N N . SER C 1 37 ? 51.357 13.674 -18.051 1.00 69.65 31 SER C N 1
ATOM 2882 C CA . SER C 1 37 ? 51.157 12.589 -19.000 1.00 75.26 31 SER C CA 1
ATOM 2883 C C . SER C 1 37 ? 52.420 12.434 -19.842 1.00 77.13 31 SER C C 1
ATOM 2884 O O . SER C 1 37 ? 52.922 13.409 -20.396 1.00 81.81 31 SER C O 1
ATOM 2887 N N . GLY C 1 38 ? 52.949 11.214 -19.903 1.00 71.04 32 GLY C N 1
ATOM 2888 C CA . GLY C 1 38 ? 54.208 10.963 -20.586 1.00 74.54 32 GLY C CA 1
ATOM 2889 C C . GLY C 1 38 ? 55.407 10.886 -19.648 1.00 76.14 32 GLY C C 1
ATOM 2890 O O . GLY C 1 38 ? 56.490 10.437 -20.034 1.00 74.25 32 GLY C O 1
ATOM 2891 N N . LYS C 1 39 ? 55.211 11.293 -18.399 1.00 76.29 33 LYS C N 1
ATOM 2892 C CA . LYS C 1 39 ? 56.273 11.219 -17.402 1.00 78.00 33 LYS C CA 1
ATOM 2893 C C . LYS C 1 39 ? 55.875 10.245 -16.293 1.00 81.35 33 LYS C C 1
ATOM 2894 O O . LYS C 1 39 ? 54.690 10.040 -16.030 1.00 84.15 33 LYS C O 1
ATOM 2900 N N . TYR C 1 40 ? 56.862 9.613 -15.669 1.00 75.90 34 TYR C N 1
ATOM 2901 C CA . TYR C 1 40 ? 56.614 8.912 -14.418 1.00 68.30 34 TYR C CA 1
ATOM 2902 C C . TYR C 1 40 ? 56.381 9.947 -13.323 1.00 73.90 34 TYR C C 1
ATOM 2903 O O . TYR C 1 40 ? 56.975 11.022 -13.337 1.00 86.13 34 TYR C O 1
ATOM 2912 N N . VAL C 1 41 ? 55.503 9.630 -12.383 1.00 62.73 35 VAL C N 1
ATOM 2913 C CA . VAL C 1 41 ? 55.228 10.528 -11.273 1.00 50.77 35 VAL C CA 1
ATOM 2914 C C . VAL C 1 41 ? 55.328 9.804 -9.945 1.00 51.69 35 VAL C C 1
ATOM 2915 O O . VAL C 1 41 ? 54.705 8.759 -9.744 1.00 54.81 35 VAL C O 1
ATOM 2919 N N . VAL C 1 42 ? 56.128 10.349 -9.042 1.00 49.42 36 VAL C N 1
ATOM 2920 C CA . VAL C 1 42 ? 56.117 9.876 -7.671 1.00 52.24 36 VAL C CA 1
ATOM 2921 C C . VAL C 1 42 ? 55.346 10.871 -6.824 1.00 53.16 36 VAL C C 1
ATOM 2922 O O . VAL C 1 42 ? 55.766 12.009 -6.626 1.00 57.37 36 VAL C O 1
ATOM 2926 N N . LEU C 1 43 ? 54.189 10.439 -6.353 1.00 54.03 37 LEU C N 1
ATOM 2927 C CA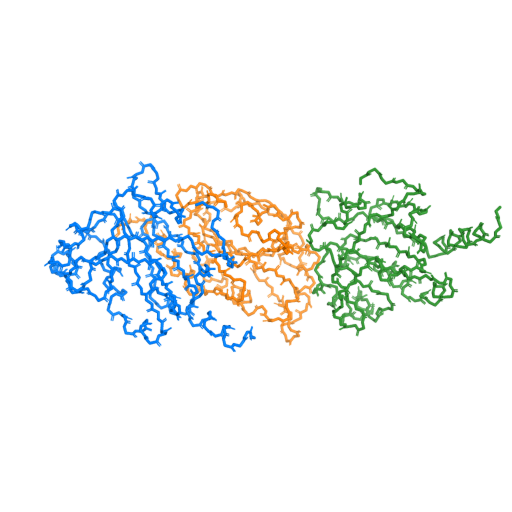 . LEU C 1 43 ? 53.370 11.276 -5.510 1.00 52.06 37 LEU C CA 1
ATOM 2928 C C . LEU C 1 43 ? 53.517 10.772 -4.096 1.00 51.01 37 LEU C C 1
ATOM 2929 O O . LEU C 1 43 ? 53.122 9.652 -3.801 1.00 57.78 37 LEU C O 1
ATOM 2934 N N . PHE C 1 44 ? 54.095 11.574 -3.213 1.00 44.64 38 PHE C N 1
ATOM 2935 C CA . PHE C 1 44 ? 54.222 11.104 -1.845 1.00 47.83 38 PHE C CA 1
ATOM 2936 C C . PHE C 1 44 ? 53.700 12.090 -0.802 1.00 41.82 38 PHE C C 1
ATOM 2937 O O . PHE C 1 44 ? 53.937 13.282 -0.879 1.00 49.54 38 PHE C O 1
ATOM 2945 N N . PHE C 1 45 ? 52.948 11.548 0.152 1.00 42.31 39 PHE C N 1
ATOM 2946 C CA . PHE C 1 45 ? 52.284 12.302 1.207 1.00 42.85 39 PHE C CA 1
ATOM 2947 C C . PHE C 1 45 ? 53.115 12.341 2.480 1.00 48.85 39 PHE C C 1
ATOM 2948 O O . PHE C 1 45 ? 53.898 11.438 2.743 1.00 57.49 39 PHE C O 1
ATOM 2956 N N . TYR C 1 46 ? 52.913 13.380 3.279 1.00 52.45 40 TYR C N 1
ATOM 2957 C CA . TYR C 1 46 ? 53.479 13.466 4.619 1.00 52.05 40 TYR C CA 1
ATOM 2958 C C . TYR C 1 46 ? 52.413 14.090 5.511 1.00 48.92 40 TYR C C 1
ATOM 2959 O O . TYR C 1 46 ? 51.450 14.662 5.006 1.00 51.77 40 TYR C O 1
ATOM 2968 N N . PRO C 1 47 ? 52.589 14.027 6.835 1.00 44.46 41 PRO C N 1
ATOM 2969 C CA . PRO C 1 47 ? 51.414 14.382 7.634 1.00 48.26 41 PRO C CA 1
ATOM 2970 C C . PRO C 1 47 ? 51.187 15.856 7.852 1.00 51.04 41 PRO C C 1
ATOM 2971 O O . PRO C 1 47 ? 50.110 16.338 7.496 1.00 50.41 41 PRO C O 1
ATOM 2975 N N . ALA C 1 48 ? 52.160 16.554 8.421 1.00 58.36 42 ALA C N 1
ATOM 2976 C CA . ALA C 1 48 ? 52.029 17.988 8.634 1.00 55.93 42 ALA C CA 1
ATOM 2977 C C . ALA C 1 48 ? 53.278 18.749 8.185 1.00 53.68 42 ALA C C 1
ATOM 2978 O O . ALA C 1 48 ? 54.270 18.141 7.787 1.00 52.46 42 ALA C O 1
ATOM 2980 N N . ASP C 1 49 ? 53.257 20.073 8.328 1.00 52.91 43 ASP C N 1
ATOM 2981 C CA . ASP C 1 49 ? 54.378 20.881 7.893 1.00 50.38 43 ASP C CA 1
ATOM 2982 C C . ASP C 1 49 ? 55.445 21.086 8.940 1.00 62.44 43 ASP C C 1
ATOM 2983 O O . ASP C 1 49 ? 56.384 20.309 9.042 1.00 93.62 43 ASP C O 1
ATOM 2988 N N . PHE C 1 50 ? 55.305 22.138 9.716 1.00 44.82 44 PHE C N 1
ATOM 2989 C CA . PHE C 1 50 ? 56.349 22.558 10.647 1.00 44.31 44 PHE C CA 1
ATOM 2990 C C . PHE C 1 50 ? 56.548 21.570 11.777 1.00 61.00 44 PHE C C 1
ATOM 2991 O O . PHE C 1 50 ? 56.255 21.867 12.931 1.00 56.03 44 PHE C O 1
ATOM 2999 N N . THR C 1 51 ? 56.982 20.366 11.416 1.00 75.41 45 THR C N 1
ATOM 3000 C CA . THR C 1 51 ? 57.013 19.231 12.331 1.00 82.26 45 THR C CA 1
ATOM 3001 C C . THR C 1 51 ? 58.284 19.169 13.145 1.00 99.50 45 THR C C 1
ATOM 3002 O O . THR C 1 51 ? 59.370 19.361 12.587 1.00 107.07 45 THR C O 1
ATOM 3006 N N . PHE C 1 52 ? 58.132 18.969 14.458 1.00 104.25 46 PHE C N 1
ATOM 3007 C CA . PHE C 1 52 ? 59.240 18.669 15.373 1.00 110.30 46 PHE C CA 1
ATOM 3008 C C . PHE C 1 52 ? 60.508 18.085 14.691 1.00 118.49 46 PHE C C 1
ATOM 3009 O O . PHE C 1 52 ? 61.609 18.594 14.902 1.00 117.39 46 PHE C O 1
ATOM 3017 N N . VAL C 1 53 ? 60.352 17.030 13.888 1.00 118.53 47 VAL C N 1
ATOM 3018 C CA . VAL C 1 53 ? 61.441 16.499 13.060 1.00 119.44 47 VAL C CA 1
ATOM 3019 C C . VAL C 1 53 ? 60.916 15.932 11.735 1.00 123.76 47 VAL C C 1
ATOM 3020 O O . VAL C 1 53 ? 59.746 16.091 11.385 1.00 126.18 47 VAL C O 1
ATOM 3024 N N . CYS C 1 54 ? 61.820 15.280 11.010 1.00 124.01 48 CYS C N 1
ATOM 3025 C CA . CYS C 1 54 ? 61.566 14.625 9.720 1.00 115.97 48 CYS C CA 1
ATOM 3026 C C . CYS C 1 54 ? 61.094 15.529 8.563 1.00 110.84 48 CYS C C 1
ATOM 3027 O O . CYS C 1 54 ? 60.203 15.124 7.793 1.00 96.74 48 CYS C O 1
ATOM 3030 N N . PRO C 1 55 ? 61.644 16.770 8.453 1.00 108.53 49 PRO C N 1
ATOM 3031 C CA . PRO C 1 55 ? 61.520 17.343 7.111 1.00 97.42 49 PRO C CA 1
ATOM 3032 C C . PRO C 1 55 ? 62.747 16.922 6.303 1.00 96.03 49 PRO C C 1
ATOM 3033 O O . PRO C 1 55 ? 62.956 17.348 5.166 1.00 95.30 49 PRO C O 1
ATOM 3037 N N . THR C 1 56 ? 63.532 16.043 6.923 1.00 90.78 50 THR C N 1
ATOM 3038 C CA . THR C 1 56 ? 64.751 15.495 6.365 1.00 87.45 50 THR C CA 1
ATOM 3039 C C . THR C 1 56 ? 64.413 14.625 5.161 1.00 80.02 50 THR C C 1
ATOM 3040 O O . THR C 1 56 ? 65.079 14.659 4.122 1.00 75.35 50 THR C O 1
ATOM 3044 N N . GLU C 1 57 ? 63.349 13.854 5.332 1.00 69.36 51 GLU C N 1
ATOM 3045 C CA . GLU C 1 57 ? 62.821 12.993 4.303 1.00 67.68 51 GLU C CA 1
ATOM 3046 C C . GLU C 1 57 ? 62.430 13.788 3.059 1.00 61.90 51 GLU C C 1
ATOM 3047 O O . GLU C 1 57 ? 62.665 13.365 1.927 1.00 56.97 51 GLU C O 1
ATOM 3053 N N . ILE C 1 58 ? 61.816 14.941 3.277 1.00 66.00 52 ILE C N 1
ATOM 3054 C CA . ILE C 1 58 ? 61.347 15.772 2.175 1.00 69.25 52 ILE C CA 1
ATOM 3055 C C . ILE C 1 58 ? 62.493 16.480 1.415 1.00 65.63 52 ILE C C 1
ATOM 3056 O O . ILE C 1 58 ? 62.472 16.548 0.183 1.00 59.70 52 ILE C O 1
ATOM 3061 N N . ILE C 1 59 ? 63.498 16.982 2.134 1.00 65.45 53 ILE C N 1
ATOM 3062 C CA . ILE C 1 59 ? 64.635 17.639 1.477 1.00 70.96 53 ILE C CA 1
ATOM 3063 C C . ILE C 1 59 ? 65.476 16.615 0.708 1.00 71.58 53 ILE C C 1
ATOM 3064 O O . ILE C 1 59 ? 66.060 16.936 -0.329 1.00 70.12 53 ILE C O 1
ATOM 3069 N N . ALA C 1 60 ? 65.553 15.393 1.234 1.00 68.75 54 ALA C N 1
ATOM 3070 C CA . ALA C 1 60 ? 66.263 14.298 0.569 1.00 64.17 54 ALA C CA 1
ATOM 3071 C C . ALA C 1 60 ? 65.760 14.119 -0.857 1.00 62.08 54 ALA C C 1
ATOM 3072 O O . ALA C 1 60 ? 66.541 13.965 -1.775 1.00 61.13 54 ALA C O 1
ATOM 3074 N N . PHE C 1 61 ? 64.450 14.125 -1.044 1.00 69.29 55 PHE C N 1
ATOM 3075 C CA . PHE C 1 61 ? 63.898 14.020 -2.390 1.00 75.10 55 PHE C CA 1
ATOM 3076 C C . PHE C 1 61 ? 64.215 15.250 -3.240 1.00 74.85 55 PHE C C 1
ATOM 3077 O O . PHE C 1 61 ? 64.445 15.130 -4.449 1.00 71.61 55 PHE C O 1
ATOM 3085 N N . SER C 1 62 ? 64.246 16.423 -2.607 1.00 72.03 56 SER C N 1
ATOM 3086 C CA . SER C 1 62 ? 64.571 17.651 -3.316 1.00 71.59 56 SER C CA 1
ATOM 3087 C C . SER C 1 62 ? 66.018 17.619 -3.784 1.00 75.43 56 SER C C 1
ATOM 3088 O O . SER C 1 62 ? 66.306 17.924 -4.941 1.00 78.06 56 SER C O 1
ATOM 3091 N N . ASP C 1 63 ? 66.918 17.208 -2.892 1.00 72.50 57 ASP C N 1
ATOM 3092 C CA . ASP C 1 63 ? 68.346 17.177 -3.200 1.00 72.00 57 ASP C CA 1
ATOM 3093 C C . ASP C 1 63 ? 68.672 16.162 -4.288 1.00 70.41 57 ASP C C 1
ATOM 3094 O O . ASP C 1 63 ? 69.657 16.300 -5.012 1.00 67.24 57 ASP C O 1
ATOM 3099 N N . GLU C 1 64 ? 67.865 15.116 -4.380 1.00 66.48 58 GLU C N 1
ATOM 3100 C CA . GLU C 1 64 ? 68.134 14.076 -5.351 1.00 62.56 58 GLU C CA 1
ATOM 3101 C C . GLU C 1 64 ? 67.218 14.170 -6.588 1.00 62.47 58 GLU C C 1
ATOM 3102 O O . GLU C 1 64 ? 67.061 13.198 -7.330 1.00 65.29 58 GLU C O 1
ATOM 3108 N N . VAL C 1 65 ? 66.634 15.343 -6.815 1.00 68.06 59 VAL C N 1
ATOM 3109 C CA . VAL C 1 65 ? 65.673 15.529 -7.905 1.00 77.48 59 VAL C CA 1
ATOM 3110 C C . VAL C 1 65 ? 66.293 15.256 -9.280 1.00 86.07 59 VAL C C 1
ATOM 3111 O O . VAL C 1 65 ? 65.590 14.885 -10.223 1.00 87.92 59 VAL C O 1
ATOM 3115 N N . ASP C 1 66 ? 67.609 15.413 -9.392 1.00 91.55 60 ASP C N 1
ATOM 3116 C CA . ASP C 1 66 ? 68.287 15.135 -10.652 1.00 97.30 60 ASP C CA 1
ATOM 3117 C C . ASP C 1 66 ? 68.157 13.664 -11.017 1.00 92.27 60 ASP C C 1
ATOM 3118 O O . ASP C 1 66 ? 67.927 13.319 -12.178 1.00 88.57 60 ASP C O 1
ATOM 3123 N N . GLN C 1 67 ? 68.280 12.806 -10.006 1.00 87.59 61 GLN C N 1
ATOM 3124 C CA . GLN C 1 67 ? 68.178 11.366 -10.189 1.00 86.48 61 GLN C CA 1
ATOM 3125 C C . GLN C 1 67 ? 66.801 10.986 -10.723 1.00 93.84 61 GLN C C 1
ATOM 3126 O O . GLN C 1 67 ? 66.645 9.970 -11.398 1.00 97.62 61 GLN C O 1
ATOM 3132 N N . PHE C 1 68 ? 65.795 11.789 -10.397 1.00 91.90 62 PHE C N 1
ATOM 3133 C CA . PHE C 1 68 ? 64.442 11.514 -10.857 1.00 85.45 62 PHE C CA 1
ATOM 3134 C C . PHE C 1 68 ? 64.186 12.091 -12.246 1.00 82.13 62 PHE C C 1
ATOM 3135 O O . PHE C 1 68 ? 63.546 11.442 -13.081 1.00 65.72 62 PHE C O 1
ATOM 3143 N N . LYS C 1 69 ? 64.691 13.299 -12.495 1.00 90.35 63 LYS C N 1
ATOM 3144 C CA . LYS C 1 69 ? 64.606 13.878 -13.830 1.00 93.12 63 LYS C CA 1
ATOM 3145 C C . LYS C 1 69 ? 65.372 13.004 -14.821 1.00 88.70 63 LYS C C 1
ATOM 3146 O O . LYS C 1 69 ? 64.934 12.799 -15.950 1.00 86.73 63 LYS C O 1
ATOM 3152 N N . SER C 1 70 ? 66.503 12.471 -14.374 1.00 83.71 64 SER C N 1
ATOM 3153 C CA . SER C 1 70 ? 67.263 11.503 -15.153 1.00 86.03 64 SER C CA 1
ATOM 3154 C C . SER C 1 70 ? 66.375 10.320 -15.563 1.00 86.06 64 SER C C 1
ATOM 3155 O O . SER C 1 70 ? 66.443 9.834 -16.694 1.00 86.88 64 SER C O 1
ATOM 3158 N N . ARG C 1 71 ? 65.529 9.878 -14.636 1.00 83.50 65 ARG C N 1
ATOM 3159 C CA . ARG C 1 71 ? 64.651 8.731 -14.860 1.00 75.17 65 ARG C CA 1
ATOM 3160 C C . ARG C 1 71 ? 63.256 9.147 -15.353 1.00 69.69 65 ARG C C 1
ATOM 3161 O O . ARG C 1 71 ? 62.289 8.414 -15.175 1.00 63.89 65 ARG C O 1
ATOM 3169 N N . ASN C 1 72 ? 63.162 10.341 -15.933 1.00 71.64 66 ASN C N 1
ATOM 3170 C CA . ASN C 1 72 ? 61.910 10.867 -16.480 1.00 68.80 66 ASN C CA 1
ATOM 3171 C C . ASN C 1 72 ? 60.808 10.909 -15.440 1.00 73.33 66 ASN C C 1
ATOM 3172 O O . ASN C 1 72 ? 59.657 10.554 -15.712 1.00 74.03 66 ASN C O 1
ATOM 3177 N N . CYS C 1 73 ? 61.147 11.378 -14.248 1.00 72.80 67 CYS C N 1
ATOM 3178 C CA . CYS C 1 73 ? 60.179 11.334 -13.170 1.00 64.39 67 CYS C CA 1
ATOM 3179 C C . CYS C 1 73 ? 59.948 12.681 -12.512 1.00 72.89 67 CYS C C 1
ATOM 3180 O O . CYS C 1 73 ? 60.886 13.405 -12.171 1.00 81.07 67 CYS C O 1
ATOM 3183 N N . GLN C 1 74 ? 58.680 13.020 -12.347 1.00 73.68 68 GLN C N 1
ATOM 3184 C CA . GLN C 1 74 ? 58.332 14.179 -11.559 1.00 71.73 68 GLN C CA 1
ATOM 3185 C C . GLN C 1 74 ? 57.904 13.722 -10.183 1.00 64.10 68 GLN C C 1
ATOM 3186 O O . GLN C 1 74 ? 56.908 13.021 -10.042 1.00 68.42 68 GLN C O 1
ATOM 3192 N N . VAL C 1 75 ? 58.660 14.106 -9.166 1.00 55.25 69 VAL C N 1
ATOM 3193 C CA . VAL C 1 75 ? 58.263 13.771 -7.813 1.00 54.47 69 VAL C CA 1
ATOM 3194 C C . VAL C 1 75 ? 57.482 14.959 -7.246 1.00 53.66 69 VAL C C 1
ATOM 3195 O O . VAL C 1 75 ? 57.868 16.126 -7.399 1.00 59.58 69 VAL C O 1
ATOM 3199 N N . ILE C 1 76 ? 56.352 14.638 -6.629 1.00 46.25 70 ILE C N 1
ATOM 3200 C CA . ILE C 1 76 ? 55.433 15.625 -6.072 1.00 48.44 70 ILE C CA 1
ATOM 3201 C C . ILE C 1 76 ? 55.082 15.326 -4.625 1.00 48.58 70 ILE C C 1
ATOM 3202 O O . ILE C 1 76 ? 54.542 14.256 -4.321 1.00 46.06 70 ILE C O 1
ATOM 3207 N N . ALA C 1 77 ? 55.406 16.262 -3.737 1.00 41.56 71 ALA C N 1
ATOM 3208 C CA . ALA C 1 77 ? 55.064 16.129 -2.327 1.00 40.71 71 ALA C CA 1
ATOM 3209 C C . ALA C 1 77 ? 53.689 16.715 -2.062 1.00 54.71 71 ALA C C 1
ATOM 3210 O O . ALA C 1 77 ? 53.227 17.602 -2.786 1.00 53.11 71 ALA C O 1
ATOM 3212 N N . CYS C 1 78 ? 53.019 16.191 -1.044 1.00 51.41 72 CYS C N 1
ATOM 3213 C CA . CYS C 1 78 ? 51.670 16.628 -0.751 1.00 47.76 72 CYS C CA 1
ATOM 3214 C C . CYS C 1 78 ? 51.342 16.532 0.733 1.00 45.44 72 CYS C C 1
ATOM 3215 O O . CYS C 1 78 ? 51.810 15.626 1.408 1.00 49.75 72 CYS C O 1
ATOM 3218 N N . SER C 1 79 ? 50.585 17.491 1.257 1.00 36.90 73 SER C N 1
ATOM 3219 C CA . SER C 1 79 ? 50.025 17.330 2.598 1.00 46.87 73 SER C CA 1
ATOM 3220 C C . SER C 1 79 ? 48.706 18.072 2.726 1.00 49.09 73 SER C C 1
ATOM 3221 O O . SER C 1 79 ? 48.314 18.839 1.852 1.00 35.97 73 SER C O 1
ATOM 3224 N N . THR C 1 80 ? 48.034 17.874 3.848 1.00 45.40 74 THR C N 1
ATOM 3225 C CA . THR C 1 80 ? 46.695 18.416 3.990 1.00 39.56 74 THR C CA 1
ATOM 3226 C C . THR C 1 80 ? 46.744 19.829 4.537 1.00 40.46 74 THR C C 1
ATOM 3227 O O . THR C 1 80 ? 45.726 20.368 4.949 1.00 51.74 74 THR C O 1
ATOM 3231 N N . ASP C 1 81 ? 47.928 20.434 4.481 1.00 36.33 75 ASP C N 1
ATOM 3232 C CA . ASP C 1 81 ? 48.160 21.798 4.939 1.00 43.31 75 ASP C CA 1
ATOM 3233 C C . ASP C 1 81 ? 47.847 22.786 3.807 1.00 48.31 75 ASP C C 1
ATOM 3234 O O . ASP C 1 81 ? 47.724 22.374 2.656 1.00 44.35 75 ASP C O 1
ATOM 3239 N N . SER C 1 82 ? 47.713 24.080 4.124 1.00 55.23 76 SER C N 1
ATOM 3240 C CA . SER C 1 82 ? 47.404 25.090 3.097 1.00 45.67 76 SER C CA 1
ATOM 3241 C C . SER C 1 82 ? 48.640 25.535 2.336 1.00 48.00 76 SER C C 1
ATOM 3242 O O . SER C 1 82 ? 49.754 25.424 2.843 1.00 53.12 76 SER C O 1
ATOM 3245 N N . LYS C 1 83 ? 48.440 26.040 1.121 1.00 48.94 77 LYS C N 1
ATOM 3246 C CA . LYS C 1 83 ? 49.546 26.560 0.313 1.00 48.16 77 LYS C CA 1
ATOM 3247 C C . LYS C 1 83 ? 50.329 27.626 1.054 1.00 54.81 77 LYS C C 1
ATOM 3248 O O . LYS C 1 83 ? 51.509 27.843 0.789 1.00 64.55 77 LYS C O 1
ATOM 3254 N N . TYR C 1 84 ? 49.659 28.297 1.981 1.00 50.91 78 TYR C N 1
ATOM 3255 C CA . TYR C 1 84 ? 50.293 29.345 2.746 1.00 56.12 78 TYR C CA 1
ATOM 3256 C C . TYR C 1 84 ? 51.271 28.731 3.740 1.00 52.73 78 TYR C C 1
ATOM 3257 O O . TYR C 1 84 ? 52.366 29.253 3.949 1.00 59.36 78 TYR C O 1
ATOM 3266 N N . SER C 1 85 ? 50.907 27.580 4.291 1.00 50.20 79 SER C N 1
ATOM 3267 C CA . SER C 1 85 ? 51.789 26.869 5.211 1.00 55.40 79 SER C CA 1
ATOM 3268 C C . SER C 1 85 ? 52.996 26.312 4.474 1.00 57.45 79 SER C C 1
ATOM 3269 O O . SER C 1 85 ? 54.116 26.328 4.988 1.00 57.97 79 SER C O 1
ATOM 3272 N N . HIS C 1 86 ? 52.758 25.808 3.271 1.00 49.09 80 HIS C N 1
ATOM 3273 C CA . HIS C 1 86 ? 53.836 25.286 2.458 1.00 50.68 80 HIS C CA 1
ATOM 3274 C C . HIS C 1 86 ? 54.858 26.374 2.130 1.00 56.28 80 HIS C C 1
ATOM 3275 O O . HIS C 1 86 ? 56.063 26.181 2.314 1.00 56.03 80 HIS C O 1
ATOM 3282 N N . LEU C 1 87 ? 54.367 27.525 1.678 1.00 55.67 81 LEU C N 1
ATOM 3283 C CA . LEU C 1 87 ? 55.221 28.653 1.313 1.00 51.78 81 LEU C CA 1
ATOM 3284 C C . LEU C 1 87 ? 56.079 29.110 2.489 1.00 55.03 81 LEU C C 1
ATOM 3285 O O . LEU C 1 87 ? 57.262 29.376 2.329 1.00 49.67 81 LEU C O 1
ATOM 3290 N N . ALA C 1 88 ? 55.480 29.169 3.671 1.00 54.10 82 ALA C N 1
ATOM 3291 C CA . ALA C 1 88 ? 56.204 29.541 4.873 1.00 48.33 82 ALA C CA 1
ATOM 3292 C C . ALA C 1 88 ? 57.335 28.556 5.195 1.00 61.94 82 ALA C C 1
ATOM 3293 O O . ALA C 1 88 ? 58.416 28.982 5.590 1.00 60.96 82 ALA C O 1
ATOM 3295 N N . TRP C 1 89 ? 57.090 27.255 5.004 1.00 47.55 83 TRP C N 1
ATOM 3296 C CA . TRP C 1 89 ? 58.066 26.191 5.264 1.00 47.82 83 TRP C CA 1
ATOM 3297 C C . TRP C 1 89 ? 59.277 26.455 4.373 1.00 59.37 83 TRP C C 1
ATOM 3298 O O . TRP C 1 89 ? 60.423 26.292 4.785 1.00 58.40 83 TRP C O 1
ATOM 3309 N N . THR C 1 90 ? 58.997 26.923 3.158 1.00 56.13 84 THR C N 1
ATOM 3310 C CA . THR C 1 90 ? 60.017 27.289 2.179 1.00 55.84 84 THR C CA 1
ATOM 3311 C C . THR C 1 90 ? 60.883 28.453 2.622 1.00 65.76 84 THR C C 1
ATOM 3312 O O . THR C 1 90 ? 62.112 28.397 2.535 1.00 73.02 84 THR C O 1
ATOM 3316 N N . LYS C 1 91 ? 60.230 29.507 3.103 1.00 66.24 85 LYS C N 1
ATOM 3317 C CA . LYS C 1 91 ? 60.917 30.735 3.482 1.00 63.17 85 LYS C CA 1
ATOM 3318 C C . LYS C 1 91 ? 61.758 30.522 4.742 1.00 68.23 85 LYS C C 1
ATOM 3319 O O . LYS C 1 91 ? 62.719 31.248 4.988 1.00 81.19 85 LYS C O 1
ATOM 3325 N N . GLN C 1 92 ? 61.378 29.553 5.561 1.00 64.85 86 GLN C N 1
ATOM 3326 C CA . GLN C 1 92 ? 62.234 29.156 6.664 1.00 67.97 86 GLN C CA 1
ATOM 3327 C C . GLN C 1 92 ? 63.367 28.364 6.038 1.00 84.28 86 GLN C C 1
ATOM 3328 O O . GLN C 1 92 ? 63.121 27.423 5.283 1.00 93.01 86 GLN C O 1
ATOM 3334 N N . ASP C 1 93 ? 64.606 28.745 6.317 1.00 89.03 87 ASP C N 1
ATOM 3335 C CA . ASP C 1 93 ? 65.733 28.046 5.716 1.00 97.63 87 ASP C CA 1
ATOM 3336 C C . ASP C 1 93 ? 65.991 26.730 6.457 1.00 99.50 87 ASP C C 1
ATOM 3337 O O . ASP C 1 93 ? 65.535 26.549 7.590 1.00 95.23 87 ASP C O 1
ATOM 3342 N N . ARG C 1 94 ? 66.726 25.822 5.813 1.00 98.38 88 ARG C N 1
ATOM 3343 C CA . ARG C 1 94 ? 66.876 24.455 6.309 1.00 85.86 88 ARG C CA 1
ATOM 3344 C C . ARG C 1 94 ? 67.580 24.464 7.654 1.00 82.98 88 ARG C C 1
ATOM 3345 O O . ARG C 1 94 ? 67.341 23.609 8.505 1.00 74.51 88 ARG C O 1
ATOM 3353 N N . LYS C 1 95 ? 68.408 25.477 7.858 1.00 91.09 89 LYS C N 1
ATOM 3354 C CA . LYS C 1 95 ? 69.181 25.579 9.078 1.00 103.26 89 LYS C CA 1
ATOM 3355 C C . LYS C 1 95 ? 68.270 25.670 10.311 1.00 107.99 89 LYS C C 1
ATOM 3356 O O . LYS C 1 95 ? 68.634 25.218 11.395 1.00 113.48 89 LYS C O 1
ATOM 3362 N N . SER C 1 96 ? 67.062 26.189 10.127 1.00 103.94 90 SER C N 1
ATOM 3363 C CA . SER C 1 96 ? 66.172 26.451 11.252 1.00 98.76 90 SER C CA 1
ATOM 3364 C C . SER C 1 96 ? 65.202 25.308 11.489 1.00 97.60 90 SER C C 1
ATOM 3365 O O . SER C 1 96 ? 64.360 25.359 12.382 1.00 97.75 90 SER C O 1
ATOM 3368 N N . GLY C 1 97 ? 65.308 24.276 10.672 1.00 96.40 91 GLY C N 1
ATOM 3369 C CA . GLY C 1 97 ? 64.356 23.191 10.744 1.00 93.91 91 GLY C CA 1
ATOM 3370 C C . GLY C 1 97 ? 63.300 23.397 9.684 1.00 88.24 91 GLY C C 1
ATOM 3371 O O . GLY C 1 97 ? 62.343 22.643 9.600 1.00 91.95 91 GLY C O 1
ATOM 3372 N N . GLY C 1 98 ? 63.488 24.430 8.871 1.00 77.39 92 GLY C N 1
ATOM 3373 C CA . GLY C 1 98 ? 62.610 24.715 7.753 1.00 65.57 92 GLY C CA 1
ATOM 3374 C C . GLY C 1 98 ? 62.986 23.881 6.545 1.00 62.79 92 GLY C C 1
ATOM 3375 O O . GLY C 1 98 ? 63.608 22.831 6.676 1.00 63.22 92 GLY C O 1
ATOM 3376 N N . LEU C 1 99 ? 62.639 24.354 5.356 1.00 63.47 93 LEU C N 1
ATOM 3377 C CA . LEU C 1 99 ? 62.840 23.560 4.151 1.00 62.17 93 LEU C CA 1
ATOM 3378 C C . LEU C 1 99 ? 63.740 24.205 3.122 1.00 70.19 93 LEU C C 1
ATOM 3379 O O . LEU C 1 99 ? 64.135 23.559 2.156 1.00 84.12 93 LEU C O 1
ATOM 3384 N N . GLY C 1 100 ? 64.064 25.472 3.320 1.00 66.04 94 GLY C N 1
ATOM 3385 C CA . GLY C 1 100 ? 64.901 26.178 2.373 1.00 73.48 94 GLY C CA 1
ATOM 3386 C C . GLY C 1 100 ? 64.311 26.144 0.975 1.00 70.78 94 GLY C C 1
ATOM 3387 O O . GLY C 1 100 ? 63.094 26.166 0.794 1.00 56.71 94 GLY C O 1
ATOM 3388 N N . ASP C 1 101 ? 65.179 26.078 -0.023 1.00 83.52 95 ASP C N 1
ATOM 3389 C CA . ASP C 1 101 ? 64.716 26.022 -1.400 1.00 94.98 95 ASP C CA 1
ATOM 3390 C C . ASP C 1 101 ? 64.289 24.603 -1.763 1.00 91.78 95 ASP C C 1
ATOM 3391 O O . ASP C 1 101 ? 64.982 23.636 -1.450 1.00 94.53 95 ASP C O 1
ATOM 3396 N N . MET C 1 102 ? 63.136 24.482 -2.406 1.00 86.76 96 MET C N 1
ATOM 3397 C CA . MET C 1 102 ? 62.617 23.177 -2.790 1.00 83.04 96 MET C CA 1
ATOM 3398 C C . MET C 1 102 ? 62.616 23.014 -4.304 1.00 77.70 96 MET C C 1
ATOM 3399 O O . MET C 1 102 ? 62.130 23.881 -5.033 1.00 63.07 96 MET C O 1
ATOM 3404 N N . ARG C 1 103 ? 63.145 21.887 -4.770 1.00 81.72 97 ARG C N 1
ATOM 3405 C CA . ARG C 1 103 ? 63.210 21.613 -6.199 1.00 77.55 97 ARG C CA 1
ATOM 3406 C C . ARG C 1 103 ? 62.067 20.699 -6.628 1.00 68.86 97 ARG C C 1
ATOM 3407 O O . ARG C 1 103 ? 61.948 20.344 -7.799 1.00 76.30 97 ARG C O 1
ATOM 3415 N N . ILE C 1 104 ? 61.208 20.346 -5.681 1.00 52.99 98 ILE C N 1
ATOM 3416 C CA . ILE C 1 104 ? 60.011 19.582 -6.001 1.00 51.46 98 ILE C CA 1
ATOM 3417 C C . ILE C 1 104 ? 58.808 20.355 -5.521 1.00 53.96 98 ILE C C 1
ATOM 3418 O O . ILE C 1 104 ? 58.858 20.999 -4.467 1.00 57.83 98 ILE C O 1
ATOM 3423 N N . PRO C 1 105 ? 57.727 20.313 -6.311 1.00 53.22 99 PRO C N 1
ATOM 3424 C CA . PRO C 1 105 ? 56.473 21.003 -6.004 1.00 49.02 99 PRO C CA 1
ATOM 3425 C C . PRO C 1 105 ? 55.854 20.533 -4.684 1.00 51.15 99 PRO C C 1
ATOM 3426 O O . PRO C 1 105 ? 55.864 19.346 -4.370 1.00 55.33 99 PRO C O 1
ATOM 3430 N N . LEU C 1 106 ? 55.342 21.475 -3.905 1.00 50.10 100 LEU C N 1
ATOM 3431 C CA . LEU C 1 106 ? 54.591 21.141 -2.710 1.00 46.77 100 LEU C CA 1
ATOM 3432 C C . LEU C 1 106 ? 53.124 21.344 -2.996 1.00 50.04 100 LEU C C 1
ATOM 3433 O O . LEU C 1 106 ? 52.655 22.474 -3.121 1.00 50.20 100 LEU C O 1
ATOM 3438 N N . LEU C 1 107 ? 52.417 20.232 -3.147 1.00 54.39 101 LEU C N 1
ATOM 3439 C CA . LEU C 1 107 ? 51.008 20.265 -3.486 1.00 53.56 101 LEU C CA 1
ATOM 3440 C C . LEU C 1 107 ? 50.178 20.372 -2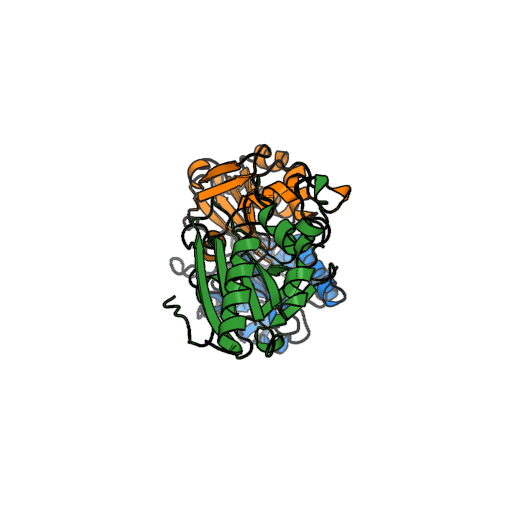.207 1.00 53.72 101 LEU C C 1
ATOM 3441 O O . LEU C 1 107 ? 50.342 19.571 -1.283 1.00 47.52 101 LEU C O 1
ATOM 3446 N N . ALA C 1 108 ? 49.337 21.401 -2.131 1.00 54.52 102 ALA C N 1
ATOM 3447 C CA . ALA C 1 108 ? 48.484 21.615 -0.962 1.00 51.34 102 ALA C CA 1
ATOM 3448 C C . ALA C 1 108 ? 47.112 20.966 -1.148 1.00 49.29 102 ALA C C 1
ATOM 3449 O O . ALA C 1 108 ? 46.481 21.126 -2.192 1.00 49.88 102 ALA C O 1
ATOM 3451 N N . ASP C 1 109 ? 46.651 20.262 -0.118 1.00 52.61 103 ASP C N 1
ATOM 3452 C CA . ASP C 1 109 ? 45.383 19.540 -0.155 1.00 53.26 103 ASP C CA 1
ATOM 3453 C C . ASP C 1 109 ? 44.530 19.912 1.053 1.00 52.15 103 ASP C C 1
ATOM 3454 O O . ASP C 1 109 ? 44.334 19.105 1.957 1.00 47.77 103 ASP C O 1
ATOM 3459 N N . PRO C 1 110 ? 44.029 21.157 1.074 1.00 44.12 104 PRO C N 1
ATOM 3460 C CA . PRO C 1 110 ? 43.347 21.676 2.251 1.00 38.70 104 PRO C CA 1
ATOM 3461 C C . PRO C 1 110 ? 41.970 21.057 2.422 1.00 40.80 104 PRO C C 1
ATOM 3462 O O . PRO C 1 110 ? 41.446 21.067 3.532 1.00 33.92 104 PRO C O 1
ATOM 3466 N N . THR C 1 111 ? 41.398 20.516 1.349 1.00 45.04 105 THR C N 1
ATOM 3467 C CA . THR C 1 111 ? 40.089 19.861 1.454 1.00 42.96 105 THR C CA 1
ATOM 3468 C C . THR C 1 111 ? 40.192 18.396 1.839 1.00 34.45 105 THR C C 1
ATOM 3469 O O . THR C 1 111 ? 39.161 17.729 1.963 1.00 33.46 105 THR C O 1
ATOM 3473 N N . LYS C 1 112 ? 41.426 17.905 2.021 1.00 34.15 106 LYS C N 1
ATOM 3474 C CA . LYS C 1 112 ? 41.692 16.501 2.343 1.00 31.92 106 LYS C CA 1
ATOM 3475 C C . LYS C 1 112 ? 41.232 15.576 1.212 1.00 36.63 106 LYS C C 1
ATOM 3476 O O . LYS C 1 112 ? 41.255 14.362 1.356 1.00 34.01 106 LYS C O 1
ATOM 3482 N N . SER C 1 113 ? 40.843 16.131 0.073 1.00 35.84 107 SER C N 1
ATOM 3483 C CA . SER C 1 113 ? 40.213 15.311 -0.945 1.00 38.52 107 SER C CA 1
ATOM 3484 C C . SER C 1 113 ? 41.238 14.457 -1.701 1.00 49.68 107 SER C C 1
ATOM 3485 O O . SER C 1 113 ? 40.952 13.295 -2.049 1.00 47.46 107 SER C O 1
ATOM 3488 N N . ILE C 1 114 ? 42.437 15.002 -1.912 1.00 43.32 108 ILE C N 1
ATOM 3489 C CA . ILE C 1 114 ? 43.499 14.240 -2.574 1.00 43.05 108 ILE C CA 1
ATOM 3490 C C . ILE C 1 114 ? 44.010 13.048 -1.716 1.00 37.28 108 ILE C C 1
ATOM 3491 O O . ILE C 1 114 ? 44.285 11.977 -2.246 1.00 35.61 108 ILE C O 1
ATOM 3496 N N . ALA C 1 115 ? 44.146 13.236 -0.406 1.00 36.65 109 ALA C N 1
ATOM 3497 C CA . ALA C 1 115 ? 44.572 12.165 0.494 1.00 38.88 109 ALA C CA 1
ATOM 3498 C C . ALA C 1 115 ? 43.522 11.050 0.591 1.00 44.66 109 ALA C C 1
ATOM 3499 O O . ALA C 1 115 ? 43.833 9.852 0.680 1.00 38.31 109 ALA C O 1
ATOM 3501 N N . ARG C 1 116 ? 42.267 11.472 0.588 1.00 37.53 110 ARG C N 1
ATOM 3502 C CA . ARG C 1 116 ? 41.149 10.562 0.684 1.00 34.81 110 ARG C CA 1
ATOM 3503 C C . ARG C 1 116 ? 41.029 9.725 -0.610 1.00 37.71 110 ARG C C 1
ATOM 3504 O O . ARG C 1 116 ? 40.617 8.561 -0.581 1.00 35.92 110 ARG C O 1
ATOM 3512 N N . ALA C 1 117 ? 41.407 10.320 -1.737 1.00 43.56 111 ALA C N 1
ATOM 3513 C CA . ALA C 1 117 ? 41.387 9.645 -3.030 1.00 30.29 111 ALA C CA 1
ATOM 3514 C C . ALA C 1 117 ? 42.451 8.577 -3.084 1.00 35.14 111 ALA C C 1
ATOM 3515 O O . ALA C 1 117 ? 42.286 7.533 -3.727 1.00 32.45 111 ALA C O 1
ATOM 3517 N N . TYR C 1 118 ? 43.571 8.852 -2.430 1.00 36.83 112 TYR C N 1
ATOM 3518 C CA . TYR C 1 118 ? 44.654 7.887 -2.399 1.00 39.97 112 TYR C CA 1
ATOM 3519 C C . TYR C 1 118 ? 44.588 7.026 -1.138 1.00 40.71 112 TYR C C 1
ATOM 3520 O O . TYR C 1 118 ? 45.539 6.329 -0.807 1.00 39.28 112 TYR C O 1
ATOM 3529 N N . GLY C 1 119 ? 43.455 7.077 -0.443 1.00 42.13 113 GLY C N 1
ATOM 3530 C CA . GLY C 1 119 ? 43.218 6.228 0.709 1.00 29.59 113 GLY C CA 1
ATOM 3531 C C . GLY C 1 119 ? 44.247 6.393 1.809 1.00 36.42 113 GLY C C 1
ATOM 3532 O O . GLY C 1 119 ? 44.566 5.441 2.495 1.00 34.13 113 GLY C O 1
ATOM 3533 N N . VAL C 1 120 ? 44.824 7.579 1.956 1.00 40.33 114 VAL C N 1
ATOM 3534 C CA . VAL C 1 120 ? 45.898 7.745 2.939 1.00 39.42 114 VAL C CA 1
ATOM 3535 C C . VAL C 1 120 ? 45.525 8.697 4.034 1.00 40.07 114 VAL C C 1
ATOM 3536 O O . VAL C 1 120 ? 46.380 9.128 4.792 1.00 49.40 114 VAL C O 1
ATOM 3540 N N . LEU C 1 121 ? 44.243 9.008 4.126 1.00 39.67 115 LEU C N 1
ATOM 3541 C CA . LEU C 1 121 ? 43.776 9.995 5.083 1.00 38.68 115 LEU C CA 1
ATOM 3542 C C . LEU C 1 121 ? 43.454 9.417 6.450 1.00 42.40 115 LEU C C 1
ATOM 3543 O O . LEU C 1 121 ? 42.603 8.548 6.581 1.00 57.62 115 LEU C O 1
ATOM 3548 N N . ASP C 1 122 ? 44.121 9.921 7.474 1.00 46.68 116 ASP C N 1
ATOM 3549 C CA . ASP C 1 122 ? 43.759 9.588 8.844 1.00 57.46 116 ASP C CA 1
ATOM 3550 C C . ASP C 1 122 ? 42.620 10.507 9.275 1.00 60.95 116 ASP C C 1
ATOM 3551 O O . ASP C 1 122 ? 42.837 11.651 9.674 1.00 62.56 116 ASP C O 1
ATOM 3556 N N . GLU C 1 123 ? 41.400 9.987 9.178 1.00 56.46 117 GLU C N 1
ATOM 3557 C CA . GLU C 1 123 ? 40.201 10.766 9.434 1.00 42.61 117 GLU C CA 1
ATOM 3558 C C . GLU C 1 123 ? 40.140 11.221 10.877 1.00 44.95 117 GLU C C 1
ATOM 3559 O O . GLU C 1 123 ? 39.574 12.268 11.176 1.00 54.87 117 GLU C O 1
ATOM 3565 N N . GLU C 1 124 ? 40.750 10.453 11.768 1.00 46.58 118 GLU C N 1
ATOM 3566 C CA . GLU C 1 124 ? 40.715 10.789 13.179 1.00 49.31 118 GLU C CA 1
ATOM 3567 C C . GLU C 1 124 ? 41.452 12.099 13.453 1.00 47.05 118 GLU C C 1
ATOM 3568 O O . GLU C 1 124 ? 40.996 12.910 14.249 1.00 51.07 118 GLU C O 1
ATOM 3574 N N . GLU C 1 125 ? 42.547 12.336 12.739 1.00 44.22 119 GLU C N 1
ATOM 3575 C CA . GLU C 1 125 ? 43.407 13.480 13.014 1.00 42.91 119 GLU C CA 1
ATOM 3576 C C . GLU C 1 125 ? 43.479 14.505 11.880 1.00 44.76 119 GLU C C 1
ATOM 3577 O O . GLU C 1 125 ? 44.000 15.610 12.064 1.00 56.60 119 GLU C O 1
ATOM 3583 N N . GLY C 1 126 ? 42.988 14.132 10.706 1.00 36.54 120 GLY C N 1
ATOM 3584 C CA . GLY C 1 126 ? 42.886 15.060 9.592 1.00 37.21 120 GLY C CA 1
ATOM 3585 C C . GLY C 1 126 ? 44.119 15.305 8.737 1.00 37.79 120 GLY C C 1
ATOM 3586 O O . GLY C 1 126 ? 44.193 16.316 8.033 1.00 36.74 120 GLY C O 1
ATOM 3587 N N . ASN C 1 127 ? 45.076 14.387 8.784 1.00 32.84 121 ASN C N 1
ATOM 3588 C CA . ASN C 1 127 ? 46.253 14.459 7.931 1.00 40.07 121 ASN C CA 1
ATOM 3589 C C . ASN C 1 127 ? 46.560 13.122 7.322 1.00 40.48 121 ASN C C 1
ATOM 3590 O O . ASN C 1 127 ? 46.014 12.106 7.738 1.00 35.14 121 ASN C O 1
ATOM 3595 N N . ALA C 1 128 ? 47.463 13.124 6.350 1.00 47.51 122 ALA C N 1
ATOM 3596 C CA . ALA C 1 128 ? 47.779 11.915 5.617 1.00 43.32 122 ALA C CA 1
ATOM 3597 C C . ALA C 1 128 ? 48.791 11.074 6.367 1.00 40.97 122 ALA C C 1
ATOM 3598 O O . ALA C 1 128 ? 49.549 11.582 7.195 1.00 39.79 122 ALA C O 1
ATOM 3600 N N . PHE C 1 129 ? 48.757 9.774 6.090 1.00 40.59 123 PHE C N 1
ATOM 3601 C CA . PHE C 1 129 ? 49.812 8.865 6.489 1.00 44.38 123 PHE C CA 1
ATOM 3602 C C . PHE C 1 129 ? 50.974 9.038 5.543 1.00 44.60 123 PHE C C 1
ATOM 3603 O O . PHE C 1 129 ? 50.849 9.705 4.515 1.00 46.43 123 PHE C O 1
ATOM 3611 N N . ARG C 1 130 ? 52.096 8.412 5.873 1.00 41.53 124 ARG C N 1
ATOM 3612 C CA . ARG C 1 130 ? 53.242 8.455 4.987 1.00 41.86 124 ARG C CA 1
ATOM 3613 C C . ARG C 1 130 ? 53.040 7.461 3.831 1.00 42.87 124 ARG C C 1
ATOM 3614 O O . ARG C 1 130 ? 53.531 6.332 3.866 1.00 40.29 124 ARG C O 1
ATOM 3622 N N . GLY C 1 131 ? 52.281 7.891 2.823 1.00 43.06 125 GLY C N 1
ATOM 3623 C CA . GLY C 1 131 ? 52.028 7.092 1.638 1.00 34.62 125 GLY C CA 1
ATOM 3624 C C . GLY C 1 131 ? 52.866 7.587 0.468 1.00 48.28 125 GLY C C 1
ATOM 3625 O O . GLY C 1 131 ? 53.163 8.771 0.363 1.00 43.14 125 GLY C O 1
ATOM 3626 N N . LEU C 1 132 ? 53.247 6.675 -0.419 1.00 50.42 126 LEU C N 1
ATOM 3627 C CA . LEU C 1 132 ? 54.068 7.009 -1.575 1.00 47.78 126 LEU C CA 1
ATOM 3628 C C . LEU C 1 132 ? 53.515 6.235 -2.749 1.00 36.27 126 LEU C C 1
ATOM 3629 O O . LEU C 1 132 ? 53.258 5.043 -2.636 1.00 36.25 126 LEU C O 1
ATOM 3634 N N . PHE C 1 133 ? 53.339 6.898 -3.879 1.00 36.85 127 PHE C N 1
ATOM 3635 C CA . PHE C 1 133 ? 52.716 6.252 -5.017 1.00 36.25 127 PHE C CA 1
ATOM 3636 C C . PHE C 1 133 ? 53.486 6.491 -6.287 1.00 51.27 127 PHE C C 1
ATOM 3637 O O . PHE C 1 133 ? 53.937 7.611 -6.546 1.00 50.65 127 PHE C O 1
ATOM 3645 N N . ILE C 1 134 ? 53.679 5.421 -7.058 1.00 49.14 128 ILE C N 1
ATOM 3646 C CA . ILE C 1 134 ? 54.371 5.555 -8.329 1.00 47.98 128 ILE C CA 1
ATOM 3647 C C . ILE C 1 134 ? 53.432 5.371 -9.513 1.00 43.41 128 ILE C C 1
ATOM 3648 O O . ILE C 1 134 ? 52.742 4.364 -9.620 1.00 43.29 128 ILE C O 1
ATOM 3653 N N . ILE C 1 135 ? 53.401 6.364 -10.397 1.00 45.13 129 ILE C N 1
ATOM 3654 C CA . ILE C 1 135 ? 52.451 6.344 -11.498 1.00 53.65 129 ILE C CA 1
ATOM 3655 C C . ILE C 1 135 ? 53.132 6.369 -12.859 1.00 62.69 129 ILE C C 1
ATOM 3656 O O . ILE C 1 135 ? 54.023 7.178 -13.122 1.00 59.33 129 ILE C O 1
ATOM 3661 N N . ASP C 1 136 ? 52.671 5.473 -13.725 1.00 74.68 130 ASP C N 1
ATOM 3662 C CA . ASP C 1 136 ? 53.224 5.287 -15.055 1.00 74.73 130 ASP C CA 1
ATOM 3663 C C . ASP C 1 136 ? 52.772 6.453 -15.952 1.00 69.44 130 ASP C C 1
ATOM 3664 O O . ASP C 1 136 ? 51.745 7.087 -15.687 1.00 62.12 130 ASP C O 1
ATOM 3669 N N . PRO C 1 137 ? 53.542 6.744 -17.014 1.00 63.81 131 PRO C N 1
ATOM 3670 C CA . PRO C 1 137 ? 53.268 7.843 -17.950 1.00 56.66 131 PRO C CA 1
ATOM 3671 C C . PRO C 1 137 ? 51.893 7.821 -18.624 1.00 58.09 131 PRO C C 1
ATOM 3672 O O . PRO C 1 137 ? 51.482 8.847 -19.168 1.00 64.95 131 PRO C O 1
ATOM 3676 N N . LYS C 1 138 ? 51.182 6.700 -18.569 1.00 50.99 132 LYS C N 1
ATOM 3677 C CA . LYS C 1 138 ? 49.842 6.639 -19.144 1.00 59.42 132 LYS C CA 1
ATOM 3678 C C . LYS C 1 138 ? 48.803 6.804 -18.030 1.00 59.87 132 LYS C C 1
ATOM 3679 O O . LYS C 1 138 ? 47.592 6.629 -18.241 1.00 48.69 132 LYS C O 1
ATOM 3685 N N . GLY C 1 139 ? 49.290 7.153 -16.842 1.00 62.05 133 GLY C N 1
ATOM 3686 C CA . GLY C 1 139 ? 48.419 7.457 -15.724 1.00 59.96 133 GLY C CA 1
ATOM 3687 C C . GLY C 1 139 ? 47.986 6.230 -14.949 1.00 63.18 133 GLY C C 1
ATOM 3688 O O . GLY C 1 139 ? 46.975 6.253 -14.247 1.00 62.96 133 GLY C O 1
ATOM 3689 N N . ILE C 1 140 ? 48.747 5.149 -15.083 1.00 66.09 134 ILE C N 1
ATOM 3690 C CA . ILE C 1 140 ? 48.426 3.917 -14.376 1.00 64.32 134 ILE C CA 1
ATOM 3691 C C . ILE C 1 140 ? 49.287 3.766 -13.122 1.00 59.16 134 ILE C C 1
ATOM 3692 O O . ILE C 1 140 ? 50.510 3.946 -13.146 1.00 49.43 134 ILE C O 1
ATOM 3697 N N . LEU C 1 141 ? 48.619 3.445 -12.022 1.00 56.98 135 LEU C N 1
ATOM 3698 C CA . LEU C 1 141 ? 49.283 3.224 -10.755 1.00 51.12 135 LEU C CA 1
ATOM 3699 C C . LEU C 1 141 ? 50.123 1.962 -10.850 1.00 51.21 135 LEU C C 1
ATOM 3700 O O . LEU C 1 141 ? 49.628 0.940 -11.325 1.00 53.84 135 LEU C O 1
ATOM 3705 N N . ARG C 1 142 ? 51.390 2.039 -10.434 1.00 49.22 136 ARG C N 1
ATOM 3706 C CA . ARG C 1 142 ? 52.305 0.887 -10.493 1.00 56.83 136 ARG C CA 1
ATOM 3707 C C . ARG C 1 142 ? 52.755 0.412 -9.111 1.00 36.99 136 ARG C C 1
ATOM 3708 O O . ARG C 1 142 ? 53.064 -0.756 -8.915 1.00 63.96 136 ARG C O 1
ATOM 3716 N N . GLN C 1 143 ? 52.764 1.309 -8.143 1.00 36.66 137 GLN C N 1
ATOM 3717 C CA . GLN C 1 143 ? 53.300 0.985 -6.834 1.00 45.51 137 GLN C CA 1
ATOM 3718 C C . GLN C 1 143 ? 52.585 1.745 -5.701 1.00 42.52 137 GLN C C 1
ATOM 3719 O O . GLN C 1 143 ? 52.326 2.944 -5.791 1.00 43.78 137 GLN C O 1
ATOM 3725 N N . ILE C 1 144 ? 52.282 1.011 -4.635 1.00 37.63 138 ILE C N 1
ATOM 3726 C CA . ILE C 1 144 ? 51.636 1.545 -3.445 1.00 38.56 138 ILE C CA 1
ATOM 3727 C C . ILE C 1 144 ? 52.430 1.256 -2.196 1.00 42.55 138 ILE C C 1
ATOM 3728 O O . ILE C 1 144 ? 52.680 0.102 -1.876 1.00 47.69 138 ILE C O 1
ATOM 3733 N N . THR C 1 145 ? 52.827 2.287 -1.476 1.00 45.56 139 THR C N 1
ATOM 3734 C CA . THR C 1 145 ? 53.424 2.052 -0.174 1.00 51.64 139 THR C CA 1
ATOM 3735 C C . THR C 1 145 ? 52.835 3.023 0.842 1.00 47.13 139 THR C C 1
ATOM 3736 O O . THR C 1 145 ? 52.758 4.218 0.583 1.00 44.33 139 THR C O 1
ATOM 3740 N N . VAL C 1 146 ? 52.387 2.500 1.979 1.00 41.57 140 VAL C N 1
ATOM 3741 C CA . VAL C 1 146 ? 51.891 3.340 3.053 1.00 40.11 140 VAL C CA 1
ATOM 3742 C C . VAL C 1 146 ? 52.535 2.985 4.382 1.00 47.28 140 VAL C C 1
ATOM 3743 O O . VAL C 1 146 ? 52.394 1.870 4.866 1.00 54.50 140 VAL C O 1
ATOM 3747 N N . ASN C 1 147 ? 53.259 3.941 4.956 1.00 51.77 141 ASN C N 1
ATOM 3748 C CA . ASN C 1 147 ? 53.852 3.782 6.279 1.00 47.63 141 ASN C CA 1
ATOM 3749 C C . ASN C 1 147 ? 52.983 4.408 7.349 1.00 46.65 141 ASN C C 1
ATOM 3750 O O . ASN C 1 147 ? 52.313 5.416 7.104 1.00 43.83 141 ASN C O 1
ATOM 3755 N N . ASP C 1 148 ? 53.021 3.823 8.543 1.00 47.82 142 ASP C N 1
ATOM 3756 C CA . ASP C 1 148 ? 52.527 4.512 9.717 1.00 46.87 142 ASP C CA 1
ATOM 3757 C C . ASP C 1 148 ? 53.383 5.747 9.823 1.00 54.69 142 ASP C C 1
ATOM 3758 O O . ASP C 1 148 ? 54.577 5.706 9.533 1.00 61.50 142 ASP C O 1
ATOM 3763 N N . LYS C 1 149 ? 52.772 6.839 10.248 1.00 59.72 143 LYS C N 1
ATOM 3764 C CA . LYS C 1 149 ? 53.388 8.155 10.160 1.00 61.69 143 LYS C CA 1
ATOM 3765 C C . LYS C 1 149 ? 54.828 8.308 10.685 1.00 62.32 143 LYS C C 1
ATOM 3766 O O . LYS C 1 149 ? 55.627 9.015 10.066 1.00 68.64 143 LYS C O 1
ATOM 3772 N N . PRO C 1 150 ? 55.174 7.659 11.812 1.00 54.09 144 PRO C N 1
ATOM 3773 C CA . PRO C 1 150 ? 56.520 7.935 12.330 1.00 53.73 144 PRO C CA 1
ATOM 3774 C C . PRO C 1 150 ? 57.709 7.540 11.452 1.00 60.76 144 PRO C C 1
ATOM 3775 O O . PRO C 1 150 ? 58.766 8.131 11.628 1.00 76.19 144 PRO C O 1
ATOM 3779 N N . VAL C 1 151 ? 57.590 6.586 10.541 1.00 51.60 145 VAL C N 1
ATOM 3780 C CA . VAL C 1 151 ? 58.801 6.183 9.838 1.00 50.05 145 VAL C CA 1
ATOM 3781 C C . VAL C 1 151 ? 58.741 6.595 8.379 1.00 49.05 145 VAL C C 1
ATOM 3782 O O . VAL C 1 151 ? 57.745 6.397 7.681 1.00 50.29 145 VAL C O 1
ATOM 3786 N N . GLY C 1 152 ? 59.852 7.154 7.928 1.00 53.27 146 GLY C N 1
ATOM 3787 C CA . GLY C 1 152 ? 59.926 7.775 6.630 1.00 56.92 146 GLY C CA 1
ATOM 3788 C C . GLY C 1 152 ? 60.381 6.854 5.527 1.00 51.69 146 GLY C C 1
ATOM 3789 O O . GLY C 1 152 ? 60.457 5.642 5.693 1.00 56.28 146 GLY C O 1
ATOM 3790 N N . ARG C 1 153 ? 60.638 7.459 4.376 1.00 49.29 147 ARG C N 1
ATOM 3791 C CA . ARG C 1 153 ? 60.881 6.741 3.147 1.00 46.34 147 ARG C CA 1
ATOM 3792 C C . ARG C 1 153 ? 62.304 6.898 2.639 1.00 55.18 147 ARG C C 1
ATOM 3793 O O . ARG C 1 153 ? 62.958 7.905 2.886 1.00 72.57 147 ARG C O 1
ATOM 3801 N N . SER C 1 154 ? 62.768 5.886 1.920 1.00 57.41 148 SER C N 1
ATOM 3802 C CA . SER C 1 154 ? 64.099 5.868 1.334 1.00 55.94 148 SER C CA 1
ATOM 3803 C C . SER C 1 154 ? 64.082 6.380 -0.097 1.00 54.62 148 SER C C 1
ATOM 3804 O O . SER C 1 154 ? 63.236 6.001 -0.897 1.00 56.25 148 SER C O 1
ATOM 3807 N N . VAL C 1 155 ? 65.047 7.217 -0.431 1.00 61.24 149 VAL C N 1
ATOM 3808 C CA . VAL C 1 155 ? 65.143 7.734 -1.786 1.00 66.36 149 VAL C CA 1
ATOM 3809 C C . VAL C 1 155 ? 65.654 6.648 -2.701 1.00 71.14 149 VAL C C 1
ATOM 3810 O O . VAL C 1 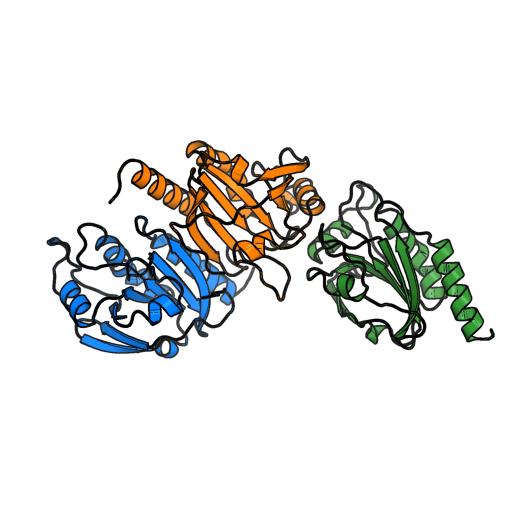155 ? 65.233 6.526 -3.854 1.00 68.79 149 VAL C O 1
ATOM 3814 N N . ASP C 1 156 ? 6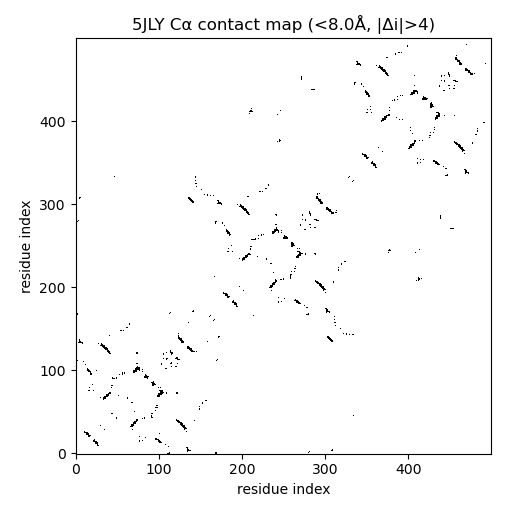6.568 5.855 -2.157 1.00 76.47 150 ASP C N 1
ATOM 3815 C CA . ASP C 1 156 ? 67.186 4.767 -2.889 1.00 79.00 150 ASP C CA 1
ATOM 3816 C C . ASP C 1 156 ? 66.145 3.721 -3.288 1.00 68.77 150 ASP C C 1
ATOM 3817 O O . ASP C 1 156 ? 66.120 3.256 -4.428 1.00 61.36 150 ASP C O 1
ATOM 3822 N N . GLU C 1 157 ? 65.254 3.390 -2.360 1.00 62.81 151 GLU C N 1
ATOM 3823 C CA . GLU C 1 157 ? 64.243 2.379 -2.632 1.00 56.67 151 GLU C CA 1
ATOM 3824 C C . GLU C 1 157 ? 63.303 2.811 -3.740 1.00 53.55 151 GLU C C 1
ATOM 3825 O O . GLU C 1 157 ? 62.980 2.031 -4.632 1.00 55.58 151 GLU C O 1
ATOM 3831 N N . THR C 1 158 ? 62.901 4.073 -3.703 1.00 54.03 152 THR C N 1
ATOM 3832 C CA . THR C 1 158 ? 62.013 4.621 -4.715 1.00 52.14 152 THR C CA 1
ATOM 3833 C C . THR C 1 158 ? 62.689 4.600 -6.083 1.00 55.89 152 THR C C 1
ATOM 3834 O O . THR C 1 158 ? 62.035 4.417 -7.113 1.00 46.25 152 THR C O 1
ATOM 3838 N N . LEU C 1 159 ? 64.005 4.782 -6.088 1.00 57.73 153 LEU C N 1
ATOM 3839 C CA . LEU C 1 159 ? 64.756 4.711 -7.328 1.00 61.16 153 LEU C CA 1
ATOM 3840 C C . LEU C 1 159 ? 64.890 3.269 -7.860 1.00 70.09 153 LEU C C 1
ATOM 3841 O O . LEU C 1 159 ? 64.700 3.024 -9.056 1.00 69.12 153 LEU C O 1
ATOM 3846 N N . ARG C 1 160 ? 65.185 2.309 -6.986 1.00 50.00 154 ARG C N 1
ATOM 3847 C CA . ARG C 1 160 ? 65.289 0.938 -7.452 1.00 58.57 154 ARG C CA 1
ATOM 3848 C C . ARG C 1 160 ? 63.933 0.461 -7.975 1.00 60.70 154 ARG C C 1
ATOM 3849 O O . ARG C 1 160 ? 63.873 -0.292 -8.948 1.00 63.28 154 ARG C O 1
ATOM 3857 N N . LEU C 1 161 ? 62.851 0.848 -7.304 1.00 59.15 155 LEU C N 1
ATOM 3858 C CA . LEU C 1 161 ? 61.523 0.510 -7.802 1.00 56.80 155 LEU C CA 1
ATOM 3859 C C . LEU C 1 161 ? 61.325 1.208 -9.138 1.00 57.51 155 LEU C C 1
ATOM 3860 O O . LEU C 1 161 ? 60.839 0.623 -10.093 1.00 61.02 155 LEU C O 1
ATOM 3865 N N . LEU C 1 162 ? 61.707 2.475 -9.194 1.00 62.34 156 LEU C N 1
ATOM 3866 C CA . LEU C 1 162 ? 61.595 3.249 -10.420 1.00 65.34 156 LEU C CA 1
ATOM 3867 C C . LEU C 1 162 ? 62.353 2.596 -11.573 1.00 65.07 156 LEU C C 1
ATOM 3868 O O . LEU C 1 162 ? 61.831 2.492 -12.684 1.00 63.22 156 LEU C O 1
ATOM 3873 N N . ASP C 1 163 ? 63.568 2.129 -11.289 1.00 68.14 157 ASP C N 1
ATOM 3874 C CA . ASP C 1 163 ? 64.383 1.431 -12.281 1.00 74.15 157 ASP C CA 1
ATOM 3875 C C . ASP C 1 163 ? 63.687 0.169 -12.779 1.00 73.18 157 ASP C C 1
ATOM 3876 O O . ASP C 1 163 ? 63.628 -0.098 -13.979 1.00 71.58 157 ASP C O 1
ATOM 3881 N N . ALA C 1 164 ? 63.155 -0.592 -11.832 1.00 69.65 158 ALA C N 1
ATOM 3882 C CA . ALA C 1 164 ? 62.485 -1.854 -12.104 1.00 64.79 158 ALA C CA 1
ATOM 3883 C C . ALA C 1 164 ? 61.328 -1.738 -13.096 1.00 69.73 158 ALA C C 1
ATOM 3884 O O . ALA C 1 164 ? 61.231 -2.526 -14.039 1.00 71.45 158 ALA C O 1
ATOM 3886 N N . PHE C 1 165 ? 60.448 -0.767 -12.876 1.00 69.39 159 PHE C N 1
ATOM 3887 C CA . PHE C 1 165 ? 59.301 -0.570 -13.750 1.00 65.20 159 PHE C CA 1
ATOM 3888 C C . PHE C 1 165 ? 59.728 -0.153 -15.151 1.00 66.44 159 PHE C C 1
ATOM 3889 O O . PHE C 1 165 ? 59.148 -0.599 -16.141 1.00 62.65 159 PHE C O 1
ATOM 3897 N N . GLN C 1 166 ? 60.717 0.731 -15.225 1.00 68.53 160 GLN C N 1
ATOM 3898 C CA . GLN C 1 166 ? 61.249 1.181 -16.504 1.00 72.23 160 GLN C CA 1
ATOM 3899 C C . GLN C 1 166 ? 62.022 0.073 -17.216 1.00 78.45 160 GLN C C 1
ATOM 3900 O O . GLN C 1 166 ? 62.069 0.012 -18.448 1.00 85.08 160 GLN C O 1
ATOM 3906 N N . PHE C 1 167 ? 62.616 -0.806 -16.421 1.00 78.61 161 PHE C N 1
ATOM 3907 C CA . PHE C 1 167 ? 63.289 -1.996 -16.928 1.00 82.46 161 PHE C CA 1
ATOM 3908 C C . PHE C 1 167 ? 62.314 -2.885 -17.679 1.00 74.80 161 PHE C C 1
ATOM 3909 O O . PHE C 1 167 ? 62.482 -3.159 -18.869 1.00 67.92 161 PHE C O 1
ATOM 3917 N N . VAL C 1 168 ? 61.272 -3.295 -16.968 1.00 74.46 162 VAL C N 1
ATOM 3918 C CA . VAL C 1 168 ? 60.225 -4.129 -17.520 1.00 68.47 162 VAL C CA 1
ATOM 3919 C C . VAL C 1 168 ? 59.610 -3.453 -18.741 1.00 72.78 162 VAL C C 1
ATOM 3920 O O . VAL C 1 168 ? 59.267 -4.116 -19.722 1.00 76.53 162 VAL C O 1
ATOM 3924 N N . GLU C 1 169 ? 59.519 -2.128 -18.688 1.00 76.47 163 GLU C N 1
ATOM 3925 C CA . GLU C 1 169 ? 58.926 -1.351 -19.766 1.00 82.47 163 GLU C CA 1
ATOM 3926 C C . GLU C 1 169 ? 59.646 -1.619 -21.081 1.00 86.07 163 GLU C C 1
ATOM 3927 O O . GLU C 1 169 ? 59.001 -1.760 -22.121 1.00 84.69 163 GLU C O 1
ATOM 3933 N N . LYS C 1 170 ? 60.972 -1.724 -21.038 1.00 90.17 164 LYS C N 1
ATOM 3934 C CA . LYS C 1 170 ? 61.710 -2.082 -22.247 1.00 92.32 164 LYS C CA 1
ATOM 3935 C C . LYS C 1 170 ? 61.756 -3.596 -22.462 1.00 92.63 164 LYS C C 1
ATOM 3936 O O . LYS C 1 170 ? 61.778 -4.059 -23.600 1.00 97.02 164 LYS C O 1
ATOM 3942 N N . TYR C 1 171 ? 61.786 -4.373 -21.382 1.00 89.85 165 TYR C N 1
ATOM 3943 C CA . TYR C 1 171 ? 61.986 -5.817 -21.522 1.00 87.30 165 TYR C CA 1
ATOM 3944 C C . TYR C 1 171 ? 60.952 -6.647 -20.723 1.00 95.45 165 TYR C C 1
ATOM 3945 O O . TYR C 1 171 ? 59.798 -6.778 -21.141 1.00 99.50 165 TYR C O 1
ATOM 3954 N N . GLY C 1 172 ? 61.359 -7.202 -19.582 1.00 92.83 166 GLY C N 1
ATOM 3955 C CA . GLY C 1 172 ? 60.443 -7.932 -18.716 1.00 85.09 166 GLY C CA 1
ATOM 3956 C C . GLY C 1 172 ? 61.062 -9.159 -18.060 1.00 85.57 166 GLY C C 1
ATOM 3957 O O . GLY C 1 172 ? 61.624 -9.097 -16.965 1.00 84.55 166 GLY C O 1
#

InterPro domains:
  IPR000866 Alkyl hydroperoxide reductase subunit C/ Thiol specific antioxidant [PF00578] (6-137)
  IPR013766 Thioredoxin domain [PS51352] (3-161)
  IPR019479 Peroxiredoxin, C-terminal [PF10417] (158-180)
  IPR024706 Peroxiredoxin, AhpC-type [PIRSF000239] (21-182)
  IPR036249 Thioredoxin-like superfamily [SSF52833] (3-183)
  IPR050217 Thiol-specific antioxidant 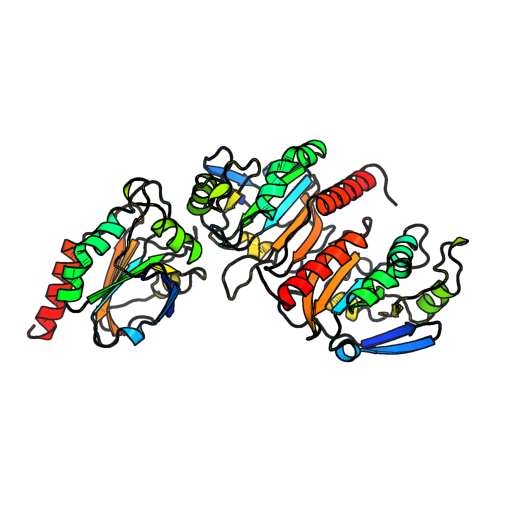peroxiredoxin [PTHR10681] (6-182)

Secondary structure (DSSP, 8-state):
----TTSBPPP-EEEEEETTEEEEEEGGGGTTSEEEEEE--SSS-SS-SHHHHHHHHTHHHHHHTTEEEEEEESS-HHHHHHHHHS-GGGTS--S--S-EEE-TTSHHHHHTT-EETTTTEE-EEEEEE-TTSBEEEEEEE-TT----HHHHHHHHHHHHHHHH---/----TTSBPPP-EEEEE-SSSEEEEEGGGGTTSEEEEEE-S-SS-SS--HHHHHHHHTHHHHHHTTEEEEEEESS-HHHHHHHHHS-GGGT---S-SS-EEE-TTSHHHHHTT-EETTTTEE-EEEEEE-TTSBEEEEEEE-TT----HHHHHHHHHHHHHHHHS--/----TTEEPPP-EEEEE-SSSEEEEEGGGGTTSEEEEEE-S-SS-SS--HHHHHHHHTHHHHHHTTEEEEEEESS-HHHHHHHHHS-GGGTS--S-SS-EEE-TTSHHHHHTT-EETTTTEE-EEEEEE-TTSEEEEEEEE-TTS---HHHHHHHHHHHHHHHH--

Organism: Schistosoma japonicum (NCBI:txid6182)

Sequence (500 aa):
MVLIPNKPAPEFHGCAVIDGDFKEINLKDYSGKYVVLFFYPADFTFVCPTEIIAFSDEVDQFKSRNCQVIACSTDSKYSHLAWTKQDRKSGGLGDMRIPLLADPTKSIARAYGVLDEEEGNAFRGLFIIDPKGILRQITVNDKPVGRSVDETLRLLDAFQFVEKYGEMVLIPNKPAPEFHGCAVIDGDFKEINLKDYSGKYVVLFFYPADFTFVCPTEIIAFSDEVDQFKSRNCQVIACSTDSKYSHLAWTKQDRKSGGLGDMRIPLLADPTKSIARAYGVLDEEEGNAFRGLFIIDPKGILRQITVNDKPVGRSVDETLRLLDAFQFVEKYGEMVLIPNKPAPEFHGCAVIDGDFKEINLKDYSGKYVVLFFYPADFTFVCPTEIIAFSDEVDQFKSRNCQVIACSTDSKYSHLAWTKQDRKSGGLGDMRIPLLADPTKSIARAYGVLDEEEGNAFRGLFIIDPKGILRQITVNDKPVGRSVDETLRLLDAFQFVEKYG

Foldseek 3Di:
DPDDFPAFADKDWFWKAAQLDTDIDILVVLQQAKEKEWEAEDALDPDPVVQQLQCQVCVVLQVVLRYAYEYEKQDDNVRNSVLQVDPVVRSGNDHGHHIYGYRNVCVVQVSLPQAPPVVGMGFGWIWIADSNRTTHDIDGDGRPDDDDPVVVSVVSVVVVVCVVPND/DPADFPAFADKDKAWWQAQLDTDIDIPVVLQQAKEKEKEAWDFVPVPAPPQQLVCQVCVVLRVVLRYAYEYEKLDDNVRVSVLCVDDRVVSGRHDGRHIYGHNVVCVSQVSLPQADPVVGMGFTWIWIAHSNRTTHDIDGDGRPDHDDPVVVSVVSVVVVVCVVPND/DPDDFPAFADKDWAWWQAQLDTDIDIPLVLQQAKEKEWEAWDALDPAPPVLVLVCQVCVVLQVVLRYAYEYEKLDDNVSVSVLQVPPVVVVGRHHGNHIYGYNVVCVVQVSLVQAPPVVGMGFGWMWIADSNRTTHDIDGDGRPDHDDPVVVSVVSVVVVVVVVPD

B-factor: mean 56.07, std 24.58, range [16.49, 200.81]